Protein AF-A0A835ZBV4-F1 (afdb_monomer)

Secondary structure (DSSP, 8-state):
-HHHHT-S--PPEEEEE---HHHHHHHHH-HHHHHHHHHHS-THHHHHHHHHHH----S-HHHHHS-HHHHHHHHHTSPEETTEEEEEEE--TT-SSS-S--EESSS-GGGS-HHHHHHHHTTTEEEEEPTTHHHHHHHHHHHHTT---HHHHHHHHTHHHHHHHHHHHHT--HHHHHHHHHHHHTT--------SSS-------HHHHHHHHHHHHHHHHHHT-TT-TTHHHHHHHHTS-GGG--TTHHHHHHHHHHHHHHHHHHHHHHHHHT-TT-EEEEETTEEEEESS--SS---------------S----S-------TTT---SEEEEE--SSSHHHHHHHHHHHHHHHTT--EEEEES-HHHHHHHHHHHHHTT---PEEEE--SSS-----TT--EEEEEGGGGGG--S--EEEEEEETHHHHHHHHH-GGGTTHHHHHHHHHHHHHHHEEEEEEEESS----HHHHHHHHHHHHHSTTPPEEEEEE--SSGGGTT-HHHHHHHHHHHHSTTTTS---------S---EE----S-HHHHHHHHHHHHHHHHTTS--EEEESSHHHHHHHHHHHHTTTTSSS--EEEE-SS--HHHHHHHHHHHH-

Mean predicted aligned error: 18.9 Å

Foldseek 3Di:
DVLVVPPPDDDWDKAWAAWDVVLLVVCLVCVVVQQVVQVVQPVLVVVVVCCVQLVDPQAPVVQSVDRLSRLSVQQSPADDDLNTRIWTWAGDPPDLDRFFATDTPGRDLQPHGPVSSCNTQPQWWDWFFDDPQLLVLLVVLCVVVVHDQPLSVCCSVVVVVQLVVQCVQLVHDSVLSVVQLVCLLLVHHDWDPDPPDPDTDPPDDPSSVVNSVSLVSSLVVQQVDPPPPCVVLLVSQCPPDPSSPPSSNSSVRVSRRVQNSVQVVVLVVQCVPQHVNQFRDDHSRITIGTPHDPPDDDDDDDDDDDDDDDPDDDPPPLPLPLDPPVPDPFQEAEEQQAPDCSLLVNVLSVVVVVLVVVAEEEEEDCPPVSLVVSVVVCVVVVRDRYDYDNPPDPDQPPDDARHAEYEDELVCQLSDDDYAHQEYEYEPVVCLLCCLVDPVCPPCNCSSLVSVLCVSLRYSHYYYYDNDDDCDPSNVVSVVVSQVVNVDGQHQHYDYSCPPCVVPPPPVVVVRVVVSVVRNPPPDDDDDDDDDDDDDEDEDDDDDDDPVSLVVVLVVLLVVLVVADYEYEDADPVSLVSSVVSNVVSVVDPHDYHYHYDPPPDPVVVVVVVVVVVD

Solvent-accessible surface area (backbone atoms only — not comparable to full-atom values): 36190 Å² total; per-residue (Å²): 110,78,72,63,77,74,58,87,82,74,75,75,47,76,20,45,39,66,61,43,61,69,56,51,51,50,48,66,73,36,52,69,59,38,52,50,48,42,68,76,65,45,65,52,63,57,52,53,46,46,34,68,73,57,68,59,74,70,57,68,64,72,64,75,70,40,53,60,58,55,39,52,52,57,39,67,70,46,68,65,58,95,80,16,36,72,39,44,30,36,62,53,90,78,41,90,54,91,68,29,60,62,38,65,72,60,66,49,73,68,76,45,54,70,69,59,36,46,65,31,26,65,96,51,50,44,81,48,68,50,83,63,46,60,65,52,47,51,48,52,53,27,55,75,70,74,41,79,42,69,55,53,50,48,42,69,78,40,39,69,61,50,31,50,53,46,7,64,76,65,77,45,53,57,69,54,31,49,48,37,52,55,32,26,69,39,59,46,78,65,71,60,86,48,76,97,69,87,59,73,62,84,84,66,55,71,64,60,55,50,35,35,48,31,48,48,52,45,47,57,61,56,73,74,36,82,85,44,99,46,41,68,60,38,53,49,43,64,68,39,59,77,88,65,52,50,79,35,47,30,56,45,45,52,36,29,33,53,45,35,50,51,46,49,51,54,41,50,50,35,24,74,77,69,30,86,65,27,41,27,45,68,37,86,63,27,36,29,29,50,73,67,78,75,93,68,95,75,91,82,84,79,91,80,87,86,79,90,83,93,83,76,85,81,75,63,74,74,72,70,69,79,74,59,73,82,78,48,87,49,28,33,38,28,35,32,37,37,77,80,63,37,52,58,50,54,52,48,52,56,48,54,52,42,43,76,72,73,40,35,36,36,40,39,37,85,52,61,64,55,53,50,52,54,50,51,52,37,44,75,72,72,49,80,71,60,49,76,46,68,64,90,57,99,62,75,58,83,63,68,102,68,47,30,28,39,38,37,34,61,93,47,44,79,42,64,66,85,72,66,29,53,32,35,37,34,44,46,40,64,59,42,52,50,52,50,67,41,82,87,41,62,87,52,27,60,52,50,44,53,27,49,51,48,53,63,70,32,22,63,23,35,38,34,32,28,47,77,69,76,84,45,70,70,56,48,55,53,52,48,54,55,32,66,74,36,93,79,52,39,63,40,77,56,46,71,60,65,86,70,48,87,82,68,76,50,72,72,54,63,52,51,60,59,48,45,64,66,47,76,60,79,88,78,70,80,90,69,82,77,86,78,80,80,88,65,80,55,86,71,82,93,88,60,65,77,71,62,43,54,58,50,53,52,52,51,52,55,58,44,62,76,66,60,59,50,47,46,55,26,79,41,71,72,57,40,53,55,52,49,58,56,48,60,78,55,61,90,49,98,50,79,72,53,77,48,77,47,91,75,84,53,70,69,62,56,56,56,49,51,58,61,68,78,105

Nearest PDB structures (foldseek):
  6ro1-assembly1_A  TM=3.699E-01  e=6.177E-02  Homo sapiens
  7dy2-assembly1_A  TM=4.335E-01  e=1.924E-01  Synechococcus elongatus PCC 7942 = FACHB-805
  3dmd-assembly1_A  TM=1.886E-01  e=2.093E-02  Pyrococcus furiosus
  5w7k-assembly1_A  TM=4.867E-01  e=3.776E+00  Penicillium oxalicum

Organism: NCBI:txid303371

InterPro domains:
  IPR003450 Replication origin-binding protein [PF02399] (328-484)
  IPR027417 P-loop containing nucleoside triphosphate hydrolase [SSF52540] (331-432)

Radius of gyration: 31.76 Å; Cα contacts (8 Å, |Δi|>4): 731; chains: 1; bounding box: 61×93×68 Å

Sequence (615 aa):
MECLNSFQQLQPCLCPEVVKDDVLDWLLAHKDVVDHMDKKTRPGRDMERRSKEKGGEFIPKAIFKDSLYTQLAKYKARPLINGARIVKFGYPQNAPIKEGRLYAMGPSLQYFPKRVRAMLVCGVLKDFDTENSQPRIVEMLAKKWNIPCTVLSDYIENREDRLTKLARAQGVIRDEAKHMVNIVLCGGWPTLPVGNKGRRSKIVSVWLTKLRGDICAIVDALLIREDAPYNELYVAATNLKPKDKNEYSALSYLAGAVENSILRVMRQFAMQNIGETACSTIIIDGCMIYGTVPANFEVDPMFDAYDSDDEEGSGEPDLFVTFDIGASEADIICVCAGMGEGKTYCTMDATVMYVGLGKTVCCVTQRRQMVKTLGQELTARGITWAKYDVYNRSGVIEMGPVFQVMIIDYESLWRLQNGKYDLVISDEYRSIITAMNSRTNGSRKALNYDCYEQLITMSDKNVLLDAMSSIDSSVRDTLSDFAAKRASARVVACISMAKEAEGRGDYHTAEATKWTRAVLDVSGAILKEVEWGEPKLHLIRRDVKHADFDHALMRMCADAAKRRHVGVACCSKRTAEAVASVLDQYAGASGGVGVWISDSGNHDELEDLQAAWDQ

pLDDT: mean 71.18, std 19.46, range [23.86, 98.5]

Structure (mmCIF, N/CA/C/O backbone):
data_AF-A0A835ZBV4-F1
#
_entry.id   AF-A0A835ZBV4-F1
#
loop_
_atom_site.group_PDB
_atom_site.id
_atom_site.type_symbol
_atom_site.label_atom_id
_atom_site.label_alt_id
_atom_site.label_comp_id
_atom_site.label_asym_id
_atom_site.label_entity_id
_atom_site.label_seq_id
_atom_site.pdbx_PDB_ins_code
_atom_site.Cartn_x
_atom_site.Cartn_y
_atom_site.Cartn_z
_atom_site.occupancy
_atom_site.B_iso_or_equiv
_atom_site.auth_seq_id
_atom_site.auth_comp_id
_atom_site.auth_asym_id
_atom_site.auth_atom_id
_atom_site.pdbx_PDB_model_num
ATOM 1 N N . MET A 1 1 ? -1.971 12.655 -23.655 1.00 42.31 1 MET A N 1
ATOM 2 C CA . MET A 1 1 ? -0.716 13.263 -24.162 1.00 42.31 1 MET A CA 1
ATOM 3 C C . MET A 1 1 ? -0.953 14.675 -24.682 1.00 42.31 1 MET A C 1
ATOM 5 O O . MET A 1 1 ? -0.218 15.551 -24.263 1.00 42.31 1 MET A O 1
ATOM 9 N N . GLU A 1 2 ? -1.978 14.933 -25.503 1.00 41.75 2 GLU A N 1
ATOM 10 C CA . GLU A 1 2 ? -2.329 16.304 -25.938 1.00 41.75 2 GLU A CA 1
ATOM 11 C C . GLU A 1 2 ? -2.614 17.250 -24.763 1.00 41.75 2 GLU A C 1
ATOM 13 O O . GLU A 1 2 ? -2.072 18.349 -24.725 1.00 41.75 2 GLU A O 1
ATOM 18 N N . CYS A 1 3 ? -3.309 16.774 -23.721 1.00 42.62 3 CYS A N 1
ATOM 19 C CA . CYS A 1 3 ? -3.445 17.514 -22.463 1.00 42.62 3 CYS A CA 1
ATOM 20 C C . CYS A 1 3 ? -2.099 17.863 -21.796 1.00 42.62 3 CYS A C 1
ATOM 22 O O . CYS A 1 3 ? -2.009 18.880 -21.128 1.00 42.62 3 CYS A O 1
ATOM 24 N N . LEU A 1 4 ? -1.035 17.064 -21.955 1.00 44.31 4 LEU A N 1
ATOM 25 C CA . LEU A 1 4 ? 0.241 17.285 -21.251 1.00 44.31 4 LEU A CA 1
ATOM 26 C C . LEU A 1 4 ? 0.988 18.519 -21.755 1.00 44.31 4 LEU A C 1
ATOM 28 O O . LEU A 1 4 ? 1.598 19.229 -20.958 1.00 44.31 4 LEU A O 1
ATOM 32 N N . ASN A 1 5 ? 0.903 18.792 -23.058 1.00 45.56 5 ASN A N 1
ATOM 33 C CA . ASN A 1 5 ? 1.613 19.904 -23.688 1.00 45.56 5 ASN A CA 1
ATOM 34 C C . ASN A 1 5 ? 1.010 21.272 -23.317 1.00 45.56 5 ASN A C 1
ATOM 36 O O . ASN A 1 5 ? 1.695 22.284 -23.415 1.00 45.56 5 ASN A O 1
ATOM 40 N N . SER A 1 6 ? -0.235 21.318 -22.832 1.00 47.19 6 SER A N 1
ATOM 41 C CA . SER A 1 6 ? -0.911 22.554 -22.410 1.00 47.19 6 SER A CA 1
ATOM 42 C C . SER A 1 6 ? -0.680 22.959 -20.943 1.00 47.19 6 SER A C 1
ATOM 44 O O . SER A 1 6 ? -1.163 24.008 -20.528 1.00 47.19 6 SER A O 1
ATOM 46 N N . PHE A 1 7 ? 0.051 22.177 -20.133 1.00 49.34 7 PHE A N 1
ATOM 47 C CA . PHE A 1 7 ? 0.124 22.373 -18.668 1.00 49.34 7 PHE A CA 1
ATOM 48 C C . PHE A 1 7 ? 1.429 22.990 -18.121 1.00 49.34 7 PHE A C 1
ATOM 50 O O . PHE A 1 7 ? 1.709 22.876 -16.924 1.00 49.34 7 PHE A O 1
ATOM 57 N N . GLN A 1 8 ? 2.225 23.676 -18.948 1.00 46.22 8 GLN A N 1
ATOM 58 C CA . GLN A 1 8 ? 3.546 24.205 -18.554 1.00 46.22 8 GLN A CA 1
ATOM 59 C C . GLN A 1 8 ? 3.540 25.420 -17.598 1.00 46.22 8 GLN A C 1
ATOM 61 O O . GLN A 1 8 ? 4.601 25.820 -17.126 1.00 46.22 8 GLN A O 1
ATOM 66 N N . GLN A 1 9 ? 2.388 25.986 -17.229 1.00 45.81 9 GLN A N 1
ATOM 67 C CA . GLN A 1 9 ? 2.323 27.100 -16.272 1.00 45.81 9 GLN A CA 1
ATOM 68 C C . GLN A 1 9 ? 1.254 26.850 -15.213 1.00 45.81 9 GLN A C 1
ATOM 70 O O . GLN A 1 9 ? 0.122 27.299 -15.359 1.00 45.81 9 GLN A O 1
ATOM 75 N N . LEU A 1 10 ? 1.583 26.135 -14.134 1.00 47.81 10 LEU A N 1
ATOM 76 C CA . LEU A 1 10 ? 0.637 25.983 -13.027 1.00 47.81 10 LEU A CA 1
ATOM 77 C C . LEU A 1 10 ? 1.257 26.264 -11.660 1.00 47.81 10 LEU A C 1
ATOM 79 O O . LEU A 1 10 ? 2.296 25.726 -11.276 1.00 47.81 10 LEU A O 1
ATOM 83 N N . GLN A 1 11 ? 0.543 27.139 -10.952 1.00 57.19 11 GLN A N 1
ATOM 84 C CA . GLN A 1 11 ? 0.731 27.552 -9.570 1.00 57.19 11 GLN A CA 1
ATOM 85 C C . GLN A 1 11 ? 0.653 26.347 -8.613 1.00 57.19 11 GLN A C 1
ATOM 87 O O . GLN A 1 11 ? 0.095 25.303 -8.962 1.00 57.19 11 GLN A O 1
ATOM 92 N N . PRO A 1 12 ? 1.189 26.474 -7.388 1.00 65.69 12 PRO A N 1
ATOM 93 C CA . PRO A 1 12 ? 1.018 25.468 -6.349 1.00 65.69 12 PRO A CA 1
ATOM 94 C C . PRO A 1 12 ? -0.450 25.067 -6.185 1.00 65.69 12 PRO A C 1
ATOM 96 O O . PRO A 1 12 ? -1.331 25.922 -6.128 1.00 65.69 12 PRO A O 1
ATOM 99 N N . CYS A 1 13 ? -0.702 23.767 -6.077 1.00 79.62 13 CYS A N 1
ATOM 100 C CA . CYS A 1 13 ? -2.053 23.247 -5.934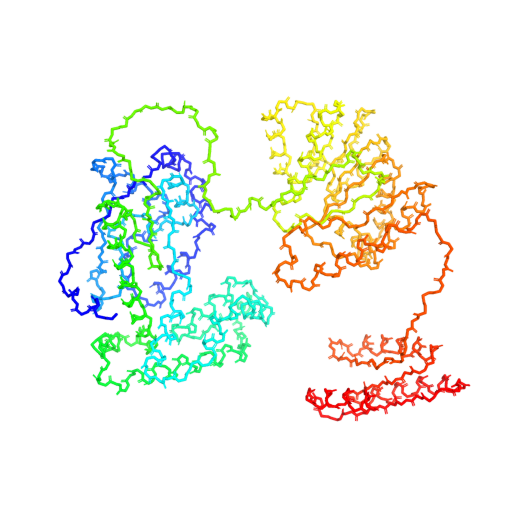 1.00 79.62 13 CYS A CA 1
ATOM 101 C C . CYS A 1 13 ? -2.502 23.397 -4.476 1.00 79.62 13 CYS A C 1
ATOM 103 O O . CYS A 1 13 ? -1.834 22.893 -3.574 1.00 79.62 13 CYS A O 1
ATOM 105 N N . LEU A 1 14 ? -3.607 24.100 -4.241 1.00 83.94 14 LEU A N 1
ATOM 106 C CA . LEU A 1 14 ? -4.252 24.169 -2.932 1.00 83.94 14 LEU A CA 1
ATOM 107 C C . LEU A 1 14 ? -5.376 23.134 -2.890 1.00 83.94 14 LEU A C 1
ATOM 109 O O . LEU A 1 14 ? -6.198 23.085 -3.808 1.00 83.94 14 LEU A O 1
ATOM 113 N N . CYS A 1 15 ? -5.396 22.315 -1.842 1.00 83.62 15 CYS A N 1
ATOM 114 C CA . CYS A 1 15 ? -6.474 21.365 -1.602 1.00 83.62 15 CYS A CA 1
ATOM 115 C C . CYS A 1 15 ? -7.042 21.554 -0.182 1.00 83.62 15 CYS A C 1
ATOM 117 O O . CYS A 1 15 ? -6.255 21.644 0.769 1.00 83.62 15 CYS A O 1
ATOM 119 N N . PRO A 1 16 ? -8.373 21.655 -0.023 1.00 87.12 16 PRO A N 1
ATOM 120 C CA . PRO A 1 16 ? -9.016 21.728 1.282 1.00 87.12 16 PRO A CA 1
ATOM 121 C C . PRO A 1 16 ? -9.158 20.326 1.891 1.00 87.12 16 PRO A C 1
ATOM 123 O O . PRO A 1 16 ? -9.890 19.484 1.371 1.00 87.12 16 PRO A O 1
ATOM 126 N N . GLU A 1 17 ? -8.487 20.076 3.014 1.00 89.62 17 GLU A N 1
ATOM 127 C CA . GLU A 1 17 ? -8.608 18.832 3.781 1.00 89.62 17 GLU A CA 1
ATOM 128 C C . GLU A 1 17 ? -9.616 18.996 4.925 1.00 89.62 17 GLU A C 1
ATOM 130 O O . GLU A 1 17 ? -9.366 19.729 5.887 1.00 89.62 17 GLU A O 1
ATOM 135 N N . VAL A 1 18 ? -10.753 18.304 4.823 1.00 87.88 18 VAL A N 1
ATOM 136 C CA . VAL A 1 18 ? -11.752 18.182 5.893 1.00 87.88 18 VAL A CA 1
ATOM 137 C C . VAL A 1 18 ? -11.609 16.804 6.528 1.00 87.88 18 VAL A C 1
ATOM 139 O O . VAL A 1 18 ? -11.498 15.789 5.841 1.00 87.88 18 VAL A O 1
ATOM 142 N N . VAL A 1 19 ? -11.579 16.776 7.857 1.00 92.00 19 VAL A N 1
ATOM 143 C CA . VAL A 1 19 ? -11.474 15.552 8.657 1.00 92.00 19 VAL A CA 1
ATOM 144 C C . VAL A 1 19 ? -12.451 15.615 9.822 1.00 92.00 19 VAL A C 1
ATOM 146 O O . VAL A 1 19 ? -12.914 16.691 10.196 1.00 92.00 19 VAL A O 1
ATOM 149 N N . LYS A 1 20 ? -12.705 14.461 10.432 1.00 93.00 20 LYS A N 1
ATOM 150 C CA . LYS A 1 20 ? -13.400 14.338 11.713 1.00 93.00 20 LYS A CA 1
ATOM 151 C C . LYS A 1 20 ? -12.509 14.851 12.844 1.00 93.00 20 LYS A C 1
ATOM 153 O O . LYS A 1 20 ? -11.583 14.168 13.288 1.00 93.00 20 LYS A O 1
ATOM 158 N N . ASP A 1 21 ? -12.732 16.099 13.244 1.00 94.19 21 ASP A N 1
ATOM 159 C CA . ASP A 1 21 ? -11.893 16.790 14.227 1.00 94.19 21 ASP A CA 1
ATOM 160 C C . ASP A 1 21 ? -11.997 16.179 15.633 1.00 94.19 21 ASP A C 1
ATOM 162 O O . ASP A 1 21 ? -11.003 16.165 16.352 1.00 94.19 21 ASP A O 1
ATOM 166 N N . ASP A 1 22 ? -13.143 15.594 15.977 1.00 95.38 22 ASP A N 1
ATOM 167 C CA . ASP A 1 22 ? -13.372 14.787 17.179 1.00 95.38 22 ASP A CA 1
ATOM 168 C C . ASP A 1 22 ? -12.505 13.516 17.193 1.00 95.38 22 ASP A C 1
ATOM 170 O O . ASP A 1 22 ? -11.873 13.196 18.201 1.00 95.38 22 ASP A O 1
ATOM 174 N N . VAL A 1 23 ? -12.390 12.827 16.053 1.00 95.56 23 VAL A N 1
ATOM 175 C CA . VAL A 1 23 ? -11.496 11.668 15.893 1.00 95.56 23 VAL A CA 1
ATOM 176 C C . VAL A 1 23 ? -10.033 12.097 15.993 1.00 95.56 23 VAL A C 1
ATOM 178 O O . VAL A 1 23 ? -9.222 11.407 16.616 1.00 95.56 23 VAL A O 1
ATOM 181 N N . LEU A 1 24 ? -9.674 13.240 15.401 1.00 96.38 24 LEU A N 1
ATOM 182 C CA . LEU A 1 24 ? -8.328 13.804 15.510 1.00 96.38 24 LEU A CA 1
ATOM 183 C C . LEU A 1 24 ? -7.980 14.151 16.965 1.00 96.38 24 LEU A C 1
ATOM 185 O O . LEU A 1 24 ? -6.888 13.815 17.425 1.00 96.38 24 LEU A O 1
ATOM 189 N N . ASP A 1 25 ? -8.909 14.763 17.697 1.00 97.44 25 ASP A N 1
ATOM 190 C CA . ASP A 1 25 ? -8.740 15.106 19.111 1.00 97.44 25 ASP A CA 1
ATOM 191 C C . ASP A 1 25 ? -8.647 13.849 19.981 1.00 97.44 25 ASP A C 1
ATOM 193 O O . ASP A 1 25 ? -7.773 13.757 20.847 1.00 97.44 25 ASP A O 1
ATOM 197 N N . TRP A 1 26 ? -9.454 12.825 19.690 1.00 97.50 26 TRP A N 1
ATOM 198 C CA . TRP A 1 26 ? -9.356 11.525 20.346 1.00 97.50 26 TRP A CA 1
ATOM 199 C C . TRP A 1 26 ? -7.986 10.873 20.125 1.00 97.50 26 TRP A C 1
ATOM 201 O O . TRP A 1 26 ? -7.364 10.415 21.085 1.00 97.50 26 TRP A O 1
ATOM 211 N N . LEU A 1 27 ? -7.467 10.872 18.891 1.00 96.69 27 LEU A N 1
ATOM 212 C CA . LEU A 1 27 ? -6.131 10.342 18.589 1.00 96.69 27 LEU A CA 1
ATOM 213 C C . LEU A 1 27 ? -5.041 11.100 19.360 1.00 96.69 27 LEU A C 1
ATOM 215 O O . LEU A 1 27 ? -4.109 10.485 19.878 1.00 96.69 27 LEU A O 1
ATOM 219 N N . LEU A 1 28 ? -5.160 12.425 19.477 1.00 97.31 28 LEU A N 1
ATOM 220 C CA . LEU A 1 28 ? -4.219 13.247 20.241 1.00 97.31 28 LEU A CA 1
ATOM 221 C C . LEU A 1 28 ? -4.335 13.037 21.758 1.00 97.31 28 LEU A C 1
ATOM 223 O O . LEU A 1 28 ? -3.330 13.129 22.459 1.00 97.31 28 LEU A O 1
ATOM 227 N N . ALA A 1 29 ? -5.511 12.685 22.274 1.00 97.50 29 ALA A N 1
ATOM 228 C CA . ALA A 1 29 ? -5.681 12.302 23.674 1.00 97.50 29 ALA A CA 1
ATOM 229 C C . ALA A 1 29 ? -5.097 10.907 23.989 1.00 97.50 29 ALA A C 1
ATOM 231 O O . ALA A 1 29 ? -4.672 10.658 25.116 1.00 97.50 29 ALA A O 1
ATOM 232 N N . HIS A 1 30 ? -5.013 10.014 22.996 1.00 97.31 30 HIS A N 1
ATOM 233 C CA . HIS A 1 30 ? -4.565 8.622 23.148 1.00 97.31 30 HIS A CA 1
ATOM 234 C C . HIS A 1 30 ? -3.201 8.389 22.488 1.00 97.31 30 HIS A C 1
ATOM 236 O O . HIS A 1 30 ? -3.038 7.597 21.552 1.00 97.31 30 HIS A O 1
ATOM 242 N N . LYS A 1 31 ? -2.181 9.102 22.981 1.00 96.06 31 LYS A N 1
ATOM 243 C CA . LYS A 1 31 ? -0.813 9.039 22.444 1.00 96.06 31 LYS A CA 1
ATOM 244 C C . LYS A 1 31 ? -0.258 7.611 22.365 1.00 96.06 31 LYS A C 1
ATOM 246 O O . LYS A 1 31 ? 0.463 7.291 21.426 1.00 96.06 31 LYS A O 1
ATOM 251 N N . ASP A 1 32 ? -0.567 6.759 23.334 1.00 95.06 32 ASP A N 1
ATOM 252 C CA . ASP A 1 32 ? -0.144 5.358 23.375 1.00 95.06 32 ASP A CA 1
ATOM 253 C C . ASP A 1 32 ? -0.712 4.541 22.202 1.00 95.06 32 ASP A C 1
ATOM 255 O O . ASP A 1 32 ? 0.017 3.760 21.582 1.00 95.06 32 ASP A O 1
ATOM 259 N N . VAL A 1 33 ? -1.978 4.778 21.841 1.00 93.31 33 VAL A N 1
ATOM 260 C CA . VAL A 1 33 ? -2.626 4.182 20.667 1.00 93.31 33 VAL A CA 1
ATOM 261 C C . VAL A 1 33 ? -1.934 4.653 19.393 1.00 93.31 33 VAL A C 1
ATOM 263 O O . VAL A 1 33 ? -1.577 3.828 18.548 1.00 93.31 33 VAL A O 1
ATOM 266 N N . VAL A 1 34 ? -1.676 5.957 19.269 1.00 93.69 34 VAL A N 1
ATOM 267 C CA . VAL A 1 34 ? -0.970 6.533 18.115 1.00 93.69 34 VAL A CA 1
ATOM 268 C C . VAL A 1 34 ? 0.454 5.987 18.003 1.00 93.69 34 VAL A C 1
ATOM 270 O O . VAL A 1 34 ? 0.873 5.597 16.916 1.00 93.69 34 VAL A O 1
ATOM 273 N N . ASP A 1 35 ? 1.191 5.888 19.108 1.00 91.00 35 ASP A N 1
ATOM 274 C CA . ASP A 1 35 ? 2.538 5.313 19.135 1.00 91.00 35 ASP A CA 1
ATOM 275 C C . ASP A 1 35 ? 2.523 3.827 18.744 1.00 91.00 35 ASP A C 1
ATOM 277 O O . ASP A 1 35 ? 3.441 3.341 18.078 1.00 91.00 35 ASP A O 1
ATOM 281 N N . HIS A 1 36 ? 1.494 3.078 19.150 1.00 90.06 36 HIS A N 1
ATOM 282 C CA . HIS A 1 36 ? 1.313 1.682 18.748 1.00 90.06 36 HIS A CA 1
ATOM 283 C C . HIS A 1 36 ? 0.995 1.550 17.259 1.00 90.06 36 HIS A C 1
ATOM 285 O O . HIS A 1 36 ? 1.565 0.685 16.586 1.00 90.06 36 HIS A O 1
ATOM 291 N N . MET A 1 37 ? 0.134 2.424 16.729 1.00 88.94 37 MET A N 1
ATOM 292 C CA . MET A 1 37 ? -0.124 2.519 15.293 1.00 88.94 37 MET A CA 1
ATOM 293 C C . MET A 1 37 ? 1.173 2.831 14.548 1.00 88.94 37 MET A C 1
ATOM 295 O O . MET A 1 37 ? 1.543 2.061 13.670 1.00 88.94 37 MET A O 1
ATOM 299 N N . ASP A 1 38 ? 1.919 3.851 14.975 1.00 86.69 38 ASP A N 1
ATOM 300 C CA . ASP A 1 38 ? 3.204 4.255 14.395 1.00 86.69 38 ASP A CA 1
ATOM 301 C C . ASP A 1 38 ? 4.216 3.093 14.397 1.00 86.69 38 ASP A C 1
ATOM 303 O O . ASP A 1 38 ? 4.858 2.804 13.389 1.00 86.69 38 ASP A O 1
ATOM 307 N N . LYS A 1 39 ? 4.311 2.326 15.492 1.00 83.00 39 LYS A N 1
ATOM 308 C CA . LYS A 1 39 ? 5.179 1.135 15.565 1.00 83.00 39 LYS A CA 1
ATOM 309 C C . LYS A 1 39 ? 4.795 0.050 14.556 1.00 83.00 39 LYS A C 1
ATOM 311 O O . LYS A 1 39 ? 5.695 -0.567 13.988 1.00 83.00 39 LYS A O 1
ATOM 316 N N . LYS A 1 40 ? 3.496 -0.190 14.340 1.00 73.38 40 LYS A N 1
ATOM 317 C CA . LYS A 1 40 ? 2.986 -1.198 13.392 1.00 73.38 40 LYS A CA 1
ATOM 318 C C . LYS A 1 40 ? 3.043 -0.732 11.940 1.00 73.38 40 LYS A C 1
ATOM 320 O O . LYS A 1 40 ? 3.258 -1.543 11.048 1.00 73.38 40 LYS A O 1
ATOM 325 N N . THR A 1 41 ? 2.859 0.561 11.703 1.00 64.94 41 THR A N 1
ATOM 326 C CA . THR A 1 41 ? 2.796 1.168 10.371 1.00 64.94 41 THR A CA 1
ATOM 327 C C . THR A 1 41 ? 4.089 1.864 9.983 1.00 64.94 41 THR A C 1
ATOM 329 O O . THR A 1 41 ? 4.053 2.750 9.135 1.00 64.94 41 THR A O 1
ATOM 332 N N . ARG A 1 42 ? 5.237 1.506 10.569 1.00 53.94 42 ARG A N 1
ATOM 333 C CA . ARG A 1 42 ? 6.542 2.019 10.135 1.00 53.94 42 ARG A CA 1
ATOM 334 C C . ARG A 1 42 ? 7.226 1.064 9.138 1.00 53.94 42 ARG A C 1
ATOM 336 O O . ARG A 1 42 ? 8.192 0.404 9.513 1.00 53.94 42 ARG A O 1
ATOM 343 N N . PRO A 1 43 ? 6.912 1.155 7.826 1.00 46.94 43 PRO A N 1
ATOM 344 C CA . PRO A 1 43 ? 7.950 1.135 6.796 1.00 46.94 43 PRO A CA 1
ATOM 345 C C . PRO A 1 43 ? 8.943 2.296 6.995 1.00 46.94 43 PRO A C 1
ATOM 347 O O . PRO A 1 43 ? 10.025 2.297 6.422 1.00 46.94 43 PRO A O 1
ATOM 350 N N . GLY A 1 44 ? 8.598 3.292 7.824 1.00 44.84 44 GLY A N 1
ATOM 351 C CA . GLY A 1 44 ? 9.412 4.458 8.161 1.00 44.84 44 GLY A CA 1
ATOM 352 C C . GLY A 1 44 ? 10.798 4.138 8.719 1.00 44.84 44 GLY A C 1
ATOM 353 O O . GLY A 1 44 ? 11.719 4.880 8.418 1.00 44.84 44 GLY A O 1
ATOM 354 N N . ARG A 1 45 ? 11.015 3.019 9.431 1.00 47.34 45 ARG A N 1
ATOM 355 C CA . ARG A 1 45 ? 12.389 2.620 9.797 1.00 47.34 45 ARG A CA 1
ATOM 356 C C . ARG A 1 45 ? 13.214 2.238 8.569 1.00 47.34 45 ARG A C 1
ATOM 358 O O . ARG A 1 45 ? 14.394 2.558 8.537 1.00 47.34 45 ARG A O 1
ATOM 365 N N . ASP A 1 46 ? 12.594 1.654 7.547 1.00 46.22 46 ASP A N 1
ATOM 366 C CA . ASP A 1 46 ? 13.228 1.370 6.260 1.00 46.22 46 ASP A CA 1
ATOM 367 C C . ASP A 1 46 ? 13.367 2.625 5.386 1.00 46.22 46 ASP A C 1
ATOM 369 O O . ASP A 1 46 ? 14.387 2.771 4.725 1.00 46.22 46 ASP A O 1
ATOM 373 N N . MET A 1 47 ? 12.421 3.573 5.399 1.00 45.25 47 MET A N 1
ATOM 374 C CA . MET A 1 47 ? 12.573 4.859 4.691 1.00 45.25 47 MET A CA 1
ATOM 375 C C . MET A 1 47 ? 13.588 5.799 5.359 1.00 45.25 47 MET A C 1
ATOM 377 O O . MET A 1 47 ? 14.387 6.425 4.668 1.00 45.25 47 MET A O 1
ATOM 381 N N . GLU A 1 48 ? 13.615 5.872 6.689 1.00 45.19 48 GLU A N 1
ATOM 382 C CA . GLU A 1 48 ? 14.605 6.625 7.465 1.00 45.19 48 GLU A CA 1
ATOM 383 C C . GLU A 1 48 ? 15.992 5.985 7.328 1.00 45.19 48 GLU A C 1
ATOM 385 O O . GLU A 1 48 ? 16.975 6.689 7.096 1.00 45.19 48 GLU A O 1
ATOM 390 N N . ARG A 1 49 ? 16.076 4.646 7.370 1.00 50.66 49 ARG A N 1
ATOM 391 C CA . ARG A 1 49 ? 17.294 3.897 7.042 1.00 50.66 49 ARG A CA 1
ATOM 392 C C . ARG A 1 49 ? 17.723 4.133 5.594 1.00 50.66 49 ARG A C 1
ATOM 394 O O . ARG A 1 49 ? 18.891 4.416 5.385 1.00 50.66 49 ARG A O 1
ATOM 401 N N . ARG A 1 50 ? 16.814 4.152 4.612 1.00 50.25 50 ARG A N 1
ATOM 402 C CA . ARG A 1 50 ? 17.120 4.516 3.210 1.00 50.25 50 ARG A CA 1
ATOM 403 C C . ARG A 1 50 ? 17.569 5.969 3.059 1.00 50.25 50 ARG A C 1
ATOM 405 O O . ARG A 1 50 ? 18.467 6.227 2.268 1.00 50.25 50 ARG A O 1
ATOM 412 N N . SER A 1 51 ? 17.000 6.914 3.809 1.00 49.47 51 SER A N 1
ATOM 413 C CA . SER A 1 51 ? 17.448 8.315 3.818 1.00 49.47 51 SER A CA 1
ATOM 414 C C . SER A 1 51 ? 18.846 8.454 4.433 1.00 49.47 51 SER A C 1
ATOM 416 O O . SER A 1 51 ? 19.670 9.198 3.900 1.00 49.47 51 SER A O 1
ATOM 418 N N . LYS A 1 52 ? 19.146 7.694 5.499 1.00 51.59 52 LYS A N 1
ATOM 419 C CA . LYS A 1 52 ? 20.481 7.625 6.119 1.00 51.59 52 LYS A CA 1
ATOM 420 C C . LYS A 1 52 ? 21.508 6.900 5.234 1.00 51.59 52 LYS A C 1
ATOM 422 O O . LYS A 1 52 ? 22.620 7.393 5.106 1.00 51.59 52 LYS A O 1
ATOM 427 N N . GLU A 1 53 ? 21.139 5.792 4.590 1.00 48.81 53 GLU A N 1
ATOM 428 C CA . GLU A 1 53 ? 22.018 4.971 3.736 1.00 48.81 53 GLU A CA 1
ATOM 429 C C . GLU A 1 53 ? 22.261 5.591 2.350 1.00 48.81 53 GLU A C 1
ATOM 431 O O . GLU A 1 53 ? 23.364 5.482 1.824 1.00 48.81 53 GLU A O 1
ATOM 436 N N . LYS A 1 54 ? 21.268 6.265 1.753 1.00 45.25 54 LYS A N 1
ATOM 437 C CA . LYS A 1 54 ? 21.402 6.887 0.420 1.00 45.25 54 LYS A CA 1
ATOM 438 C C . LYS A 1 54 ? 21.698 8.387 0.466 1.00 45.25 54 LYS A C 1
ATOM 440 O O . LYS A 1 54 ? 21.991 8.994 -0.553 1.00 45.25 54 LYS A O 1
ATOM 445 N N . GLY A 1 55 ? 21.641 9.030 1.633 1.00 42.09 55 GLY A N 1
ATOM 446 C CA . GLY A 1 55 ? 21.888 10.472 1.758 1.00 42.09 55 GLY A CA 1
ATOM 447 C C . GLY A 1 55 ? 20.921 11.355 0.952 1.00 42.09 55 GLY A C 1
ATOM 448 O O . GLY A 1 55 ? 21.230 12.526 0.732 1.00 42.09 55 GLY A O 1
ATOM 449 N N . GLY A 1 56 ? 19.773 10.817 0.526 1.00 43.78 56 GLY A N 1
ATOM 450 C CA . GLY A 1 56 ? 18.791 11.507 -0.307 1.00 43.78 56 GLY A CA 1
ATOM 451 C C . GLY A 1 56 ? 17.961 12.528 0.478 1.00 43.78 56 GLY A C 1
ATOM 452 O O . GLY A 1 56 ? 17.396 12.226 1.532 1.00 43.78 56 GLY A O 1
ATOM 453 N N . GLU A 1 57 ? 17.884 13.750 -0.050 1.00 44.47 57 GLU A N 1
ATOM 454 C CA . GLU A 1 57 ? 17.096 14.896 0.443 1.00 44.47 57 GLU A CA 1
ATOM 455 C C . GLU A 1 57 ? 15.642 14.919 -0.057 1.00 44.47 57 GLU A C 1
ATOM 457 O O . GLU A 1 57 ? 14.955 15.925 0.081 1.00 44.47 57 GLU A O 1
ATOM 462 N N . PHE A 1 58 ? 15.159 13.834 -0.660 1.00 53.06 58 PHE A N 1
ATOM 463 C CA . PHE A 1 58 ? 14.070 13.961 -1.627 1.00 53.06 58 PHE A CA 1
ATOM 464 C C . PHE A 1 58 ? 12.678 14.217 -1.040 1.00 53.06 58 PHE A C 1
ATOM 466 O O . PHE A 1 58 ? 11.832 14.807 -1.703 1.00 53.06 58 PHE A O 1
ATOM 473 N N . ILE A 1 59 ? 12.439 13.813 0.205 1.00 56.72 59 ILE A N 1
ATOM 474 C CA . ILE A 1 59 ? 11.190 14.110 0.912 1.00 56.72 59 ILE A CA 1
ATOM 475 C C . ILE A 1 59 ? 11.539 15.035 2.073 1.00 56.72 59 ILE A C 1
ATOM 477 O O . ILE A 1 59 ? 12.611 14.822 2.653 1.00 56.72 59 ILE A O 1
ATOM 481 N N . PRO A 1 60 ? 10.720 16.053 2.426 1.00 56.00 60 PRO A N 1
ATOM 482 C CA . PRO A 1 60 ? 11.073 16.991 3.482 1.00 56.00 60 PRO A CA 1
ATOM 483 C C . PRO A 1 60 ? 11.443 16.221 4.750 1.00 56.00 60 PRO A C 1
ATOM 485 O O . PRO A 1 60 ? 10.575 15.708 5.452 1.00 56.00 60 PRO A O 1
ATOM 488 N N . LYS A 1 61 ? 12.750 16.107 5.035 1.00 58.91 61 LYS A N 1
ATOM 489 C CA . LYS A 1 61 ? 13.277 15.294 6.145 1.00 58.91 61 LYS A CA 1
ATOM 490 C C . LYS A 1 61 ? 12.620 15.680 7.468 1.00 58.91 61 LYS A C 1
ATOM 492 O O . LYS A 1 61 ? 12.530 14.855 8.364 1.00 58.91 61 LYS A O 1
ATOM 497 N N . ALA A 1 62 ? 12.165 16.928 7.574 1.00 60.31 62 ALA A N 1
ATOM 498 C CA . ALA A 1 62 ? 11.405 17.439 8.701 1.00 60.31 62 ALA A CA 1
ATOM 499 C C . ALA A 1 62 ? 10.108 16.653 8.967 1.00 60.31 62 ALA A C 1
ATOM 501 O O . ALA A 1 62 ? 9.833 16.366 10.122 1.00 60.31 62 ALA A O 1
ATOM 502 N N . ILE A 1 63 ? 9.358 16.256 7.933 1.00 61.66 63 ILE A N 1
ATOM 503 C CA . ILE A 1 63 ? 8.044 15.613 8.093 1.00 61.66 63 ILE A CA 1
ATOM 504 C C . ILE A 1 63 ? 8.196 14.180 8.612 1.00 61.66 63 ILE A C 1
ATOM 506 O O . ILE A 1 63 ? 7.505 13.789 9.543 1.00 61.66 63 ILE A O 1
ATOM 510 N N . PHE A 1 64 ? 9.148 13.406 8.082 1.00 67.25 64 PHE A N 1
ATOM 511 C CA . PHE A 1 64 ? 9.354 12.018 8.525 1.00 67.25 64 PHE A CA 1
ATOM 512 C C . PHE A 1 64 ? 10.188 11.863 9.797 1.00 67.25 64 PHE A C 1
ATOM 514 O O . PHE A 1 64 ? 10.241 10.771 10.357 1.00 67.25 64 PHE A O 1
ATOM 521 N N . LYS A 1 65 ? 10.860 12.927 10.250 1.00 77.81 65 LYS A N 1
ATOM 522 C CA . LYS A 1 65 ? 11.520 12.936 11.564 1.00 77.81 65 LYS A CA 1
ATOM 523 C C . LYS A 1 65 ? 10.511 12.995 12.704 1.00 77.81 65 LYS A C 1
ATOM 525 O O . LYS A 1 65 ? 10.801 12.513 13.796 1.00 77.81 65 LYS A O 1
ATOM 530 N N . ASP A 1 66 ? 9.355 13.591 12.450 1.00 85.00 66 ASP A N 1
ATOM 531 C CA . ASP A 1 66 ? 8.283 13.679 13.423 1.00 85.00 66 ASP A CA 1
ATOM 532 C C . ASP A 1 66 ? 7.634 12.304 13.618 1.00 85.00 66 ASP A C 1
ATOM 534 O O . ASP A 1 66 ? 7.333 11.595 12.652 1.00 85.00 66 ASP A O 1
ATOM 538 N N . SER A 1 67 ? 7.371 11.936 14.874 1.00 91.06 67 SER A N 1
ATOM 539 C CA . SER A 1 67 ? 6.478 10.813 15.164 1.00 91.06 67 SER A CA 1
ATOM 540 C C . SER A 1 67 ? 5.096 11.079 14.572 1.00 91.06 67 SER A C 1
ATOM 542 O O . SER A 1 67 ? 4.710 12.234 14.373 1.00 91.06 67 SER A O 1
ATOM 544 N N . LEU A 1 68 ? 4.322 10.019 14.339 1.00 92.88 68 LEU A N 1
ATOM 545 C CA . LEU A 1 68 ? 2.942 10.160 13.872 1.00 92.88 68 LEU A CA 1
ATOM 546 C C . LEU A 1 68 ? 2.133 11.120 14.761 1.00 92.88 68 LEU A C 1
ATOM 548 O O . LEU A 1 68 ? 1.422 11.980 14.251 1.00 92.88 68 LEU A O 1
ATOM 552 N N . TYR A 1 69 ? 2.310 11.027 16.081 1.00 95.31 69 TYR A N 1
ATOM 553 C CA . TYR A 1 69 ? 1.697 11.940 17.045 1.00 95.31 69 TYR A CA 1
ATOM 554 C C . TYR A 1 69 ? 2.055 13.406 16.772 1.00 95.31 69 TYR A C 1
ATOM 556 O O . TYR A 1 69 ? 1.178 14.262 16.693 1.00 95.31 69 TYR A O 1
ATOM 564 N N . THR A 1 70 ? 3.341 13.702 16.571 1.00 94.75 70 THR A N 1
ATOM 565 C CA . THR A 1 70 ? 3.798 15.061 16.258 1.00 94.75 70 THR A CA 1
ATOM 566 C C . THR A 1 70 ? 3.240 15.545 14.919 1.00 94.75 70 THR A C 1
ATOM 568 O O . THR A 1 70 ? 2.875 16.714 14.801 1.00 94.75 70 THR A O 1
ATOM 571 N N . GLN A 1 71 ? 3.123 14.667 13.918 1.00 93.69 71 GLN A N 1
ATOM 572 C CA . GLN A 1 71 ? 2.510 15.019 12.634 1.00 93.69 71 GLN A CA 1
ATOM 573 C C . GLN A 1 71 ? 1.016 15.347 12.790 1.00 93.69 71 GLN A C 1
ATOM 575 O O . GLN A 1 71 ? 0.573 16.364 12.259 1.00 93.69 71 GLN A O 1
ATOM 580 N N . LEU A 1 72 ? 0.264 14.551 13.561 1.00 95.88 72 LEU A N 1
ATOM 581 C CA . LEU A 1 72 ? -1.148 14.807 13.877 1.00 95.88 72 LEU A CA 1
ATOM 582 C C . LEU A 1 72 ? -1.328 16.121 14.648 1.00 95.88 72 LEU A C 1
ATOM 584 O O . LEU A 1 72 ? -2.203 16.912 14.308 1.00 95.88 72 LEU A O 1
ATOM 588 N N . ALA A 1 73 ? -0.461 16.408 15.622 1.00 96.62 73 ALA A N 1
ATOM 589 C CA . ALA A 1 73 ? -0.519 17.649 16.394 1.00 96.62 73 ALA A CA 1
ATOM 590 C C . ALA A 1 73 ? -0.251 18.877 15.509 1.00 96.62 73 ALA A C 1
ATOM 592 O O . ALA A 1 73 ? -0.993 19.858 15.549 1.00 96.62 73 ALA A O 1
ATOM 593 N N . LYS A 1 74 ? 0.774 18.809 14.646 1.00 95.75 74 LYS A N 1
ATOM 594 C CA . LYS A 1 74 ? 1.066 19.875 13.675 1.00 95.75 74 LYS A CA 1
ATOM 595 C C . LYS A 1 74 ? -0.049 20.032 12.640 1.00 95.75 74 LYS A C 1
ATOM 597 O O . LYS A 1 74 ? -0.270 21.138 12.159 1.00 95.75 74 LYS A O 1
ATOM 602 N N . TYR A 1 75 ? -0.728 18.943 12.288 1.00 96.06 75 TYR A N 1
ATOM 603 C CA . TYR A 1 75 ? -1.884 18.972 11.402 1.00 96.06 75 TYR A CA 1
ATOM 604 C C . TYR A 1 75 ? -3.095 19.638 12.069 1.00 96.06 75 TYR A C 1
ATOM 606 O O . TYR A 1 75 ? -3.665 20.554 11.482 1.00 96.06 75 TYR A O 1
ATOM 614 N N . LYS A 1 76 ? -3.426 19.278 13.319 1.00 96.25 76 LYS A N 1
ATOM 615 C CA . LYS A 1 76 ? -4.497 19.919 14.107 1.00 96.25 76 LYS A CA 1
ATOM 616 C C . LYS A 1 76 ? -4.262 21.418 14.273 1.00 96.25 76 LYS A C 1
ATOM 618 O O . LYS A 1 76 ? -5.200 22.187 14.115 1.00 96.25 76 LYS A O 1
ATOM 623 N N . ALA A 1 77 ? -3.017 21.823 14.528 1.00 96.12 77 ALA A N 1
ATOM 624 C CA . ALA A 1 77 ? -2.635 23.221 14.723 1.00 96.12 77 ALA A CA 1
ATOM 625 C C . ALA A 1 77 ? -2.752 24.096 13.459 1.00 96.12 77 ALA A C 1
ATOM 627 O O . ALA A 1 77 ? -2.583 25.313 13.547 1.00 96.12 77 ALA A O 1
ATOM 628 N N . ARG A 1 78 ? -3.003 23.515 12.276 1.00 94.56 78 ARG A N 1
ATOM 629 C CA . ARG A 1 78 ? -3.248 24.311 11.069 1.00 94.56 78 ARG A CA 1
ATOM 630 C C . ARG A 1 78 ? -4.577 25.059 11.194 1.00 94.56 78 ARG A C 1
ATOM 632 O O . ARG A 1 78 ? -5.575 24.430 11.546 1.00 94.56 78 ARG A O 1
ATOM 639 N N . PRO A 1 79 ? -4.609 26.363 10.867 1.00 91.50 79 PRO A N 1
ATOM 640 C CA . PRO A 1 79 ? -5.844 27.126 10.902 1.00 91.50 79 PRO A CA 1
ATOM 641 C C . PRO A 1 79 ? -6.842 26.553 9.897 1.00 91.50 79 PRO A C 1
ATOM 643 O O . PRO A 1 79 ? -6.476 26.175 8.780 1.00 91.50 79 PRO A O 1
ATOM 646 N N . LEU A 1 80 ? -8.103 26.508 10.316 1.00 92.38 80 LEU A N 1
ATOM 647 C CA . LEU A 1 80 ? -9.216 26.201 9.435 1.00 92.38 80 LEU A CA 1
ATOM 648 C C . LEU A 1 80 ? -9.583 27.458 8.648 1.00 92.38 80 LEU A C 1
ATOM 650 O O . LEU A 1 80 ? -9.704 28.543 9.213 1.00 92.38 80 LEU A O 1
ATOM 654 N N . ILE A 1 81 ? -9.770 27.298 7.344 1.00 88.25 81 ILE A N 1
ATOM 655 C CA . ILE A 1 81 ? -10.333 28.312 6.456 1.00 88.25 81 ILE A CA 1
ATOM 656 C C . ILE A 1 81 ? -11.617 27.696 5.913 1.00 88.25 81 ILE A C 1
ATOM 658 O O . ILE A 1 81 ? -11.560 26.675 5.231 1.00 88.25 81 ILE A O 1
ATOM 662 N N . ASN A 1 82 ? -12.767 28.273 6.272 1.00 86.12 82 ASN A N 1
ATOM 663 C CA . ASN A 1 82 ? -14.097 27.745 5.939 1.00 86.12 82 ASN A CA 1
ATOM 664 C C . ASN A 1 82 ? -14.262 26.260 6.319 1.00 86.12 82 ASN A C 1
ATOM 666 O O . ASN A 1 82 ? -14.690 25.442 5.513 1.00 86.12 82 ASN A O 1
ATOM 670 N N . GLY A 1 83 ? -13.837 25.891 7.532 1.00 86.81 83 GLY A N 1
ATOM 671 C CA . GLY A 1 83 ? -13.947 24.516 8.034 1.00 86.81 83 GLY A CA 1
ATOM 672 C C . GLY A 1 83 ? -12.942 23.511 7.453 1.00 86.81 83 GLY A C 1
ATOM 673 O O . GLY A 1 83 ? -12.954 22.355 7.863 1.00 86.81 83 GLY A O 1
ATOM 674 N N . ALA A 1 84 ? -12.035 23.925 6.561 1.00 89.44 84 ALA A N 1
ATOM 675 C CA . ALA A 1 84 ? -11.040 23.042 5.952 1.00 89.44 84 ALA A CA 1
ATOM 676 C C . ALA A 1 84 ? -9.595 23.462 6.254 1.00 89.44 84 ALA A C 1
ATOM 678 O O . ALA A 1 84 ? -9.273 24.646 6.381 1.00 89.44 84 ALA A O 1
ATOM 679 N N . ARG A 1 85 ? -8.682 22.486 6.310 1.00 93.12 85 ARG A N 1
ATOM 680 C CA . ARG A 1 85 ? -7.233 22.729 6.386 1.00 93.12 85 ARG A CA 1
ATOM 681 C C . ARG A 1 85 ? -6.675 22.847 4.977 1.00 93.12 85 ARG A C 1
ATOM 683 O O . ARG A 1 85 ? -6.647 21.871 4.235 1.00 93.12 85 ARG A O 1
ATOM 690 N N . ILE A 1 86 ? -6.200 24.030 4.600 1.00 92.00 86 ILE A N 1
ATOM 691 C CA . ILE A 1 86 ? -5.651 24.239 3.256 1.00 92.00 86 ILE A CA 1
ATOM 692 C C . ILE A 1 86 ? -4.234 23.670 3.173 1.00 92.00 86 ILE A C 1
ATOM 694 O O . ILE A 1 86 ? -3.310 24.129 3.852 1.00 92.00 86 ILE A O 1
ATOM 698 N N . VAL A 1 87 ? -4.051 22.673 2.309 1.00 92.50 87 VAL A N 1
ATOM 699 C CA . VAL A 1 87 ? -2.758 22.042 2.051 1.00 92.50 87 VAL A CA 1
ATOM 700 C C . VAL A 1 87 ? -2.227 22.483 0.698 1.00 92.50 87 VAL A C 1
ATOM 702 O O . VAL A 1 87 ? -2.873 22.327 -0.335 1.00 92.50 87 VAL A O 1
ATOM 705 N N . LYS A 1 88 ? -1.005 23.017 0.709 1.00 92.31 88 LYS A N 1
ATOM 706 C CA . LYS A 1 88 ? -0.258 23.345 -0.503 1.00 92.31 88 LYS A CA 1
ATOM 707 C C . LYS A 1 88 ? 0.504 22.116 -0.980 1.00 92.31 88 LYS A C 1
ATOM 709 O O . LYS A 1 88 ? 1.331 21.594 -0.240 1.00 92.31 88 LYS A O 1
ATOM 714 N N . PHE A 1 89 ? 0.289 21.711 -2.221 1.00 91.25 89 PHE A N 1
ATOM 715 C CA . PHE A 1 89 ? 1.056 20.680 -2.905 1.00 91.25 89 PHE A CA 1
ATOM 716 C C . PHE A 1 89 ? 2.068 21.320 -3.853 1.00 91.25 89 PHE A C 1
ATOM 718 O O . PHE A 1 89 ? 1.767 22.282 -4.565 1.00 91.25 89 PHE A O 1
ATOM 725 N N . GLY A 1 90 ? 3.286 20.791 -3.855 1.00 90.12 90 GLY A N 1
ATOM 726 C CA . GLY A 1 90 ? 4.367 21.287 -4.694 1.00 90.12 90 GLY A CA 1
ATOM 727 C C . GLY A 1 90 ? 5.497 20.280 -4.848 1.00 90.12 90 GLY A C 1
ATOM 728 O O . GLY A 1 90 ? 5.490 19.201 -4.256 1.00 90.12 90 GLY A O 1
ATOM 729 N N . TYR A 1 91 ? 6.485 20.649 -5.656 1.00 87.12 91 TYR A N 1
ATOM 730 C CA . TYR A 1 91 ? 7.719 19.884 -5.766 1.00 87.12 91 TYR A CA 1
ATOM 731 C C . TYR A 1 91 ? 8.634 20.168 -4.569 1.00 87.12 91 TYR A C 1
ATOM 733 O O . TYR A 1 91 ? 8.681 21.312 -4.097 1.00 87.12 91 TYR A O 1
ATOM 741 N N . PRO A 1 92 ? 9.414 19.179 -4.098 1.00 80.69 92 PRO A N 1
ATOM 742 C CA . PRO A 1 92 ? 10.398 19.412 -3.051 1.00 80.69 92 PRO A CA 1
ATOM 743 C C . PRO A 1 92 ? 11.357 20.544 -3.454 1.00 80.69 92 PRO A C 1
ATOM 745 O O . PRO A 1 92 ? 11.795 20.634 -4.606 1.00 80.69 92 PRO A O 1
ATOM 748 N N . GLN A 1 93 ? 11.698 21.433 -2.515 1.00 77.38 93 GLN A N 1
ATOM 749 C CA . GLN A 1 93 ? 12.557 22.595 -2.797 1.00 77.38 93 GLN A CA 1
ATOM 750 C C . GLN A 1 93 ? 13.929 22.188 -3.350 1.00 77.38 93 GLN A C 1
ATOM 752 O O . GLN A 1 93 ? 14.411 22.831 -4.279 1.00 77.38 93 GLN A O 1
ATOM 757 N N . ASN A 1 94 ? 14.466 21.059 -2.886 1.00 75.00 94 ASN A N 1
ATOM 758 C CA . ASN A 1 94 ? 15.756 20.520 -3.321 1.00 75.00 94 ASN A CA 1
ATOM 759 C C . ASN A 1 94 ? 15.613 19.389 -4.346 1.00 75.00 94 ASN A C 1
ATOM 761 O O . ASN A 1 94 ? 16.572 18.657 -4.587 1.00 75.00 94 ASN A O 1
ATOM 765 N N . ALA A 1 95 ? 14.421 19.201 -4.926 1.00 72.19 95 ALA A N 1
ATOM 766 C CA . ALA A 1 95 ? 14.292 18.262 -6.022 1.00 72.19 95 ALA A CA 1
ATOM 767 C C . ALA A 1 95 ? 15.154 18.773 -7.200 1.00 72.19 95 ALA A C 1
ATOM 769 O O . ALA A 1 95 ? 14.956 19.910 -7.638 1.00 72.19 95 ALA A O 1
ATOM 770 N N . PRO A 1 96 ? 16.097 17.953 -7.694 1.00 67.75 96 PRO A N 1
ATOM 771 C CA . PRO A 1 96 ? 16.961 18.254 -8.836 1.00 67.75 96 PRO A CA 1
ATOM 772 C C . PRO A 1 96 ? 16.137 18.444 -10.110 1.00 67.75 96 PRO A C 1
ATOM 774 O O . PRO A 1 96 ? 16.554 19.126 -11.035 1.00 67.75 96 PRO A O 1
ATOM 777 N N . ILE A 1 97 ? 14.942 17.860 -10.112 1.00 70.31 97 ILE A N 1
ATOM 778 C CA . ILE A 1 97 ? 13.961 17.910 -11.172 1.00 70.31 97 ILE A CA 1
ATOM 779 C C . ILE A 1 97 ? 12.690 18.508 -10.571 1.00 70.31 97 ILE A C 1
ATOM 781 O O . ILE A 1 97 ? 12.167 17.997 -9.579 1.00 70.31 97 ILE A O 1
ATOM 785 N N . LYS A 1 98 ? 12.184 19.594 -11.159 1.00 77.88 98 LYS A N 1
ATOM 786 C CA . LYS A 1 98 ? 10.917 20.238 -10.761 1.00 77.88 98 LYS A CA 1
ATOM 787 C C . LYS A 1 98 ? 9.717 19.629 -11.478 1.00 77.88 98 LYS A C 1
ATOM 789 O O . LYS A 1 98 ? 8.777 20.318 -11.852 1.00 77.88 98 LYS A O 1
ATOM 794 N N . GLU A 1 99 ? 9.770 18.319 -11.633 1.00 74.69 99 GLU A N 1
ATOM 795 C CA . GLU A 1 99 ? 8.765 17.493 -12.279 1.00 74.69 99 GLU A CA 1
ATOM 796 C C . GLU A 1 99 ? 8.703 16.150 -11.541 1.00 74.69 99 GLU A C 1
ATOM 798 O O . GLU A 1 99 ? 9.581 15.818 -10.740 1.00 74.69 99 GLU A O 1
ATOM 803 N N . GLY A 1 100 ? 7.640 15.385 -11.773 1.00 80.06 100 GLY A N 1
ATOM 804 C CA . GLY A 1 100 ? 7.356 14.165 -11.018 1.00 80.06 100 GLY A CA 1
ATOM 805 C C . GLY A 1 100 ? 6.168 14.330 -10.077 1.00 80.06 100 GLY A C 1
ATOM 806 O O . GLY A 1 100 ? 5.257 15.110 -10.346 1.00 80.06 100 GLY A O 1
ATOM 807 N N . ARG A 1 101 ? 6.170 13.589 -8.966 1.00 84.06 101 ARG A N 1
ATOM 808 C CA . ARG A 1 101 ? 5.073 13.592 -7.985 1.00 84.06 101 ARG A CA 1
ATOM 809 C C . ARG A 1 101 ? 4.973 14.914 -7.229 1.00 84.06 101 ARG A C 1
ATOM 811 O O . ARG A 1 101 ? 5.986 15.503 -6.844 1.00 84.06 101 ARG A O 1
ATOM 818 N N . LEU A 1 102 ? 3.740 15.333 -6.958 1.00 88.06 102 LEU A N 1
ATOM 819 C CA . LEU A 1 102 ? 3.449 16.431 -6.044 1.00 88.06 102 LEU A CA 1
ATOM 820 C C . LEU A 1 102 ? 3.412 15.933 -4.600 1.00 88.06 102 LEU A C 1
ATOM 822 O O . LEU A 1 102 ? 2.799 14.914 -4.280 1.00 88.06 102 LEU A O 1
ATOM 826 N N . TYR A 1 103 ? 4.039 16.704 -3.721 1.00 90.44 103 TYR A N 1
ATOM 827 C CA . TYR A 1 103 ? 4.123 16.413 -2.300 1.00 90.44 103 TYR A CA 1
ATOM 828 C C . TYR A 1 103 ? 3.434 17.514 -1.506 1.00 90.44 103 TYR A C 1
ATOM 830 O O . TYR A 1 103 ? 3.551 18.700 -1.831 1.00 90.44 103 TYR A O 1
ATOM 838 N N . ALA A 1 104 ? 2.729 17.133 -0.448 1.00 92.19 104 ALA A N 1
ATOM 839 C CA . ALA A 1 104 ? 2.170 18.086 0.488 1.00 92.19 104 ALA A CA 1
ATOM 840 C C . ALA A 1 104 ? 3.300 18.850 1.198 1.00 92.19 104 ALA A C 1
ATOM 842 O O . ALA A 1 104 ? 4.244 18.274 1.748 1.00 92.19 104 ALA A O 1
ATOM 843 N N . MET A 1 105 ? 3.205 20.173 1.205 1.00 90.88 105 MET A N 1
ATOM 844 C CA . MET A 1 105 ? 4.159 21.065 1.850 1.00 90.88 105 MET A CA 1
ATOM 845 C C . MET A 1 105 ? 3.756 21.214 3.325 1.00 90.88 105 MET A C 1
ATOM 847 O O . MET A 1 105 ? 3.050 22.145 3.720 1.00 90.88 105 MET A O 1
ATOM 851 N N . GLY A 1 106 ? 4.173 20.240 4.138 1.00 90.56 106 GLY A N 1
ATOM 852 C CA . GLY A 1 106 ? 3.893 20.134 5.577 1.00 90.56 106 GLY A CA 1
ATOM 853 C C . GLY A 1 106 ? 2.882 19.029 5.928 1.00 90.56 106 GLY A C 1
ATOM 854 O O . GLY A 1 106 ? 2.594 18.196 5.073 1.00 90.56 106 GLY A O 1
ATOM 855 N N . PRO A 1 107 ? 2.369 18.982 7.175 1.00 92.00 107 PRO A N 1
ATOM 856 C CA . PRO A 1 107 ? 1.439 17.938 7.614 1.00 92.00 107 PRO A CA 1
ATOM 857 C C . PRO A 1 107 ? 0.193 17.871 6.725 1.00 92.00 107 PRO A C 1
ATOM 859 O O . PRO A 1 107 ? -0.411 18.905 6.442 1.00 92.00 107 PRO A O 1
ATOM 862 N N . SER A 1 108 ? -0.173 16.672 6.284 1.00 95.25 108 SER A N 1
ATOM 863 C CA . SER A 1 108 ? -1.296 16.414 5.376 1.00 95.25 108 SER A CA 1
ATOM 864 C C . SER A 1 108 ? -1.696 14.950 5.469 1.00 95.25 108 SER A C 1
ATOM 866 O O . SER A 1 108 ? -0.861 14.093 5.788 1.00 95.25 108 SER A O 1
ATOM 868 N N . LEU A 1 109 ? -2.942 14.669 5.095 1.00 95.06 109 LEU A N 1
ATOM 869 C CA . LEU A 1 109 ? -3.454 13.318 4.887 1.00 95.06 109 LEU A CA 1
ATOM 870 C C . LEU A 1 109 ? -2.580 12.470 3.940 1.00 95.06 109 LEU A C 1
ATOM 872 O O . LEU A 1 109 ? -2.577 11.246 4.066 1.00 95.06 109 LEU A O 1
ATOM 876 N N . GLN A 1 110 ? -1.784 13.088 3.051 1.00 94.25 110 GLN A N 1
ATOM 877 C CA . GLN A 1 110 ? -0.837 12.384 2.173 1.00 94.25 110 GLN A CA 1
ATOM 878 C C . GLN A 1 110 ? 0.201 11.548 2.940 1.00 94.25 110 GLN A C 1
ATOM 880 O O . GLN A 1 110 ? 0.631 10.505 2.449 1.00 94.25 110 GLN A O 1
ATOM 885 N N . TYR A 1 111 ? 0.609 11.981 4.136 1.00 92.00 111 TYR A N 1
ATOM 886 C CA . TYR A 1 111 ? 1.685 11.332 4.893 1.00 92.00 111 TYR A CA 1
ATOM 887 C C . TYR A 1 111 ? 1.195 10.406 6.004 1.00 92.00 111 TYR A C 1
ATOM 889 O O . TYR A 1 111 ? 1.993 9.666 6.583 1.00 92.00 111 TYR A O 1
ATOM 897 N N . PHE A 1 112 ? -0.101 10.429 6.313 1.00 93.06 112 PHE A N 1
ATOM 898 C CA . PHE A 1 112 ? -0.639 9.604 7.382 1.00 93.06 112 PHE A CA 1
ATOM 899 C C . PHE A 1 112 ? -0.743 8.133 6.970 1.00 93.06 112 PHE A C 1
ATOM 901 O O . PHE A 1 112 ? -1.079 7.822 5.825 1.00 93.06 112 PHE A O 1
ATOM 908 N N . PRO A 1 113 ? -0.496 7.195 7.903 1.00 91.19 113 PRO A N 1
ATOM 909 C CA . PRO A 1 113 ? -0.735 5.783 7.654 1.00 91.19 113 PRO A CA 1
ATOM 910 C C . PRO A 1 113 ? -2.176 5.531 7.217 1.00 91.19 113 PRO A C 1
ATOM 912 O O . PRO A 1 113 ? -3.101 6.120 7.777 1.00 91.19 113 PRO A O 1
ATOM 915 N N . LYS A 1 114 ? -2.372 4.579 6.294 1.00 89.88 114 LYS A N 1
ATOM 916 C CA . LYS A 1 114 ? -3.685 4.238 5.713 1.00 89.88 114 LYS A CA 1
ATOM 917 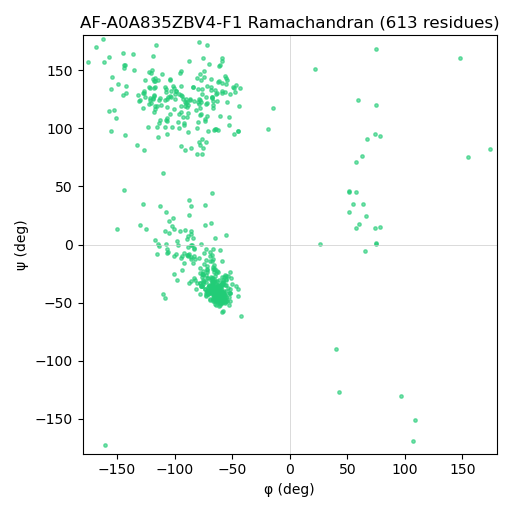C C . LYS A 1 114 ? -4.807 4.135 6.753 1.00 89.88 114 LYS A C 1
ATOM 919 O O . LYS A 1 114 ? -5.880 4.676 6.537 1.00 89.88 114 LYS A O 1
ATOM 924 N N . ARG A 1 115 ? -4.555 3.480 7.894 1.00 90.50 115 ARG A N 1
ATOM 925 C CA . ARG A 1 115 ? -5.553 3.314 8.969 1.00 90.50 115 ARG A CA 1
ATOM 926 C C . ARG A 1 115 ? -5.942 4.633 9.636 1.00 90.50 115 ARG A C 1
ATOM 928 O O . ARG A 1 115 ? -7.121 4.882 9.832 1.00 90.50 115 ARG A O 1
ATOM 935 N N . VAL A 1 116 ? -4.961 5.476 9.948 1.00 93.62 116 VAL A N 1
ATOM 936 C CA . VAL A 1 116 ? -5.189 6.795 10.559 1.00 93.62 116 VAL A CA 1
ATOM 937 C C . VAL A 1 116 ? -5.942 7.687 9.582 1.00 93.62 116 VAL A C 1
ATOM 939 O O . VAL A 1 116 ? -6.936 8.302 9.948 1.00 93.62 116 VAL A O 1
ATOM 942 N N . ARG A 1 117 ? -5.504 7.694 8.317 1.00 94.00 117 ARG A N 1
ATOM 943 C CA . ARG A 1 117 ? -6.176 8.414 7.238 1.00 94.00 117 ARG A CA 1
ATOM 944 C C . ARG A 1 117 ? -7.634 7.973 7.110 1.00 94.00 117 ARG A C 1
ATOM 946 O O . ARG A 1 117 ? -8.505 8.827 7.153 1.00 94.00 117 ARG A O 1
ATOM 953 N N . ALA A 1 118 ? -7.896 6.665 7.049 1.00 91.94 118 ALA A N 1
ATOM 954 C CA . ALA A 1 118 ? -9.248 6.117 6.964 1.00 91.94 118 ALA A CA 1
ATOM 955 C C . ALA A 1 118 ? -10.134 6.551 8.142 1.00 91.94 118 ALA A C 1
ATOM 957 O O . ALA A 1 118 ? -11.263 6.964 7.921 1.00 91.94 118 ALA A O 1
ATOM 958 N N . MET A 1 119 ? -9.620 6.534 9.378 1.00 93.44 119 MET A N 1
ATOM 959 C CA . MET A 1 119 ? -10.373 7.006 10.549 1.00 93.44 119 MET A CA 1
ATOM 960 C C . MET A 1 119 ? -10.736 8.493 10.450 1.00 93.44 119 MET A C 1
ATOM 962 O O . MET A 1 119 ? -11.866 8.870 10.746 1.00 93.44 119 MET A O 1
ATOM 966 N N . LEU A 1 120 ? -9.790 9.329 10.014 1.00 94.31 120 LEU A N 1
ATOM 967 C CA . LEU A 1 120 ? -9.978 10.778 9.916 1.00 94.31 120 LEU A CA 1
ATOM 968 C C . LEU A 1 120 ? -10.990 11.187 8.838 1.00 94.31 120 LEU A C 1
ATOM 970 O O . LEU A 1 120 ? -11.612 12.237 8.974 1.00 94.31 120 LEU A O 1
ATOM 974 N N . VAL A 1 121 ? -11.140 10.389 7.778 1.00 93.25 121 VAL A N 1
ATOM 975 C CA . VAL A 1 121 ? -11.925 10.756 6.582 1.00 93.25 121 VAL A CA 1
ATOM 976 C C . VAL A 1 121 ? -13.133 9.850 6.335 1.00 93.25 121 VAL A C 1
ATOM 978 O O . VAL A 1 121 ? -13.818 10.002 5.326 1.00 93.25 121 VAL A O 1
ATOM 981 N N . CYS A 1 122 ? -13.396 8.899 7.237 1.00 88.00 122 CYS A N 1
ATOM 982 C CA . CYS A 1 122 ? -14.473 7.917 7.106 1.00 88.00 122 CYS A CA 1
ATOM 983 C C . CYS A 1 122 ? -15.829 8.605 6.889 1.00 88.00 122 CYS A C 1
ATOM 985 O O . CYS A 1 122 ? -16.238 9.419 7.717 1.00 88.00 122 CYS A O 1
ATOM 987 N N . GLY A 1 123 ? -16.516 8.275 5.792 1.00 86.69 123 GLY A N 1
ATOM 988 C CA . GLY A 1 123 ? -17.803 8.872 5.413 1.00 86.69 123 GLY A CA 1
ATOM 989 C C . GLY A 1 123 ? -17.716 10.295 4.845 1.00 86.69 123 GLY A C 1
ATOM 990 O O . GLY A 1 123 ? -18.743 10.877 4.529 1.00 86.69 123 GLY A O 1
ATOM 991 N N . VAL A 1 124 ? -16.513 10.862 4.709 1.00 88.06 124 VAL A N 1
ATOM 992 C CA . VAL A 1 124 ? -16.292 12.215 4.165 1.00 88.06 124 VAL A CA 1
ATOM 993 C C . VAL A 1 124 ? -15.662 12.144 2.774 1.00 88.06 124 VAL A C 1
ATOM 995 O O . VAL A 1 124 ? -16.100 12.829 1.848 1.00 88.06 124 VAL A O 1
ATOM 998 N N . LEU A 1 125 ? -14.634 11.304 2.616 1.00 91.69 125 LEU A N 1
ATOM 999 C CA . LEU A 1 125 ? -13.865 11.174 1.378 1.00 91.69 125 LEU A CA 1
ATOM 1000 C C . LEU A 1 125 ? -13.956 9.758 0.801 1.00 91.69 125 LEU A C 1
ATOM 1002 O O . LEU A 1 125 ? -13.900 8.773 1.536 1.00 91.69 125 LEU A O 1
ATOM 1006 N N . LYS A 1 126 ? -14.016 9.677 -0.528 1.00 91.25 126 LYS A N 1
ATOM 1007 C CA . LYS A 1 126 ? -13.803 8.469 -1.332 1.00 91.25 126 LYS A CA 1
ATOM 1008 C C . LYS A 1 126 ? -12.358 8.489 -1.868 1.00 91.25 126 LYS A C 1
ATOM 1010 O O . LYS A 1 126 ? -11.895 9.520 -2.358 1.00 91.25 126 LYS A O 1
ATOM 1015 N N . ASP A 1 127 ? -11.635 7.377 -1.725 1.00 91.44 127 ASP A N 1
ATOM 1016 C CA . ASP A 1 127 ? -10.237 7.215 -2.173 1.00 91.44 127 ASP A CA 1
ATOM 1017 C C . ASP A 1 127 ? -10.234 6.663 -3.610 1.00 91.44 127 ASP A C 1
ATOM 1019 O O . ASP A 1 127 ? -10.830 5.616 -3.865 1.00 91.44 127 ASP A O 1
ATOM 1023 N N . PHE A 1 128 ? -9.602 7.369 -4.548 1.00 91.25 128 PHE A N 1
ATOM 1024 C CA . PHE A 1 128 ? -9.492 6.979 -5.956 1.00 91.25 128 PHE A CA 1
ATOM 1025 C C . PHE A 1 128 ? -8.029 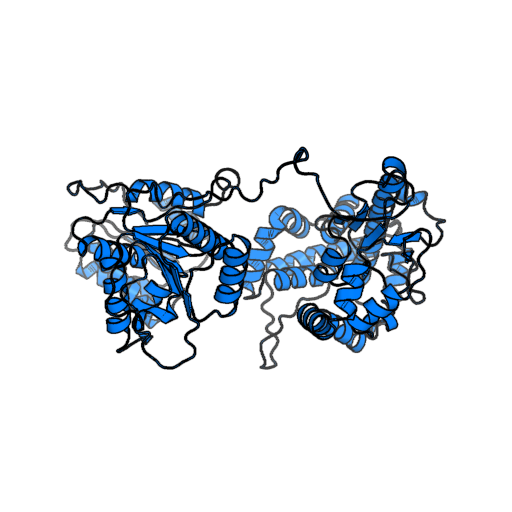6.712 -6.297 1.00 91.25 128 PHE A C 1
ATOM 1027 O O . PHE A 1 128 ? -7.272 7.647 -6.556 1.00 91.25 128 PHE A O 1
ATOM 1034 N N . ASP A 1 129 ? -7.649 5.438 -6.341 1.00 90.75 129 ASP A N 1
ATOM 1035 C CA . ASP A 1 129 ? -6.289 4.999 -6.659 1.00 90.75 129 ASP A CA 1
ATOM 1036 C C . ASP A 1 129 ? -6.198 4.455 -8.090 1.00 90.75 129 ASP A C 1
ATOM 1038 O O . ASP A 1 129 ? -7.086 3.747 -8.571 1.00 90.75 129 ASP A O 1
ATOM 1042 N N . THR A 1 130 ? -5.091 4.741 -8.775 1.00 90.44 130 THR A N 1
ATOM 1043 C CA . THR A 1 130 ? -4.797 4.114 -10.067 1.00 90.44 130 THR A CA 1
ATOM 1044 C C . THR A 1 130 ? -4.246 2.704 -9.861 1.00 90.44 130 THR A C 1
ATOM 1046 O O . THR A 1 130 ? -3.217 2.487 -9.217 1.00 90.44 130 THR A O 1
ATOM 1049 N N . GLU A 1 131 ? -4.928 1.707 -10.424 1.00 90.94 131 GLU A N 1
ATOM 1050 C CA . GLU A 1 131 ? -4.523 0.315 -10.261 1.00 90.94 131 GLU A CA 1
ATOM 1051 C C . GLU A 1 131 ? -3.173 0.044 -10.949 1.00 90.94 131 GLU A C 1
ATOM 1053 O O . GLU A 1 131 ? -3.029 0.180 -12.165 1.00 90.94 131 GLU A O 1
ATOM 1058 N N . ASN A 1 132 ? -2.171 -0.381 -10.167 1.00 90.44 132 ASN A N 1
ATOM 1059 C CA . ASN A 1 132 ? -0.823 -0.705 -10.655 1.00 90.44 132 ASN A CA 1
ATOM 1060 C C . ASN A 1 132 ? -0.198 0.407 -11.512 1.00 90.44 132 ASN A C 1
ATOM 1062 O O . ASN A 1 132 ? 0.404 0.125 -12.554 1.00 90.44 132 ASN A O 1
ATOM 1066 N N . SER A 1 133 ? -0.317 1.653 -11.043 1.00 92.62 133 SER A N 1
ATOM 1067 C CA . SER A 1 133 ? 0.091 2.874 -11.746 1.00 92.62 133 SER A CA 1
ATOM 1068 C C . SER A 1 133 ? 1.442 2.751 -12.461 1.00 92.62 133 SER A C 1
ATOM 1070 O O . SER A 1 133 ? 1.523 2.821 -13.686 1.00 92.62 133 SER A O 1
ATOM 1072 N N . GLN A 1 134 ? 2.514 2.498 -11.709 1.00 92.56 134 GLN A N 1
ATOM 1073 C CA . GLN A 1 134 ? 3.876 2.505 -12.225 1.00 92.56 134 GLN A CA 1
ATOM 1074 C C . GLN A 1 134 ? 4.110 1.409 -13.286 1.00 92.56 134 GLN A C 1
ATOM 1076 O O . GLN A 1 134 ? 4.568 1.767 -14.370 1.00 92.56 134 GLN A O 1
ATOM 1081 N N . PRO A 1 135 ? 3.790 0.114 -13.055 1.00 95.69 135 PRO A N 1
ATOM 1082 C CA . PRO A 1 135 ? 3.867 -0.914 -14.097 1.00 95.69 135 PRO A CA 1
ATOM 1083 C C . PRO A 1 135 ? 3.122 -0.542 -15.385 1.00 95.69 135 PRO A C 1
ATOM 1085 O O . PRO A 1 135 ? 3.706 -0.623 -16.463 1.00 95.69 135 PRO A O 1
ATOM 1088 N N . ARG A 1 136 ? 1.864 -0.091 -15.273 1.00 96.56 136 ARG A N 1
ATOM 1089 C CA . ARG A 1 136 ? 1.016 0.278 -16.420 1.00 96.56 136 ARG A CA 1
ATOM 1090 C C . ARG A 1 136 ? 1.594 1.450 -17.203 1.00 96.56 136 ARG A C 1
ATOM 1092 O O . ARG A 1 136 ? 1.612 1.427 -18.430 1.00 96.56 136 ARG A O 1
ATOM 1099 N N . ILE A 1 137 ? 2.110 2.459 -16.504 1.00 94.06 137 ILE A N 1
ATOM 1100 C CA . ILE A 1 137 ? 2.766 3.610 -17.129 1.00 94.06 137 ILE A CA 1
ATOM 1101 C C . ILE A 1 137 ? 4.021 3.165 -17.885 1.00 94.06 137 ILE A C 1
ATOM 1103 O O . ILE A 1 137 ? 4.212 3.567 -19.030 1.00 94.06 137 ILE A O 1
ATOM 1107 N N . VAL A 1 138 ? 4.864 2.325 -17.280 1.00 94.00 138 VAL A N 1
ATOM 1108 C CA . VAL A 1 138 ? 6.087 1.824 -17.927 1.00 94.00 138 VAL A CA 1
ATOM 1109 C C . VAL A 1 138 ? 5.756 0.974 -19.158 1.00 94.00 138 VAL A C 1
ATOM 1111 O O . VAL A 1 138 ? 6.384 1.149 -20.199 1.00 94.00 138 VAL A O 1
ATOM 1114 N N . GLU A 1 139 ? 4.744 0.110 -19.078 1.00 96.19 139 GLU A N 1
ATOM 1115 C CA . GLU A 1 139 ? 4.253 -0.687 -20.209 1.00 96.19 139 GLU A CA 1
ATOM 1116 C C . GLU A 1 139 ? 3.715 0.202 -21.342 1.00 96.19 139 GLU A C 1
ATOM 1118 O O . GLU A 1 139 ? 4.077 0.018 -22.502 1.00 96.19 139 GLU A O 1
ATOM 1123 N N . MET A 1 140 ? 2.890 1.203 -21.017 1.00 94.81 140 MET A N 1
ATOM 1124 C CA . MET A 1 140 ? 2.353 2.164 -21.986 1.00 94.81 140 MET A CA 1
ATOM 1125 C C . MET A 1 140 ? 3.477 2.907 -22.717 1.00 94.81 140 MET A C 1
ATOM 1127 O O . MET A 1 140 ? 3.427 3.071 -23.937 1.00 94.81 140 MET A O 1
ATOM 1131 N N . LEU A 1 141 ? 4.492 3.350 -21.972 1.00 91.12 141 LEU A N 1
ATOM 1132 C CA . LEU A 1 141 ? 5.685 3.987 -22.518 1.00 91.12 141 LEU A CA 1
ATOM 1133 C C . LEU A 1 141 ? 6.420 3.019 -23.459 1.00 91.12 141 LEU A C 1
ATOM 1135 O O . LEU A 1 141 ? 6.621 3.347 -24.624 1.00 91.12 141 LEU A O 1
ATOM 1139 N N . ALA A 1 142 ? 6.725 1.800 -23.015 1.00 93.75 142 ALA A N 1
ATOM 1140 C CA . ALA A 1 142 ? 7.382 0.791 -23.846 1.00 93.75 142 ALA A CA 1
ATOM 1141 C C . ALA A 1 142 ? 6.614 0.515 -25.154 1.00 93.75 142 ALA A C 1
ATOM 1143 O O . ALA A 1 142 ? 7.194 0.593 -26.238 1.00 93.75 142 ALA A O 1
ATOM 1144 N N . LYS A 1 143 ? 5.294 0.298 -25.069 1.00 94.81 143 LYS A N 1
ATOM 1145 C CA . LYS A 1 143 ? 4.411 0.067 -26.225 1.00 94.81 143 LYS A CA 1
ATOM 1146 C C . LYS A 1 143 ? 4.410 1.244 -27.199 1.00 94.81 143 LYS A C 1
ATOM 1148 O O . LYS A 1 143 ? 4.523 1.032 -28.402 1.00 94.81 143 LYS A O 1
ATOM 1153 N N . LYS A 1 144 ? 4.353 2.483 -26.699 1.00 90.44 144 LYS A N 1
ATOM 1154 C CA . LYS A 1 144 ? 4.388 3.698 -27.532 1.00 90.44 144 LYS A CA 1
ATOM 1155 C C . LYS A 1 144 ? 5.628 3.763 -28.430 1.00 90.44 144 LYS A C 1
ATOM 1157 O O . LYS A 1 144 ? 5.543 4.270 -29.545 1.00 90.44 144 LYS A O 1
ATOM 1162 N N . TRP A 1 145 ? 6.765 3.268 -27.949 1.00 88.31 145 TRP A N 1
ATOM 1163 C CA . TRP A 1 145 ? 8.029 3.269 -28.691 1.00 88.31 145 TRP A CA 1
ATOM 1164 C C . TRP A 1 145 ? 8.390 1.909 -29.293 1.00 88.31 145 TRP A C 1
ATOM 1166 O O . TRP A 1 145 ? 9.529 1.721 -29.712 1.00 88.31 145 TRP A O 1
ATOM 1176 N N . ASN A 1 146 ? 7.432 0.979 -29.378 1.00 94.50 146 ASN A N 1
ATOM 1177 C CA . ASN A 1 146 ? 7.635 -0.371 -29.908 1.00 94.50 146 ASN A CA 1
ATOM 1178 C C . ASN A 1 146 ? 8.779 -1.135 -29.212 1.00 94.50 146 ASN A C 1
ATOM 1180 O O . ASN A 1 146 ? 9.496 -1.906 -29.848 1.00 94.50 146 ASN A O 1
ATOM 1184 N N . ILE A 1 147 ? 8.961 -0.921 -27.906 1.00 94.81 147 ILE A N 1
ATOM 1185 C CA . ILE A 1 147 ? 9.943 -1.642 -27.095 1.00 94.81 147 ILE A CA 1
ATOM 1186 C C . ILE A 1 147 ? 9.279 -2.912 -26.538 1.00 94.81 147 ILE A C 1
ATOM 1188 O O . ILE A 1 147 ? 8.261 -2.809 -25.842 1.00 94.81 147 ILE A O 1
ATOM 1192 N N . PRO A 1 148 ? 9.829 -4.113 -26.802 1.00 96.56 148 PRO A N 1
ATOM 1193 C CA . PRO A 1 148 ? 9.302 -5.352 -26.241 1.00 96.56 148 PRO A CA 1
ATOM 1194 C C . PRO A 1 148 ? 9.311 -5.337 -24.706 1.00 96.56 148 PRO A C 1
ATOM 1196 O O . PRO A 1 148 ? 10.323 -5.029 -24.083 1.00 96.56 148 PRO A O 1
ATOM 1199 N N . CYS A 1 149 ? 8.178 -5.687 -24.097 1.00 97.44 149 CYS A N 1
ATOM 1200 C CA . CYS A 1 149 ? 7.988 -5.707 -22.641 1.00 97.44 149 CYS A CA 1
ATOM 1201 C C . CYS A 1 149 ? 7.083 -6.877 -22.208 1.00 97.44 149 CYS A C 1
ATOM 1203 O O . CYS A 1 149 ? 6.112 -6.714 -21.465 1.00 97.44 149 CYS A O 1
ATOM 1205 N N . THR A 1 150 ? 7.365 -8.065 -22.748 1.00 98.06 150 THR A N 1
ATOM 1206 C CA . THR A 1 150 ? 6.513 -9.263 -22.622 1.00 98.06 150 THR A CA 1
ATOM 1207 C C . THR A 1 150 ? 6.295 -9.725 -21.180 1.00 98.06 150 THR A C 1
ATOM 1209 O O . THR A 1 150 ? 5.176 -10.058 -20.804 1.00 98.06 150 THR A O 1
ATOM 1212 N N . VAL A 1 151 ? 7.336 -9.704 -20.351 1.00 98.50 151 VAL A N 1
ATOM 1213 C CA . VAL A 1 151 ? 7.299 -10.146 -18.952 1.00 98.50 151 VAL A CA 1
ATOM 1214 C C . VAL A 1 151 ? 6.627 -9.094 -18.079 1.00 98.50 151 VAL A C 1
ATOM 1216 O O . VAL A 1 151 ? 5.916 -9.438 -17.137 1.00 98.50 151 VAL A O 1
ATOM 1219 N N . LEU A 1 152 ? 6.830 -7.810 -18.386 1.00 98.06 152 LEU A N 1
ATOM 1220 C CA . LEU A 1 152 ? 6.103 -6.726 -17.724 1.00 98.06 152 LEU A CA 1
ATOM 1221 C C . LEU A 1 152 ? 4.602 -6.782 -18.042 1.00 98.06 152 LEU A C 1
ATOM 1223 O O . LEU A 1 152 ? 3.795 -6.645 -17.126 1.00 98.06 152 LEU A O 1
ATOM 1227 N N . SER A 1 153 ? 4.236 -7.021 -19.303 1.00 98.25 153 SER A N 1
ATOM 1228 C CA . SER A 1 153 ? 2.833 -7.167 -19.728 1.00 98.25 153 SER A CA 1
ATOM 1229 C C . SER A 1 153 ? 2.179 -8.356 -19.014 1.00 98.25 153 SER A C 1
ATOM 1231 O O . SER A 1 153 ? 1.137 -8.210 -18.381 1.00 98.25 153 SER A O 1
ATOM 1233 N N . ASP A 1 154 ? 2.866 -9.500 -18.980 1.00 98.19 154 ASP A N 1
ATOM 1234 C CA . ASP A 1 154 ? 2.434 -10.681 -18.230 1.00 98.19 154 ASP A CA 1
ATOM 1235 C C . ASP A 1 154 ? 2.297 -10.420 -16.717 1.00 98.19 154 ASP A C 1
ATOM 1237 O O . ASP A 1 154 ? 1.338 -10.876 -16.096 1.00 98.19 154 ASP A O 1
ATOM 1241 N N . TYR A 1 155 ? 3.217 -9.667 -16.099 1.00 98.12 155 TYR A N 1
ATOM 1242 C CA . TYR A 1 155 ? 3.078 -9.266 -14.693 1.00 98.12 155 TYR A CA 1
ATOM 1243 C C . TYR A 1 155 ? 1.807 -8.451 -14.457 1.00 98.12 155 TYR A C 1
ATOM 1245 O O . TYR A 1 155 ? 1.161 -8.603 -13.426 1.00 98.12 155 TYR A O 1
ATOM 1253 N N . ILE A 1 156 ? 1.482 -7.555 -15.380 1.00 97.44 156 ILE A N 1
ATOM 1254 C CA . ILE A 1 156 ? 0.347 -6.653 -15.258 1.00 97.44 156 ILE A CA 1
ATOM 1255 C C . ILE A 1 156 ? -0.976 -7.412 -15.414 1.00 97.44 156 ILE A C 1
ATOM 1257 O O . ILE A 1 156 ? -1.898 -7.176 -14.636 1.00 97.44 156 ILE A O 1
ATOM 1261 N N . GLU A 1 157 ? -1.058 -8.326 -16.379 1.00 97.88 157 GLU A N 1
ATOM 1262 C CA . GLU A 1 157 ? -2.254 -9.133 -16.656 1.00 97.88 157 GLU A CA 1
ATOM 1263 C C . GLU A 1 157 ? -2.474 -10.228 -15.603 1.00 97.88 157 GLU A C 1
ATOM 1265 O O . GLU A 1 157 ? -3.600 -10.459 -15.175 1.00 97.88 157 GLU A O 1
ATOM 1270 N N . ASN A 1 158 ? -1.395 -10.852 -15.117 1.00 97.50 158 ASN A N 1
ATOM 1271 C CA . ASN A 1 158 ? -1.445 -12.000 -14.204 1.00 97.50 158 ASN A CA 1
ATOM 1272 C C . ASN A 1 158 ? -0.910 -11.664 -12.805 1.00 97.50 158 ASN A C 1
ATOM 1274 O O . ASN A 1 158 ? -0.287 -12.494 -12.136 1.00 97.50 158 ASN A O 1
ATOM 1278 N N . ARG A 1 159 ? -1.111 -10.425 -12.346 1.00 96.56 159 ARG A N 1
ATOM 1279 C CA . ARG A 1 159 ? -0.416 -9.874 -11.175 1.00 96.56 159 ARG A CA 1
ATOM 1280 C C . ARG A 1 159 ? -0.512 -10.730 -9.919 1.00 96.56 159 ARG A C 1
ATOM 1282 O O . ARG A 1 159 ? 0.513 -11.002 -9.291 1.00 96.56 159 ARG A O 1
ATOM 1289 N N . GLU A 1 160 ? -1.718 -11.118 -9.519 1.00 96.75 160 GLU A N 1
ATOM 1290 C CA . GLU A 1 160 ? -1.920 -11.854 -8.265 1.00 96.75 160 GLU A CA 1
ATOM 1291 C C . GLU A 1 160 ? -1.306 -13.257 -8.316 1.00 96.75 160 GLU A C 1
ATOM 1293 O O . GLU A 1 160 ? -0.654 -13.678 -7.356 1.00 96.75 160 GLU A O 1
ATOM 1298 N N . ASP A 1 161 ? -1.400 -13.936 -9.461 1.00 97.00 161 ASP A N 1
ATOM 1299 C CA . ASP A 1 161 ? -0.731 -15.216 -9.694 1.00 97.00 161 ASP A CA 1
ATOM 1300 C C . ASP A 1 161 ? 0.797 -15.065 -9.626 1.00 97.00 161 ASP A C 1
ATOM 1302 O O . ASP A 1 161 ? 1.473 -15.805 -8.903 1.00 97.00 161 ASP A O 1
ATOM 1306 N N . ARG A 1 162 ? 1.360 -14.051 -10.298 1.00 97.31 162 ARG A N 1
ATOM 1307 C CA . ARG A 1 162 ? 2.808 -13.787 -10.283 1.00 97.31 162 ARG A CA 1
ATOM 1308 C C . ARG A 1 162 ? 3.322 -13.455 -8.889 1.00 97.31 162 ARG A C 1
ATOM 1310 O O . ARG A 1 162 ? 4.360 -13.985 -8.487 1.00 97.31 162 ARG A O 1
ATOM 1317 N N . LEU A 1 163 ? 2.599 -12.633 -8.128 1.00 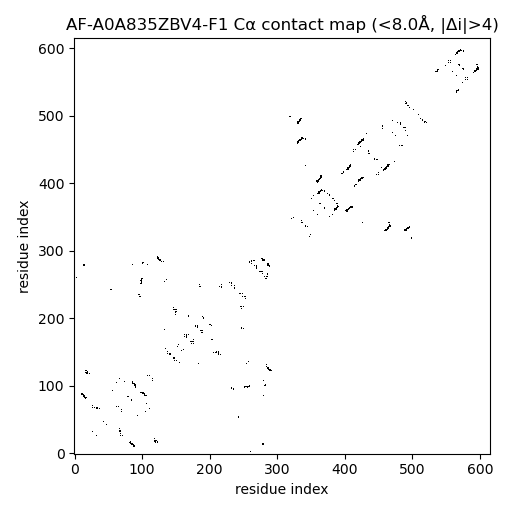96.38 163 LEU A N 1
ATOM 1318 C CA . LEU A 1 163 ? 2.953 -12.317 -6.744 1.00 96.38 163 LEU A CA 1
ATOM 1319 C C . LEU A 1 163 ? 2.866 -13.546 -5.839 1.00 96.38 163 LEU A C 1
ATOM 1321 O O . LEU A 1 163 ? 3.764 -13.750 -5.026 1.00 96.38 163 LEU A O 1
ATOM 1325 N N . THR A 1 164 ? 1.844 -14.386 -6.003 1.00 95.56 164 THR A N 1
ATOM 1326 C CA . THR A 1 164 ? 1.671 -15.620 -5.221 1.00 95.56 164 THR A CA 1
ATOM 1327 C C . THR A 1 164 ? 2.779 -16.630 -5.517 1.00 95.56 164 THR A C 1
ATOM 1329 O O . THR A 1 164 ? 3.416 -17.149 -4.596 1.00 95.56 164 THR A O 1
ATOM 1332 N N . LYS A 1 165 ? 3.085 -16.864 -6.800 1.00 95.12 165 LYS A N 1
ATOM 1333 C CA . LYS A 1 165 ? 4.194 -17.730 -7.231 1.00 95.12 165 LYS A CA 1
ATOM 1334 C C . LYS A 1 165 ? 5.534 -17.212 -6.724 1.00 95.12 165 LYS A C 1
ATOM 1336 O O . LYS A 1 165 ? 6.340 -17.997 -6.225 1.00 95.12 165 LYS A O 1
ATOM 1341 N N . LEU A 1 166 ? 5.767 -15.901 -6.805 1.00 94.44 166 LEU A N 1
ATOM 1342 C CA . LEU A 1 166 ? 6.989 -15.285 -6.297 1.00 94.44 166 LEU A CA 1
ATOM 1343 C C . LEU A 1 166 ? 7.103 -15.419 -4.773 1.00 94.44 166 LEU A C 1
ATOM 1345 O O . LEU A 1 166 ? 8.154 -15.827 -4.283 1.00 94.44 166 LEU A O 1
ATOM 1349 N N . ALA A 1 167 ? 6.029 -15.124 -4.037 1.00 92.12 167 ALA A N 1
ATOM 1350 C CA . ALA A 1 167 ? 5.964 -15.254 -2.584 1.00 92.12 167 ALA A CA 1
ATOM 1351 C C . ALA A 1 167 ? 6.307 -16.683 -2.139 1.00 92.12 167 ALA A C 1
ATOM 1353 O O . ALA A 1 167 ? 7.213 -16.885 -1.327 1.00 92.12 167 ALA A O 1
ATOM 1354 N N . ARG A 1 168 ? 5.676 -17.685 -2.765 1.00 90.94 168 ARG A N 1
ATOM 1355 C CA . ARG A 1 168 ? 5.944 -19.108 -2.516 1.00 90.94 168 ARG A CA 1
ATOM 1356 C C . ARG A 1 168 ? 7.384 -19.497 -2.847 1.00 90.94 168 ARG A C 1
ATOM 1358 O O . ARG A 1 168 ? 8.032 -20.156 -2.040 1.00 90.94 168 ARG A O 1
ATOM 1365 N N . ALA A 1 169 ? 7.899 -19.079 -4.004 1.00 89.50 169 ALA A N 1
ATOM 1366 C CA . ALA A 1 169 ? 9.253 -19.413 -4.447 1.00 89.50 169 ALA A CA 1
ATOM 1367 C C . ALA A 1 169 ? 10.353 -18.793 -3.569 1.00 89.50 169 ALA A C 1
ATOM 1369 O O . ALA A 1 169 ? 11.482 -19.277 -3.564 1.00 89.50 169 ALA A O 1
ATOM 1370 N N . GLN A 1 170 ? 10.050 -17.701 -2.868 1.00 86.81 170 GLN A N 1
ATOM 1371 C CA . GLN A 1 170 ? 11.008 -16.972 -2.035 1.00 86.81 170 GLN A CA 1
ATOM 1372 C C . GLN A 1 170 ? 10.778 -17.189 -0.532 1.00 86.81 170 GLN A C 1
ATOM 1374 O O . GLN A 1 170 ? 11.606 -16.758 0.267 1.00 86.81 170 GLN A O 1
ATOM 1379 N N . GLY A 1 171 ? 9.689 -17.862 -0.140 1.00 87.38 171 GLY A N 1
ATOM 1380 C CA . GLY A 1 171 ? 9.319 -18.049 1.264 1.00 87.38 171 GLY A CA 1
ATOM 1381 C C . GLY A 1 171 ? 8.997 -16.732 1.975 1.00 87.38 171 GLY A C 1
ATOM 1382 O O . GLY A 1 171 ? 9.331 -16.578 3.146 1.00 87.38 171 GLY A O 1
ATOM 1383 N N . VAL A 1 172 ? 8.401 -15.778 1.256 1.00 87.12 172 VAL A N 1
ATOM 1384 C CA . VAL A 1 172 ? 8.065 -14.431 1.747 1.00 87.12 172 VAL A CA 1
ATOM 1385 C C . VAL A 1 172 ? 6.562 -14.194 1.687 1.00 87.12 172 VAL A C 1
ATOM 1387 O O . VAL A 1 172 ? 5.845 -14.895 0.972 1.00 87.12 172 VAL A O 1
ATOM 1390 N N . ILE A 1 173 ? 6.068 -13.189 2.409 1.00 89.50 173 ILE A N 1
ATOM 1391 C CA . ILE A 1 173 ? 4.659 -12.793 2.289 1.00 89.50 173 ILE A CA 1
ATOM 1392 C C . ILE A 1 173 ? 4.416 -12.010 0.992 1.00 89.50 173 ILE A C 1
ATOM 1394 O O . ILE A 1 173 ? 5.331 -11.434 0.398 1.00 89.50 173 ILE A O 1
ATOM 1398 N N . ARG A 1 174 ? 3.154 -11.934 0.559 1.00 93.06 174 ARG A N 1
ATOM 1399 C CA . ARG A 1 174 ? 2.750 -11.234 -0.674 1.00 93.06 174 ARG A CA 1
ATOM 1400 C C . ARG A 1 174 ? 3.271 -9.793 -0.754 1.00 93.06 174 ARG A C 1
ATOM 1402 O O . ARG A 1 174 ? 3.732 -9.369 -1.810 1.00 93.06 174 ARG A O 1
ATOM 1409 N N . ASP A 1 175 ? 3.224 -9.045 0.346 1.00 87.56 175 ASP A N 1
ATOM 1410 C CA . ASP A 1 175 ? 3.675 -7.647 0.372 1.00 87.56 175 ASP A CA 1
ATOM 1411 C C . ASP A 1 175 ? 5.191 -7.509 0.183 1.00 87.56 175 ASP A C 1
ATOM 1413 O O . ASP A 1 175 ? 5.654 -6.572 -0.468 1.00 87.56 175 ASP A O 1
ATOM 1417 N N . GLU A 1 176 ? 5.969 -8.472 0.677 1.00 88.19 176 GLU A N 1
ATOM 1418 C CA . GLU A 1 176 ? 7.410 -8.542 0.436 1.00 88.19 176 GLU A CA 1
ATOM 1419 C C . GLU A 1 176 ? 7.695 -8.897 -1.028 1.00 88.19 176 GLU A C 1
ATOM 1421 O O . GLU A 1 176 ? 8.526 -8.247 -1.660 1.00 88.19 176 GLU A O 1
ATOM 1426 N N . ALA A 1 177 ? 6.951 -9.840 -1.615 1.00 93.19 177 ALA A N 1
ATOM 1427 C CA . ALA A 1 177 ? 7.041 -10.152 -3.044 1.00 93.19 177 ALA A CA 1
ATOM 1428 C C . ALA A 1 177 ? 6.698 -8.930 -3.921 1.00 93.19 177 ALA A C 1
ATOM 1430 O O . ALA A 1 177 ? 7.446 -8.592 -4.841 1.00 93.19 177 ALA A O 1
ATOM 1431 N N . LYS A 1 178 ? 5.625 -8.196 -3.589 1.00 94.12 178 LYS A N 1
ATOM 1432 C CA . LYS A 1 178 ? 5.275 -6.914 -4.229 1.00 94.12 178 LYS A CA 1
ATOM 1433 C C . LYS A 1 178 ? 6.421 -5.913 -4.103 1.00 94.12 178 LYS A C 1
ATOM 1435 O O . LYS A 1 178 ? 6.764 -5.230 -5.066 1.00 94.12 178 LYS A O 1
ATOM 1440 N N . HIS A 1 179 ? 7.042 -5.836 -2.929 1.00 90.38 179 HIS A N 1
ATOM 1441 C CA . HIS A 1 179 ? 8.183 -4.962 -2.707 1.00 90.38 179 HIS A CA 1
ATOM 1442 C C . HIS A 1 179 ? 9.381 -5.324 -3.595 1.00 90.38 179 HIS A C 1
ATOM 1444 O O . HIS A 1 179 ? 10.030 -4.430 -4.139 1.00 90.38 179 HIS A O 1
ATOM 1450 N N . MET A 1 180 ? 9.653 -6.617 -3.795 1.00 92.88 180 MET A N 1
ATOM 1451 C CA . MET A 1 180 ? 10.708 -7.080 -4.700 1.00 92.88 180 MET A CA 1
ATOM 1452 C C . MET A 1 180 ? 10.457 -6.639 -6.144 1.00 92.88 180 MET A C 1
ATOM 1454 O O . MET A 1 180 ? 11.382 -6.158 -6.798 1.00 92.88 180 MET A O 1
ATOM 1458 N N . VAL A 1 181 ? 9.212 -6.737 -6.620 1.00 94.81 181 VAL A N 1
ATOM 1459 C CA . VAL A 1 181 ? 8.831 -6.242 -7.951 1.00 94.81 181 VAL A CA 1
ATOM 1460 C C . VAL A 1 181 ? 9.035 -4.731 -8.047 1.00 94.81 181 VAL A C 1
ATOM 1462 O O . VAL A 1 181 ? 9.677 -4.267 -8.984 1.00 94.81 181 VAL A O 1
ATOM 1465 N N . ASN A 1 182 ? 8.606 -3.956 -7.046 1.00 91.81 182 ASN A N 1
ATOM 1466 C CA . ASN A 1 182 ? 8.820 -2.504 -7.031 1.00 91.81 182 ASN A CA 1
ATOM 1467 C C . ASN A 1 182 ? 10.309 -2.121 -7.070 1.00 91.81 182 ASN A C 1
ATOM 1469 O O . ASN A 1 182 ? 10.670 -1.113 -7.677 1.00 91.81 182 ASN A O 1
ATOM 1473 N N . ILE A 1 183 ? 11.188 -2.920 -6.450 1.00 89.56 183 ILE A N 1
ATOM 1474 C CA . ILE A 1 183 ? 12.640 -2.720 -6.546 1.00 89.56 183 ILE A CA 1
ATOM 1475 C C . ILE A 1 183 ? 13.102 -2.905 -7.995 1.00 89.56 183 ILE A C 1
ATOM 1477 O O . ILE A 1 183 ? 13.852 -2.065 -8.487 1.00 89.56 183 ILE A O 1
ATOM 1481 N N . VAL A 1 184 ? 12.637 -3.957 -8.676 1.00 93.00 184 VAL A N 1
ATOM 1482 C CA . VAL A 1 184 ? 12.965 -4.231 -10.085 1.00 93.00 184 VAL A CA 1
ATOM 1483 C C . VAL A 1 184 ? 12.427 -3.148 -11.019 1.00 93.00 184 VAL A C 1
ATOM 1485 O O . VAL A 1 184 ? 13.153 -2.718 -11.905 1.00 93.00 184 VAL A O 1
ATOM 1488 N N . LEU A 1 185 ? 11.214 -2.639 -10.791 1.00 92.00 185 LEU A N 1
ATOM 1489 C CA . LEU A 1 185 ? 10.644 -1.528 -11.569 1.00 92.00 185 LEU A CA 1
ATOM 1490 C C . LEU A 1 185 ? 11.435 -0.220 -11.408 1.00 92.00 185 LEU A C 1
ATOM 1492 O O . LEU A 1 185 ? 11.423 0.623 -12.297 1.00 92.00 185 LEU A O 1
ATOM 1496 N N . CYS A 1 186 ? 12.157 -0.062 -10.295 1.00 86.31 186 CYS A N 1
ATOM 1497 C CA . CYS A 1 186 ? 13.120 1.026 -10.082 1.00 86.31 186 CYS A CA 1
ATOM 1498 C C . CYS A 1 186 ? 14.553 0.656 -10.534 1.00 86.31 186 CYS A C 1
ATOM 1500 O O . CYS A 1 186 ? 15.522 1.305 -10.125 1.00 86.31 186 CYS A O 1
ATOM 1502 N N . GLY A 1 187 ? 14.687 -0.456 -11.268 1.00 85.00 187 GLY A N 1
ATOM 1503 C CA . GLY A 1 187 ? 15.916 -1.125 -11.712 1.00 85.00 187 GLY A CA 1
ATOM 1504 C C . GLY A 1 187 ? 16.942 -1.418 -10.625 1.00 85.00 187 GLY A C 1
ATOM 1505 O O . GLY A 1 187 ? 18.146 -1.483 -10.872 1.00 85.00 187 GLY A O 1
ATOM 1506 N N . GLY A 1 188 ? 16.478 -1.591 -9.392 1.00 86.38 188 GLY A N 1
ATOM 1507 C CA . GLY A 1 188 ? 17.267 -2.206 -8.342 1.00 86.38 188 GLY A CA 1
ATOM 1508 C C . GLY A 1 188 ? 17.279 -3.728 -8.473 1.00 86.38 188 GLY A C 1
ATOM 1509 O O . GLY A 1 188 ? 16.562 -4.323 -9.280 1.00 86.38 188 GLY A O 1
ATOM 1510 N N . TRP A 1 189 ? 18.070 -4.370 -7.616 1.00 87.50 189 TRP A N 1
ATOM 1511 C CA . TRP A 1 189 ? 18.054 -5.821 -7.470 1.00 87.50 189 TRP A CA 1
ATOM 1512 C C . TRP A 1 189 ? 17.481 -6.198 -6.100 1.00 87.50 189 TRP A C 1
ATOM 1514 O O . TRP A 1 189 ? 18.024 -5.735 -5.089 1.00 87.50 189 TRP A O 1
ATOM 1524 N N . PRO A 1 190 ? 16.366 -6.957 -6.019 1.00 86.69 190 PRO A N 1
ATOM 1525 C CA . PRO A 1 190 ? 15.780 -7.299 -4.744 1.00 86.69 190 PRO A CA 1
ATOM 1526 C C . PRO A 1 190 ? 16.745 -8.233 -4.026 1.00 86.69 190 PRO A C 1
ATOM 1528 O O . PRO A 1 190 ? 17.198 -9.244 -4.560 1.00 86.69 190 PRO A O 1
ATOM 1531 N N . THR A 1 191 ? 17.086 -7.858 -2.801 1.00 81.31 191 THR A N 1
ATOM 1532 C CA . THR A 1 191 ? 17.876 -8.703 -1.911 1.00 81.31 191 THR A CA 1
ATOM 1533 C C . THR A 1 191 ? 16.942 -9.196 -0.829 1.00 81.31 191 THR A C 1
ATOM 1535 O O . THR A 1 191 ? 16.291 -8.384 -0.172 1.00 81.31 191 THR A O 1
ATOM 1538 N N . LEU A 1 192 ? 16.847 -10.514 -0.664 1.00 68.50 192 LEU A N 1
ATOM 1539 C CA . LEU A 1 192 ? 16.075 -11.064 0.438 1.00 68.50 192 LEU A CA 1
ATOM 1540 C C . LEU A 1 192 ? 16.779 -10.735 1.764 1.00 68.50 192 LEU A C 1
ATOM 1542 O O . LEU A 1 192 ? 18.005 -10.906 1.865 1.00 68.50 192 LEU A O 1
ATOM 1546 N N . PRO A 1 193 ? 16.038 -10.289 2.792 1.00 61.06 193 PRO A N 1
ATOM 1547 C CA . PRO A 1 193 ? 16.558 -10.261 4.145 1.00 61.06 193 PRO A CA 1
ATOM 1548 C C . PRO A 1 193 ? 16.777 -11.709 4.585 1.00 61.06 193 PRO A C 1
ATOM 1550 O O . PRO A 1 193 ? 15.852 -12.415 4.970 1.00 61.06 193 PRO A O 1
ATOM 1553 N N . VAL A 1 194 ? 18.014 -12.193 4.495 1.00 55.97 194 VAL A N 1
ATOM 1554 C CA . VAL A 1 194 ? 18.336 -13.514 5.036 1.00 55.97 194 VAL A CA 1
ATOM 1555 C C . VAL A 1 194 ? 18.324 -13.416 6.548 1.00 55.97 194 VAL A C 1
ATOM 1557 O O . VAL A 1 194 ? 19.055 -12.603 7.118 1.00 55.97 194 VAL A O 1
ATOM 1560 N N . GLY A 1 195 ? 17.483 -14.230 7.188 1.00 55.38 195 GLY A N 1
ATOM 1561 C CA . GLY A 1 195 ? 17.332 -14.241 8.639 1.00 55.38 195 GLY A CA 1
ATOM 1562 C C . GLY A 1 195 ? 18.684 -14.283 9.355 1.00 55.38 195 GLY A C 1
ATOM 1563 O O . GLY A 1 195 ? 19.533 -15.078 8.974 1.00 55.38 195 GLY A O 1
ATOM 1564 N N . ASN A 1 196 ? 18.866 -13.395 10.343 1.00 49.56 196 ASN A N 1
ATOM 1565 C CA . ASN A 1 196 ? 19.897 -13.236 11.395 1.00 49.56 196 ASN A CA 1
ATOM 1566 C C . ASN A 1 196 ? 21.354 -13.753 11.240 1.00 49.56 196 ASN A C 1
ATOM 1568 O O . ASN A 1 196 ? 22.147 -13.543 12.151 1.00 49.56 196 ASN A O 1
ATOM 1572 N N . LYS A 1 197 ? 21.782 -14.374 10.136 1.00 48.81 197 LYS A N 1
ATOM 1573 C CA . LYS A 1 197 ? 23.101 -15.020 9.978 1.00 48.81 197 LYS A CA 1
ATOM 1574 C C . LYS A 1 197 ? 23.875 -14.544 8.743 1.00 48.81 197 LYS A C 1
ATOM 1576 O O . LYS A 1 197 ? 24.605 -15.312 8.124 1.00 48.81 197 LYS A O 1
ATOM 1581 N N . GLY A 1 198 ? 23.736 -13.267 8.386 1.00 55.16 198 GLY A N 1
ATOM 1582 C CA . GLY A 1 198 ? 24.750 -12.498 7.645 1.00 55.16 198 GLY A CA 1
ATOM 1583 C C . GLY A 1 198 ? 25.089 -12.898 6.199 1.00 55.16 198 GLY A C 1
ATOM 1584 O O . GLY A 1 198 ? 25.837 -12.171 5.552 1.00 55.16 198 GLY A O 1
ATOM 1585 N N . ARG A 1 199 ? 24.558 -13.991 5.640 1.00 52.72 199 ARG A N 1
ATOM 1586 C CA . ARG A 1 199 ? 24.809 -14.382 4.241 1.00 52.72 199 ARG A CA 1
ATOM 1587 C C . ARG A 1 199 ? 23.577 -14.131 3.388 1.00 52.72 199 ARG A C 1
ATOM 1589 O O . ARG A 1 199 ? 22.602 -14.854 3.509 1.00 52.72 199 ARG A O 1
ATOM 1596 N N . ARG A 1 200 ? 23.625 -13.126 2.508 1.00 57.62 200 ARG A N 1
ATOM 1597 C CA . ARG A 1 200 ? 22.566 -12.867 1.519 1.00 57.62 200 ARG A CA 1
ATOM 1598 C C . ARG A 1 200 ? 22.513 -14.017 0.506 1.00 57.62 200 ARG A C 1
ATOM 1600 O O . ARG A 1 200 ? 23.483 -14.250 -0.208 1.00 57.62 200 ARG A O 1
ATOM 1607 N N . SER A 1 201 ? 21.389 -14.722 0.448 1.00 58.75 201 SER A N 1
ATOM 1608 C CA . SER A 1 201 ? 21.101 -15.740 -0.557 1.00 58.75 201 SER A CA 1
ATOM 1609 C C . SER A 1 201 ? 20.703 -15.023 -1.843 1.00 58.75 201 SER A C 1
ATOM 1611 O O . SER A 1 201 ? 19.801 -14.188 -1.835 1.00 58.75 201 SER A O 1
ATOM 1613 N N . LYS A 1 202 ? 21.406 -15.328 -2.937 1.00 61.38 202 LYS A N 1
ATOM 1614 C CA . LYS A 1 202 ? 21.130 -14.831 -4.295 1.00 61.38 202 LYS A CA 1
ATOM 1615 C C . LYS A 1 202 ? 20.118 -15.714 -5.039 1.00 61.38 202 LYS A C 1
ATOM 1617 O O . LYS A 1 202 ? 20.161 -15.767 -6.264 1.00 61.38 202 LYS A O 1
ATOM 1622 N N . ILE A 1 203 ? 19.245 -16.449 -4.348 1.00 62.88 203 ILE A N 1
ATOM 1623 C CA . ILE A 1 203 ? 18.209 -17.219 -5.050 1.00 62.88 203 ILE A CA 1
ATOM 1624 C C . ILE A 1 203 ? 17.143 -16.235 -5.524 1.00 62.88 203 ILE A C 1
ATOM 1626 O O . ILE A 1 203 ? 16.140 -16.013 -4.856 1.00 62.88 203 ILE A O 1
ATOM 1630 N N . VAL A 1 204 ? 17.395 -15.608 -6.669 1.00 73.06 204 VAL A N 1
ATOM 1631 C CA . VAL A 1 204 ? 16.434 -14.736 -7.331 1.00 73.06 204 VAL A CA 1
ATOM 1632 C C . VAL A 1 204 ? 15.658 -15.573 -8.336 1.00 73.06 204 VAL A C 1
ATOM 1634 O O . VAL A 1 204 ? 16.250 -16.273 -9.154 1.00 73.06 204 VAL A O 1
ATOM 1637 N N . SER A 1 205 ? 14.328 -15.512 -8.255 1.00 87.38 205 SER A N 1
ATOM 1638 C CA . SER A 1 205 ? 13.432 -16.172 -9.207 1.00 87.38 205 SER A CA 1
ATOM 1639 C C . SER A 1 205 ? 13.846 -15.875 -10.655 1.00 87.38 205 SER A C 1
ATOM 1641 O O . SER A 1 205 ? 14.099 -14.719 -11.009 1.00 87.38 205 SER A O 1
ATOM 1643 N N . VAL A 1 206 ? 13.871 -16.908 -11.507 1.00 93.19 206 VAL A N 1
ATOM 1644 C CA . VAL A 1 206 ? 14.121 -16.772 -12.955 1.00 93.19 206 VAL A CA 1
ATOM 1645 C C . VAL A 1 206 ? 13.188 -15.722 -13.563 1.00 93.19 206 VAL A C 1
ATOM 1647 O O . VAL A 1 206 ? 13.617 -14.910 -14.378 1.00 93.19 206 VAL A O 1
ATOM 1650 N N . TRP A 1 207 ? 11.934 -15.678 -13.107 1.00 95.44 207 TRP A N 1
ATOM 1651 C CA . TRP A 1 207 ? 10.949 -14.701 -13.560 1.00 95.44 207 TRP A CA 1
ATOM 1652 C C . TRP A 1 207 ? 11.333 -13.257 -13.198 1.00 95.44 207 TRP A C 1
ATOM 1654 O O . TRP A 1 207 ? 11.273 -12.392 -14.064 1.00 95.44 207 TRP A O 1
ATOM 1664 N N . LEU A 1 208 ? 11.822 -12.986 -11.979 1.00 94.88 208 LEU A N 1
ATOM 1665 C CA . LEU A 1 208 ? 12.296 -11.640 -11.606 1.00 94.88 208 LEU A CA 1
ATOM 1666 C C . LEU A 1 208 ? 13.506 -11.202 -12.439 1.00 94.88 208 LEU A C 1
ATOM 1668 O O . LEU A 1 208 ? 13.638 -10.021 -12.754 1.00 94.88 208 LEU A O 1
ATOM 1672 N N . THR A 1 209 ? 14.384 -12.141 -12.797 1.00 94.31 209 THR A N 1
ATOM 1673 C CA . THR A 1 209 ? 15.524 -11.868 -13.686 1.00 94.31 209 THR A CA 1
ATOM 1674 C C . THR A 1 209 ? 15.050 -11.479 -15.081 1.00 94.31 209 THR A C 1
ATOM 1676 O O . THR A 1 209 ? 15.548 -10.503 -15.636 1.00 94.31 209 THR A O 1
ATOM 1679 N N . LYS A 1 210 ? 14.048 -12.185 -15.617 1.00 96.50 210 LYS A N 1
ATOM 1680 C CA . LYS A 1 210 ? 13.422 -11.848 -16.902 1.00 96.50 210 LYS A CA 1
ATOM 1681 C C . LYS A 1 210 ? 12.704 -10.493 -16.852 1.00 96.50 210 LYS A C 1
ATOM 1683 O O . LYS A 1 210 ? 12.939 -9.666 -17.722 1.00 96.50 210 LYS A O 1
ATOM 1688 N N . LEU A 1 211 ? 11.930 -10.221 -15.795 1.00 96.81 211 LEU A N 1
ATOM 1689 C CA . LEU A 1 211 ? 11.263 -8.929 -15.598 1.00 96.81 211 LEU A CA 1
ATOM 1690 C C . LEU A 1 211 ? 12.274 -7.781 -15.533 1.00 96.81 211 LEU A C 1
ATOM 1692 O O . LEU A 1 211 ? 12.066 -6.732 -16.129 1.00 96.81 211 LEU A O 1
ATOM 1696 N N . ARG A 1 212 ? 13.399 -7.975 -14.836 1.00 94.25 212 ARG A N 1
ATOM 1697 C CA . ARG A 1 212 ? 14.482 -6.988 -14.830 1.00 94.25 212 ARG A CA 1
ATOM 1698 C C . ARG A 1 212 ? 15.077 -6.793 -16.222 1.00 94.25 212 ARG A C 1
ATOM 1700 O O . ARG A 1 212 ? 15.392 -5.660 -16.555 1.00 94.25 212 ARG A O 1
ATOM 1707 N N . GLY A 1 213 ? 15.210 -7.859 -17.011 1.00 95.00 213 GLY A N 1
ATOM 1708 C CA . GLY A 1 213 ? 15.624 -7.785 -18.414 1.00 95.00 213 GLY A CA 1
ATOM 1709 C C . GLY A 1 213 ? 14.739 -6.845 -19.233 1.00 95.00 213 GLY A C 1
ATOM 1710 O O . GLY A 1 213 ? 15.271 -5.945 -19.875 1.00 95.00 213 GLY A O 1
ATOM 1711 N N . ASP A 1 214 ? 13.413 -6.980 -19.123 1.00 96.38 214 ASP A N 1
ATOM 1712 C CA . ASP A 1 214 ? 12.457 -6.058 -19.756 1.00 96.38 214 ASP A CA 1
ATOM 1713 C C . ASP A 1 214 ? 12.678 -4.612 -19.291 1.00 96.38 214 ASP A C 1
ATOM 1715 O O . ASP A 1 214 ? 12.791 -3.706 -20.111 1.00 96.38 214 ASP A O 1
ATOM 1719 N N . ILE A 1 215 ? 12.788 -4.380 -17.977 1.00 95.12 215 ILE A N 1
ATOM 1720 C CA . ILE A 1 215 ? 13.002 -3.028 -17.436 1.00 95.12 215 ILE A CA 1
ATOM 1721 C C . ILE A 1 215 ? 14.330 -2.432 -17.917 1.00 95.12 215 ILE A C 1
ATOM 1723 O O . ILE A 1 215 ? 14.366 -1.254 -18.259 1.00 95.12 215 ILE A O 1
ATOM 1727 N N . CYS A 1 216 ? 15.404 -3.222 -17.988 1.00 91.88 216 CYS A N 1
ATOM 1728 C CA . CYS A 1 216 ? 16.680 -2.783 -18.549 1.00 91.88 216 CYS A CA 1
ATOM 1729 C C . CYS A 1 216 ? 16.553 -2.409 -20.024 1.00 91.88 216 CYS A C 1
ATOM 1731 O O . CYS A 1 216 ? 16.939 -1.306 -20.386 1.00 91.88 216 CYS A O 1
ATOM 1733 N N . ALA A 1 217 ? 15.938 -3.265 -20.842 1.00 93.25 217 ALA A N 1
ATOM 1734 C CA . ALA A 1 217 ? 15.738 -2.987 -22.261 1.00 93.25 217 ALA A CA 1
ATOM 1735 C C . ALA A 1 217 ? 14.904 -1.715 -22.491 1.00 93.25 217 ALA A C 1
ATOM 1737 O O . ALA A 1 217 ? 15.225 -0.918 -23.370 1.00 93.25 217 ALA A O 1
ATOM 1738 N N . ILE A 1 218 ? 13.867 -1.493 -21.674 1.00 92.69 218 ILE A N 1
ATOM 1739 C CA . ILE A 1 218 ? 13.057 -0.269 -21.712 1.00 92.69 218 ILE A CA 1
ATOM 1740 C C . ILE A 1 218 ? 13.896 0.950 -21.352 1.00 92.69 218 ILE A C 1
ATOM 1742 O O . ILE A 1 218 ? 13.832 1.950 -22.060 1.00 92.69 218 ILE A O 1
ATOM 1746 N N . VAL A 1 219 ? 14.676 0.880 -20.272 1.00 88.62 219 VAL A N 1
ATOM 1747 C CA . VAL A 1 219 ? 15.563 1.977 -19.878 1.00 88.62 219 VAL A CA 1
ATOM 1748 C C . VAL A 1 219 ? 16.545 2.269 -21.003 1.00 88.62 219 VAL A C 1
ATOM 1750 O O . VAL A 1 219 ? 16.490 3.371 -21.532 1.00 88.62 219 VAL A O 1
ATOM 1753 N N . ASP A 1 220 ? 17.339 1.292 -21.440 1.00 87.75 220 ASP A N 1
ATOM 1754 C CA . ASP A 1 220 ? 18.365 1.446 -22.481 1.00 87.75 220 ASP A CA 1
ATOM 1755 C C . ASP A 1 220 ? 17.798 2.062 -23.769 1.00 87.75 220 ASP A C 1
ATOM 1757 O O . ASP A 1 220 ? 18.364 3.009 -24.320 1.00 87.75 220 ASP A O 1
ATOM 1761 N N . ALA A 1 221 ? 16.632 1.583 -24.212 1.00 88.81 221 ALA A N 1
ATOM 1762 C CA . ALA A 1 221 ? 15.954 2.115 -25.387 1.00 88.81 221 ALA A CA 1
ATOM 1763 C C . ALA A 1 221 ? 15.456 3.555 -25.192 1.00 88.81 221 ALA A C 1
ATOM 1765 O O . ALA A 1 221 ? 15.428 4.315 -26.155 1.00 88.81 221 ALA A O 1
ATOM 1766 N N . LEU A 1 222 ? 15.083 3.955 -23.973 1.00 82.19 222 LEU A N 1
ATOM 1767 C CA . LEU A 1 222 ? 14.729 5.340 -23.662 1.00 82.19 222 LEU A CA 1
ATOM 1768 C C . LEU A 1 222 ? 15.963 6.255 -23.569 1.00 82.19 222 LEU A C 1
ATOM 1770 O O . LEU A 1 222 ? 15.839 7.427 -23.916 1.00 82.19 222 LEU A O 1
ATOM 1774 N N . LEU A 1 223 ? 17.139 5.753 -23.156 1.00 74.44 223 LEU A N 1
ATOM 1775 C CA . LEU A 1 223 ? 18.358 6.578 -23.000 1.00 74.44 223 LEU A CA 1
ATOM 1776 C C . LEU A 1 223 ? 18.922 7.070 -24.332 1.00 74.44 223 LEU A C 1
ATOM 1778 O O . LEU A 1 223 ? 19.556 8.118 -24.386 1.00 74.44 223 LEU A O 1
ATOM 1782 N N . ILE A 1 224 ? 18.738 6.287 -25.394 1.00 78.75 224 ILE A N 1
ATOM 1783 C CA . ILE A 1 224 ? 19.344 6.546 -26.709 1.00 78.75 224 ILE A CA 1
ATOM 1784 C C . ILE A 1 224 ? 18.510 7.554 -27.522 1.00 78.75 224 ILE A C 1
ATOM 1786 O O . ILE A 1 224 ? 18.950 8.045 -28.560 1.00 78.75 224 ILE A O 1
ATOM 1790 N N . ARG A 1 225 ? 17.298 7.893 -27.070 1.00 76.94 225 ARG A N 1
ATOM 1791 C CA . ARG A 1 225 ? 16.352 8.694 -27.851 1.00 76.94 225 ARG A CA 1
ATOM 1792 C C . ARG A 1 225 ? 16.465 10.186 -2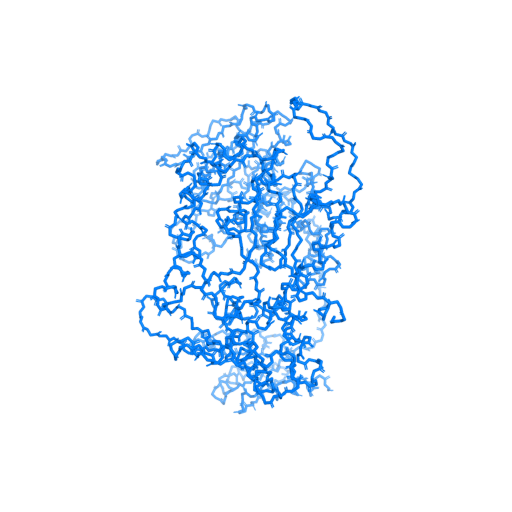7.571 1.00 76.94 225 ARG A C 1
ATOM 1794 O O . ARG A 1 225 ? 16.004 10.674 -26.544 1.00 76.94 225 ARG A O 1
ATOM 1801 N N . GLU A 1 226 ? 16.974 10.923 -28.554 1.00 72.88 226 GLU A N 1
ATOM 1802 C CA . GLU A 1 226 ? 16.989 12.392 -28.535 1.00 72.88 226 GLU A CA 1
ATOM 1803 C C . GLU A 1 226 ? 15.582 13.005 -28.635 1.00 72.88 226 GLU A C 1
ATOM 1805 O O . GLU A 1 226 ? 15.340 14.079 -28.089 1.00 72.88 226 GLU A O 1
ATOM 1810 N N . ASP A 1 227 ? 14.643 12.309 -29.287 1.00 73.50 227 ASP A N 1
ATOM 1811 C CA . ASP A 1 227 ? 13.265 12.757 -29.529 1.00 73.50 227 ASP A CA 1
ATOM 1812 C C . ASP A 1 227 ? 12.299 12.459 -28.372 1.00 73.50 227 ASP A C 1
ATOM 1814 O O . ASP A 1 227 ? 11.108 12.777 -28.444 1.00 73.50 227 ASP A O 1
ATOM 1818 N N . ALA A 1 228 ? 12.779 11.830 -27.297 1.00 66.25 228 ALA A N 1
ATOM 1819 C CA . ALA A 1 228 ? 11.944 11.574 -26.142 1.00 66.25 228 ALA A CA 1
ATOM 1820 C C . ALA A 1 228 ? 11.602 12.920 -25.467 1.00 66.25 228 ALA A C 1
ATOM 1822 O O . ALA A 1 228 ? 12.515 13.635 -25.050 1.00 66.25 228 ALA A O 1
ATOM 1823 N N . PRO A 1 229 ? 10.313 13.251 -25.239 1.00 62.41 229 PRO A N 1
ATOM 1824 C CA . PRO A 1 229 ? 9.883 14.497 -24.576 1.00 62.41 229 PRO A CA 1
ATOM 1825 C C . PRO A 1 229 ? 10.330 14.601 -23.106 1.00 62.41 229 PRO A C 1
ATOM 1827 O O . PRO A 1 229 ? 9.944 15.509 -22.382 1.00 62.41 229 PRO A O 1
ATOM 1830 N N . TYR A 1 230 ? 11.134 13.641 -22.665 1.00 69.00 230 TYR A N 1
ATOM 1831 C CA . TYR A 1 230 ? 11.647 13.474 -21.324 1.00 69.00 230 TYR A CA 1
ATOM 1832 C C . TYR A 1 230 ? 13.175 13.390 -21.316 1.00 69.00 230 TYR A C 1
ATOM 1834 O O . TYR A 1 230 ? 13.749 12.999 -20.304 1.00 69.00 230 TYR A O 1
ATOM 1842 N N . ASN A 1 231 ? 13.844 13.744 -22.420 1.00 70.44 231 ASN A N 1
ATOM 1843 C CA . ASN A 1 231 ? 15.302 13.766 -22.480 1.00 70.44 231 ASN A CA 1
ATOM 1844 C C . ASN A 1 231 ? 15.871 14.736 -21.428 1.00 70.44 231 ASN A C 1
ATOM 1846 O O . ASN A 1 231 ? 16.815 14.397 -20.732 1.00 70.44 231 ASN A O 1
ATOM 1850 N N . GLU A 1 232 ? 15.228 15.882 -21.182 1.00 73.00 232 GLU A N 1
ATOM 1851 C CA . GLU A 1 232 ? 15.626 16.804 -20.103 1.00 73.00 232 GLU A CA 1
ATOM 1852 C C . GLU A 1 232 ? 15.475 16.184 -18.706 1.00 73.00 232 GLU A C 1
ATOM 1854 O O . GLU A 1 232 ? 16.387 16.265 -17.883 1.00 73.00 232 GLU A O 1
ATOM 1859 N N . LEU A 1 233 ? 14.352 15.503 -18.454 1.00 70.62 233 LEU A N 1
ATOM 1860 C CA . LEU A 1 233 ? 14.103 14.740 -17.227 1.00 70.62 233 LEU A CA 1
ATOM 1861 C C . LEU A 1 233 ? 15.154 13.655 -17.007 1.00 70.62 233 LEU A C 1
ATOM 1863 O O . LEU A 1 233 ? 15.646 13.448 -15.896 1.00 70.62 233 LEU A O 1
ATOM 1867 N N . TYR A 1 234 ? 15.497 12.970 -18.087 1.00 69.56 234 TYR A N 1
ATOM 1868 C CA . TYR A 1 234 ? 16.471 11.904 -18.112 1.00 69.56 234 TYR A CA 1
ATOM 1869 C C . TYR A 1 234 ? 17.897 12.427 -17.885 1.00 69.56 234 TYR A C 1
ATOM 1871 O O . TYR A 1 234 ? 18.612 11.932 -17.012 1.00 69.56 234 TYR A O 1
ATOM 1879 N N . VAL A 1 235 ? 18.299 13.482 -18.594 1.00 71.75 235 VAL A N 1
ATOM 1880 C CA . VAL A 1 235 ? 19.575 14.188 -18.416 1.00 71.75 235 VAL A CA 1
ATOM 1881 C C . VAL A 1 235 ? 19.689 14.721 -16.987 1.00 71.75 235 VAL A C 1
ATOM 1883 O O . VAL A 1 235 ? 20.718 14.565 -16.332 1.00 71.75 235 VAL A O 1
ATOM 1886 N N . ALA A 1 236 ? 18.617 15.285 -16.435 1.00 73.25 236 ALA A N 1
ATOM 1887 C CA . ALA A 1 236 ? 18.609 15.746 -15.054 1.00 73.25 236 ALA A CA 1
ATOM 1888 C C . ALA A 1 236 ? 18.727 14.584 -14.047 1.00 73.25 236 ALA A C 1
ATOM 1890 O O . ALA A 1 236 ? 19.422 14.719 -13.037 1.00 73.25 236 ALA A O 1
ATOM 1891 N N . ALA A 1 237 ? 18.118 13.427 -14.330 1.00 68.00 237 ALA A N 1
ATOM 1892 C CA . ALA A 1 237 ? 18.239 12.228 -13.500 1.00 68.00 237 ALA A CA 1
ATOM 1893 C C . ALA A 1 237 ? 19.638 11.584 -13.582 1.00 68.00 237 ALA A C 1
ATOM 1895 O O . ALA A 1 237 ? 20.165 11.112 -12.575 1.00 68.00 237 ALA A O 1
ATOM 1896 N N . THR A 1 238 ? 20.286 11.598 -14.747 1.00 66.62 238 THR A N 1
ATOM 1897 C CA . THR A 1 238 ? 21.650 11.060 -14.934 1.00 66.62 238 THR A CA 1
ATOM 1898 C C . THR A 1 238 ? 22.741 11.975 -14.381 1.00 66.62 238 THR A C 1
ATOM 1900 O O . THR A 1 238 ? 23.803 11.500 -13.960 1.00 66.62 238 THR A O 1
ATOM 1903 N N . ASN A 1 239 ? 22.461 13.277 -14.294 1.00 70.94 239 ASN A N 1
ATOM 1904 C CA . ASN A 1 239 ? 23.321 14.273 -13.656 1.00 70.94 239 ASN A CA 1
ATOM 1905 C C . ASN A 1 239 ? 23.254 14.257 -12.117 1.00 70.94 239 ASN A C 1
ATOM 1907 O O . ASN A 1 239 ? 23.963 15.024 -11.458 1.00 70.94 239 ASN A O 1
ATOM 1911 N N . LEU A 1 240 ? 22.460 13.364 -11.515 1.00 68.81 240 LEU A N 1
ATOM 1912 C CA . LEU A 1 240 ? 22.477 13.144 -10.069 1.00 68.81 240 LEU A CA 1
ATOM 1913 C C . LEU A 1 240 ? 23.848 12.647 -9.593 1.00 68.81 240 LEU A C 1
ATOM 1915 O O . LEU A 1 240 ? 24.631 12.052 -10.336 1.00 68.81 240 LEU A O 1
ATOM 1919 N N . LYS A 1 241 ? 24.173 12.916 -8.323 1.00 63.22 241 LYS A N 1
ATOM 1920 C CA . LYS A 1 241 ? 25.473 12.555 -7.736 1.00 63.22 241 LYS A CA 1
ATOM 1921 C C . LYS A 1 241 ? 25.726 11.041 -7.881 1.00 63.22 241 LYS A C 1
ATOM 1923 O O . LYS A 1 241 ? 24.787 10.274 -7.721 1.00 63.22 241 LYS A O 1
ATOM 1928 N N . PRO A 1 242 ? 26.976 10.573 -8.088 1.00 56.59 242 PRO A N 1
ATOM 1929 C CA . PRO A 1 242 ? 27.305 9.159 -8.343 1.00 56.59 242 PRO A CA 1
ATOM 1930 C C . PRO A 1 242 ? 26.715 8.137 -7.361 1.00 56.59 242 PRO A C 1
ATOM 1932 O O . PRO A 1 242 ? 26.337 7.045 -7.760 1.00 56.59 242 PRO A O 1
ATOM 1935 N N . LYS A 1 243 ? 26.580 8.499 -6.081 1.00 56.31 243 LYS A N 1
ATOM 1936 C CA . LYS A 1 243 ? 25.945 7.660 -5.048 1.00 56.31 243 LYS A CA 1
ATOM 1937 C C . LYS A 1 243 ? 24.432 7.443 -5.248 1.00 56.31 243 LYS A C 1
ATOM 1939 O O . LYS A 1 243 ? 23.870 6.508 -4.687 1.00 56.31 243 LYS A O 1
ATOM 1944 N N . ASP A 1 244 ? 23.805 8.308 -6.039 1.00 55.41 244 ASP A N 1
ATOM 1945 C CA . ASP A 1 244 ? 22.391 8.307 -6.411 1.00 55.41 244 ASP A CA 1
ATOM 1946 C C . ASP A 1 244 ? 22.188 7.857 -7.876 1.00 55.41 244 ASP A C 1
ATOM 1948 O O . ASP A 1 244 ? 21.049 7.687 -8.312 1.00 55.41 244 ASP A O 1
ATOM 1952 N N . LYS A 1 245 ? 23.278 7.608 -8.627 1.00 57.53 245 LYS A N 1
ATOM 1953 C CA . LYS A 1 245 ? 23.257 7.101 -10.007 1.00 57.53 245 LYS A CA 1
ATOM 1954 C C . LYS A 1 245 ? 22.931 5.611 -10.026 1.00 57.53 245 LYS A C 1
ATOM 1956 O O . LYS A 1 245 ? 23.800 4.765 -10.196 1.00 57.53 245 LYS A O 1
ATOM 1961 N N . ASN A 1 246 ? 21.657 5.285 -9.855 1.00 63.75 246 ASN A N 1
ATOM 1962 C CA . ASN A 1 246 ? 21.118 4.115 -10.534 1.00 63.75 246 ASN A CA 1
ATOM 1963 C C . ASN A 1 246 ? 20.494 4.655 -11.821 1.00 63.75 246 ASN A C 1
ATOM 1965 O O . ASN A 1 246 ? 19.542 5.426 -11.722 1.00 63.75 246 ASN A O 1
ATOM 1969 N N . GLU A 1 247 ? 21.018 4.313 -12.997 1.00 62.78 247 GLU A N 1
ATOM 1970 C CA . GLU A 1 247 ? 20.502 4.779 -14.306 1.00 62.78 247 GLU A CA 1
ATOM 1971 C C . GLU A 1 247 ? 18.983 4.543 -14.432 1.00 62.78 247 GLU A C 1
ATOM 1973 O O . GLU A 1 247 ? 18.232 5.348 -14.972 1.00 62.78 247 GLU A O 1
ATOM 1978 N N . TYR A 1 248 ? 18.500 3.511 -13.748 1.00 70.56 248 TYR A N 1
ATOM 1979 C CA . TYR A 1 248 ? 17.100 3.125 -13.635 1.00 70.56 248 TYR A CA 1
ATOM 1980 C C . TYR A 1 248 ? 16.218 4.029 -12.761 1.00 70.56 248 TYR A C 1
ATOM 1982 O O . TYR A 1 248 ? 14.993 3.934 -12.810 1.00 70.56 248 TYR A O 1
ATOM 1990 N N . SER A 1 249 ? 16.804 4.919 -11.955 1.00 74.94 249 SER A N 1
ATOM 1991 C CA . SER A 1 249 ? 16.037 5.919 -11.201 1.00 74.94 249 SER A CA 1
ATOM 1992 C C . SER A 1 249 ? 15.332 6.907 -12.130 1.00 74.94 249 SER A C 1
ATOM 1994 O O . SER A 1 249 ? 14.260 7.404 -11.784 1.00 74.94 249 SER A O 1
ATOM 1996 N N . ALA A 1 250 ? 15.878 7.125 -13.331 1.00 78.69 250 ALA A N 1
ATOM 1997 C CA . ALA A 1 250 ? 15.272 7.979 -14.337 1.00 78.69 250 ALA A CA 1
ATOM 1998 C C . ALA A 1 250 ? 13.907 7.453 -14.805 1.00 78.69 250 ALA A C 1
ATOM 2000 O O . ALA A 1 250 ? 12.974 8.241 -14.950 1.00 78.69 250 ALA A O 1
ATOM 2001 N N . LEU A 1 251 ? 13.742 6.128 -14.933 1.00 84.56 251 LEU A N 1
ATOM 2002 C CA . LEU A 1 251 ? 12.448 5.522 -15.260 1.00 84.56 251 LEU A CA 1
ATOM 2003 C C . LEU A 1 251 ? 11.403 5.798 -14.175 1.00 84.56 251 LEU A C 1
ATOM 2005 O O . LEU A 1 251 ? 10.253 6.092 -14.489 1.00 84.56 251 LEU A O 1
ATOM 2009 N N . SER A 1 252 ? 11.794 5.757 -12.899 1.00 84.62 252 SER A N 1
ATOM 2010 C CA . SER A 1 252 ? 10.891 6.090 -11.792 1.00 84.62 252 SER A CA 1
ATOM 2011 C C . SER A 1 252 ? 10.494 7.569 -11.784 1.00 84.62 252 SER A C 1
ATOM 2013 O O . SER A 1 252 ? 9.342 7.879 -11.485 1.00 84.62 252 SER A O 1
ATOM 2015 N N . TYR A 1 253 ? 11.408 8.486 -12.127 1.00 82.44 253 TYR A N 1
ATOM 2016 C CA . TYR A 1 253 ? 11.074 9.908 -12.287 1.00 82.44 253 TYR A CA 1
ATOM 2017 C C . TYR A 1 253 ? 10.114 10.135 -13.446 1.00 82.44 253 TYR A C 1
ATOM 2019 O O . TYR A 1 253 ? 9.112 10.831 -13.282 1.00 82.44 253 TYR A O 1
ATOM 2027 N N . LEU A 1 254 ? 10.389 9.496 -14.581 1.00 84.56 254 LEU A N 1
ATOM 2028 C CA . LEU A 1 254 ? 9.538 9.543 -15.757 1.00 84.56 254 LEU A CA 1
ATOM 2029 C C . LEU A 1 254 ? 8.135 9.010 -15.447 1.00 84.56 254 LEU A C 1
ATOM 2031 O O . LEU A 1 254 ? 7.142 9.696 -15.689 1.00 84.56 254 LEU A O 1
ATOM 2035 N N . ALA A 1 255 ? 8.047 7.826 -14.838 1.00 88.38 255 ALA A N 1
ATOM 2036 C CA . ALA A 1 255 ? 6.776 7.246 -14.431 1.00 88.38 255 ALA A CA 1
ATOM 2037 C C . ALA A 1 255 ? 6.031 8.163 -13.450 1.00 88.38 255 ALA A C 1
ATOM 2039 O O . ALA A 1 255 ? 4.840 8.397 -13.623 1.00 88.38 255 ALA A O 1
ATOM 2040 N N . GLY A 1 256 ? 6.732 8.757 -12.478 1.00 87.31 256 GLY A N 1
ATOM 2041 C CA . GLY A 1 256 ? 6.150 9.718 -11.540 1.00 87.31 256 GLY A CA 1
ATOM 2042 C C . GLY A 1 256 ? 5.664 11.018 -12.195 1.00 87.31 256 GLY A C 1
ATOM 2043 O O . GLY A 1 256 ? 4.700 11.612 -11.719 1.00 87.31 256 GLY A O 1
ATOM 2044 N N . ALA A 1 257 ? 6.299 11.474 -13.278 1.00 86.38 257 ALA A N 1
ATOM 2045 C CA . ALA A 1 257 ? 5.868 12.656 -14.028 1.00 86.38 257 ALA A CA 1
ATOM 2046 C C . ALA A 1 257 ? 4.591 12.376 -14.833 1.00 86.38 257 ALA A C 1
ATOM 2048 O O . ALA A 1 257 ? 3.656 13.184 -14.829 1.00 86.38 257 ALA A O 1
ATOM 2049 N N . VAL A 1 258 ? 4.519 11.203 -15.466 1.00 88.06 258 VAL A N 1
ATOM 2050 C CA . VAL A 1 258 ? 3.303 10.733 -16.139 1.00 88.06 258 VAL A CA 1
ATOM 2051 C C . VAL A 1 258 ? 2.177 10.517 -15.124 1.00 88.06 258 VAL A C 1
ATOM 2053 O O . VAL A 1 258 ? 1.072 11.007 -15.338 1.00 88.06 258 VAL A O 1
ATOM 2056 N N . GLU A 1 259 ? 2.460 9.873 -13.990 1.00 90.38 259 GLU A N 1
ATOM 2057 C CA . GLU A 1 259 ? 1.496 9.644 -12.905 1.00 90.38 259 GLU A CA 1
ATOM 2058 C C . GLU A 1 259 ? 0.928 10.964 -12.375 1.00 90.38 259 GLU A C 1
ATOM 2060 O O . GLU A 1 259 ? -0.284 11.145 -12.335 1.00 90.38 259 GLU A O 1
ATOM 2065 N N . ASN A 1 260 ? 1.783 11.945 -12.077 1.00 89.06 260 ASN A N 1
ATOM 2066 C CA . ASN A 1 260 ? 1.341 13.278 -11.665 1.00 89.06 260 ASN A CA 1
ATOM 2067 C C . ASN A 1 260 ? 0.437 13.943 -12.707 1.00 89.06 260 ASN A C 1
ATOM 2069 O O . ASN A 1 260 ? -0.487 14.679 -12.370 1.00 89.06 260 ASN A O 1
ATOM 2073 N N . SER A 1 261 ? 0.687 13.683 -13.984 1.00 87.81 261 SER A N 1
ATOM 2074 C CA . SER A 1 261 ? -0.157 14.217 -15.038 1.00 87.81 261 SER A CA 1
ATOM 2075 C C . SER A 1 261 ? -1.533 13.556 -15.080 1.00 87.81 261 SER A C 1
ATOM 2077 O O . SER A 1 261 ? -2.529 14.252 -15.261 1.00 87.81 261 SER A O 1
ATOM 2079 N N . ILE A 1 262 ? -1.604 12.241 -14.854 1.00 90.00 262 ILE A N 1
ATOM 2080 C CA . ILE A 1 262 ? -2.871 11.516 -14.685 1.00 90.00 262 ILE A CA 1
ATOM 2081 C C . ILE A 1 262 ? -3.636 12.080 -13.483 1.00 90.00 262 ILE A C 1
ATOM 2083 O O . ILE A 1 262 ? -4.801 12.443 -13.619 1.00 90.00 262 ILE A O 1
ATOM 2087 N N . LEU A 1 263 ? -2.968 12.269 -12.342 1.00 89.81 263 LEU A N 1
ATOM 2088 C CA . LEU A 1 263 ? -3.578 12.855 -11.145 1.00 89.81 263 LEU A CA 1
ATOM 2089 C C . LEU A 1 263 ? -4.121 14.262 -11.372 1.00 89.81 263 LEU A C 1
ATOM 2091 O O . LEU A 1 263 ? -5.174 14.614 -10.846 1.00 89.81 263 LEU A O 1
ATOM 2095 N N . ARG A 1 264 ? -3.415 15.085 -12.153 1.00 86.56 264 ARG A N 1
ATOM 2096 C CA . ARG A 1 264 ? -3.891 16.425 -12.519 1.00 86.56 264 ARG A CA 1
ATOM 2097 C C . ARG A 1 264 ? -5.176 16.354 -13.329 1.00 86.56 264 ARG A C 1
ATOM 2099 O O . ARG A 1 264 ? -6.083 17.130 -13.049 1.00 86.56 264 ARG A O 1
ATOM 2106 N N . VAL A 1 265 ? -5.266 15.420 -14.275 1.00 89.81 265 VAL A N 1
ATOM 2107 C CA . VAL A 1 265 ? -6.488 15.187 -15.055 1.00 89.81 265 VAL A CA 1
ATOM 2108 C C . VAL A 1 265 ? -7.614 14.688 -14.152 1.00 89.81 265 VAL A C 1
ATOM 2110 O O . VAL A 1 265 ? -8.700 15.255 -14.201 1.00 89.81 265 VAL A O 1
ATOM 2113 N N . MET A 1 266 ? -7.357 13.715 -13.271 1.00 90.12 266 MET A N 1
ATOM 2114 C CA . MET A 1 266 ? -8.346 13.229 -12.294 1.00 90.12 266 MET A CA 1
ATOM 2115 C C . MET A 1 266 ? -8.863 14.366 -11.407 1.00 90.12 266 MET A C 1
ATOM 2117 O O . MET A 1 266 ? -10.068 14.541 -11.241 1.00 90.12 266 MET A O 1
ATOM 2121 N N . ARG A 1 267 ? -7.953 15.192 -10.878 1.00 88.81 267 ARG A N 1
ATOM 2122 C CA . ARG A 1 267 ? -8.298 16.359 -10.064 1.00 88.81 267 ARG A CA 1
ATOM 2123 C C . ARG A 1 267 ? -9.106 17.384 -10.851 1.00 88.81 267 ARG A C 1
ATOM 2125 O O . ARG A 1 267 ? -10.103 17.875 -10.338 1.00 88.81 267 ARG A O 1
ATOM 2132 N N . GLN A 1 268 ? -8.673 17.737 -12.059 1.00 88.06 268 GLN A N 1
ATOM 2133 C CA . GLN A 1 268 ? -9.378 18.703 -12.898 1.00 88.06 268 GLN A CA 1
ATOM 2134 C C . GLN A 1 268 ? -10.783 18.205 -13.237 1.00 88.06 268 GLN A C 1
ATOM 2136 O O . GLN A 1 268 ? -11.737 18.968 -13.122 1.00 88.06 268 GLN A O 1
ATOM 2141 N N . PHE A 1 269 ? -10.909 16.927 -13.590 1.00 89.62 269 PHE A N 1
ATOM 2142 C CA . PHE A 1 269 ? -12.190 16.289 -13.846 1.00 89.62 269 PHE A CA 1
ATOM 2143 C C . PHE A 1 269 ? -13.105 16.372 -12.619 1.00 89.62 269 PHE A C 1
ATOM 2145 O O . PHE A 1 269 ? -14.242 16.821 -12.742 1.00 89.62 269 PHE A O 1
ATOM 2152 N N . ALA A 1 270 ? -12.600 16.033 -11.429 1.00 87.75 270 ALA A N 1
ATOM 2153 C CA . ALA A 1 270 ? -13.355 16.174 -10.185 1.00 87.75 270 ALA A CA 1
ATOM 2154 C C . ALA A 1 270 ? -13.780 17.632 -9.946 1.00 87.75 270 ALA A C 1
ATOM 2156 O O . ALA A 1 270 ? -14.938 17.901 -9.646 1.00 87.75 270 ALA A O 1
ATOM 2157 N N . MET A 1 271 ? -12.875 18.592 -10.145 1.00 85.81 271 MET A N 1
ATOM 2158 C CA . MET A 1 271 ? -13.188 20.008 -9.943 1.00 85.81 271 MET A CA 1
ATOM 2159 C C . MET A 1 271 ? -14.264 20.537 -10.893 1.00 85.81 271 MET A C 1
ATOM 2161 O O . MET A 1 271 ? -15.092 21.344 -10.486 1.00 85.81 271 MET A O 1
ATOM 2165 N N . GLN A 1 272 ? -14.246 20.093 -12.150 1.00 87.19 272 GLN A N 1
ATOM 2166 C CA . GLN A 1 272 ? -15.186 20.539 -13.178 1.00 87.19 272 GLN A CA 1
ATOM 2167 C C . GLN A 1 272 ? -16.572 19.906 -13.033 1.00 87.19 272 GLN A C 1
ATOM 2169 O O . GLN A 1 272 ? -17.562 20.564 -13.331 1.00 87.19 272 GLN A O 1
ATOM 2174 N N . ASN A 1 273 ? -16.642 18.643 -12.603 1.00 86.88 273 ASN A N 1
ATOM 2175 C CA . ASN A 1 273 ? -17.897 17.885 -12.588 1.00 86.88 273 ASN A CA 1
ATOM 2176 C C . ASN A 1 273 ? -18.554 17.815 -11.206 1.00 86.88 273 ASN A C 1
ATOM 2178 O O . ASN A 1 273 ? -19.761 17.623 -11.123 1.00 86.88 273 ASN A O 1
ATOM 2182 N N . ILE A 1 274 ? -17.775 17.946 -10.130 1.00 86.56 274 ILE A N 1
ATOM 2183 C CA . ILE A 1 274 ? -18.261 17.818 -8.750 1.00 86.56 274 ILE A CA 1
ATOM 2184 C C . ILE A 1 274 ? -18.233 19.190 -8.058 1.00 86.56 274 ILE A C 1
ATOM 2186 O O . ILE A 1 274 ? -19.193 19.565 -7.395 1.00 86.56 274 ILE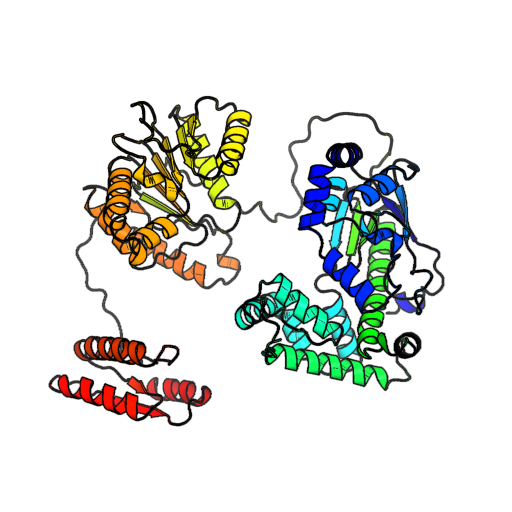 A O 1
ATOM 2190 N N . GLY A 1 275 ? -17.169 19.976 -8.251 1.00 86.12 275 GLY A N 1
ATOM 2191 C CA . GLY A 1 275 ? -17.045 21.345 -7.735 1.00 86.12 275 GLY A CA 1
ATOM 2192 C C . GLY A 1 275 ? -15.601 21.721 -7.399 1.00 86.12 275 GLY A C 1
ATOM 2193 O O . GLY A 1 275 ? -14.760 20.850 -7.192 1.00 86.12 275 GLY A O 1
ATOM 2194 N N . GLU A 1 276 ? -15.285 23.016 -7.299 1.00 80.88 276 GLU A N 1
ATOM 2195 C CA . GLU A 1 276 ? -13.896 23.505 -7.162 1.00 80.88 276 GLU A CA 1
ATOM 2196 C C . GLU A 1 276 ? -13.127 22.919 -5.963 1.00 80.88 276 GLU A C 1
ATOM 2198 O O . GLU A 1 276 ? -11.901 22.800 -5.996 1.00 80.88 276 GLU A O 1
ATOM 2203 N N . THR A 1 277 ? -13.838 22.513 -4.912 1.00 81.19 277 THR A N 1
ATOM 2204 C CA . THR A 1 277 ? -13.273 21.929 -3.690 1.00 81.19 277 THR A CA 1
ATOM 2205 C C . THR A 1 277 ? -13.322 20.401 -3.661 1.00 81.19 277 THR A C 1
ATOM 2207 O O . THR A 1 277 ? -12.878 19.813 -2.681 1.00 81.19 277 THR A O 1
ATOM 2210 N N . ALA A 1 278 ? -13.798 19.741 -4.723 1.00 85.19 278 ALA A N 1
ATOM 2211 C CA . ALA A 1 278 ? -14.064 18.302 -4.747 1.00 85.19 278 ALA A CA 1
ATOM 2212 C C . ALA A 1 278 ? -12.835 17.429 -4.445 1.00 85.19 278 ALA A C 1
ATOM 2214 O O . ALA A 1 278 ? -12.968 16.375 -3.832 1.00 85.19 278 ALA A O 1
ATOM 2215 N N . CYS A 1 279 ? -11.635 17.855 -4.848 1.00 89.69 279 CYS A N 1
ATOM 2216 C CA . CYS A 1 279 ? -10.397 17.119 -4.588 1.00 89.69 279 CYS A CA 1
ATOM 2217 C C . CYS A 1 279 ? -9.750 17.586 -3.277 1.00 89.69 279 CYS A C 1
ATOM 2219 O O . CYS A 1 279 ? -9.092 18.629 -3.235 1.00 89.69 279 CYS A O 1
ATOM 2221 N N . SER A 1 280 ? -9.875 16.772 -2.230 1.00 91.00 280 SER A N 1
ATOM 2222 C CA . SER A 1 280 ? -9.378 17.091 -0.890 1.00 91.00 280 SER A CA 1
ATOM 2223 C C . SER A 1 280 ? -7.870 16.895 -0.738 1.00 91.00 280 SER A C 1
ATOM 2225 O O . SER A 1 280 ? -7.177 17.745 -0.184 1.00 91.00 280 SER A O 1
ATOM 2227 N N . THR A 1 281 ? -7.334 15.801 -1.281 1.00 93.62 281 THR A N 1
ATOM 2228 C CA . THR A 1 281 ? -5.917 15.446 -1.120 1.00 93.62 281 THR A CA 1
ATOM 2229 C C . THR A 1 281 ? -5.419 14.694 -2.345 1.00 93.62 281 THR A C 1
ATOM 2231 O O . THR A 1 281 ? -6.089 13.792 -2.839 1.00 93.62 281 THR A O 1
ATOM 2234 N N . ILE A 1 282 ? -4.207 15.012 -2.802 1.00 91.69 282 ILE A N 1
ATOM 2235 C CA . ILE A 1 282 ? -3.489 14.198 -3.792 1.00 91.69 282 ILE A CA 1
ATOM 2236 C C . ILE A 1 282 ? -2.642 13.164 -3.040 1.00 91.69 282 ILE A C 1
ATOM 2238 O O . ILE A 1 282 ? -1.779 13.521 -2.233 1.00 91.69 282 ILE A O 1
ATOM 2242 N N . ILE A 1 283 ? -2.858 11.881 -3.310 1.00 89.69 283 ILE A N 1
ATOM 2243 C CA . ILE A 1 283 ? -2.188 10.756 -2.657 1.00 89.69 283 ILE A CA 1
ATOM 2244 C C . ILE A 1 283 ? -1.333 10.049 -3.697 1.00 89.69 283 ILE A C 1
ATOM 2246 O O . ILE A 1 283 ? -1.853 9.175 -4.338 1.00 89.69 283 ILE A O 1
ATOM 2250 N N . ILE A 1 284 ? -0.047 10.368 -3.865 1.00 86.19 284 ILE A N 1
ATOM 2251 C CA . ILE A 1 284 ? 0.902 9.587 -4.699 1.00 86.19 284 ILE A CA 1
ATOM 2252 C C . ILE A 1 284 ? 0.322 9.051 -6.035 1.00 86.19 284 ILE A C 1
ATOM 2254 O O . ILE A 1 284 ? 0.457 9.739 -7.033 1.00 86.19 284 ILE A O 1
ATOM 2258 N N . ASP A 1 285 ? -0.263 7.848 -6.055 1.00 87.00 285 ASP A N 1
ATOM 2259 C CA . ASP A 1 285 ? -0.884 7.133 -7.178 1.00 87.00 285 ASP A CA 1
ATOM 2260 C C . ASP A 1 285 ? -2.419 7.307 -7.293 1.00 87.00 285 ASP A C 1
ATOM 2262 O O . ASP A 1 285 ? -3.063 6.640 -8.100 1.00 87.00 285 ASP A O 1
ATOM 2266 N N . GLY A 1 286 ? -3.007 8.237 -6.549 1.00 92.31 286 GLY A N 1
ATOM 2267 C CA . GLY A 1 286 ? -4.437 8.512 -6.466 1.00 92.31 286 GLY A CA 1
ATOM 2268 C C . GLY A 1 286 ? -4.799 9.896 -5.908 1.00 92.31 286 GLY A C 1
ATOM 2269 O O . GLY A 1 286 ? -3.958 10.780 -5.685 1.00 92.31 286 GLY A O 1
ATOM 2270 N N . CYS A 1 287 ? -6.090 10.111 -5.680 1.00 93.88 287 CYS A N 1
ATOM 2271 C CA . CYS A 1 287 ? -6.621 11.289 -5.004 1.00 93.88 287 CYS A CA 1
ATOM 2272 C C . CYS A 1 287 ? -7.837 10.943 -4.140 1.00 93.88 287 CYS A C 1
ATOM 2274 O O . CYS A 1 287 ? -8.584 10.015 -4.424 1.00 93.88 287 CYS A O 1
ATOM 2276 N N . MET A 1 288 ? -8.050 11.725 -3.083 1.00 94.12 288 MET A N 1
ATOM 2277 C CA . MET A 1 288 ? -9.249 11.630 -2.255 1.00 94.12 288 MET A CA 1
ATOM 2278 C C . MET A 1 288 ? -10.234 12.725 -2.654 1.00 94.12 288 MET A C 1
ATOM 2280 O O . MET A 1 288 ? -9.883 13.912 -2.656 1.00 94.12 288 MET A O 1
ATOM 2284 N N . ILE A 1 289 ? -11.456 12.318 -2.984 1.00 91.94 289 ILE A N 1
ATOM 2285 C CA . ILE A 1 289 ? -12.531 13.181 -3.481 1.00 91.94 289 ILE A CA 1
ATOM 2286 C C . ILE A 1 289 ? -13.695 13.150 -2.486 1.00 91.94 289 ILE A C 1
ATOM 2288 O O . ILE A 1 289 ? -13.979 12.110 -1.894 1.00 91.94 289 ILE A O 1
ATOM 2292 N N . TYR A 1 290 ? -14.374 14.275 -2.283 1.00 87.62 290 TYR A N 1
ATOM 2293 C CA . TYR A 1 290 ? -15.582 14.327 -1.455 1.00 87.62 290 TYR A CA 1
ATOM 2294 C C . TYR A 1 290 ? -16.706 13.469 -2.053 1.00 87.62 290 TYR A C 1
ATOM 2296 O O . TYR A 1 290 ? -17.005 13.583 -3.239 1.00 87.62 290 TYR A O 1
ATOM 2304 N N . GLY A 1 291 ? -17.321 12.604 -1.235 1.00 69.38 291 GLY A N 1
ATOM 2305 C CA . GLY A 1 291 ? -18.375 11.680 -1.685 1.00 69.38 291 GLY A CA 1
ATOM 2306 C C . GLY A 1 291 ? -19.680 12.374 -2.101 1.00 69.38 291 GLY A C 1
ATOM 2307 O O . GLY A 1 291 ? -20.346 11.912 -3.019 1.00 69.38 291 GLY A O 1
ATOM 2308 N N . THR A 1 292 ? -19.987 13.507 -1.468 1.00 59.41 292 THR A N 1
ATOM 2309 C CA . THR A 1 292 ? -21.093 14.430 -1.763 1.00 59.41 292 THR A CA 1
ATOM 2310 C C . THR A 1 292 ? -20.597 15.845 -1.469 1.00 59.41 292 THR A C 1
ATOM 2312 O O . THR A 1 292 ? -20.059 16.078 -0.384 1.00 59.41 292 THR A O 1
ATOM 2315 N N . VAL A 1 293 ? -20.735 16.797 -2.398 1.00 46.56 293 VAL A N 1
ATOM 2316 C CA . VAL A 1 293 ? -20.421 18.209 -2.104 1.00 46.56 293 VAL A CA 1
ATOM 2317 C C . VAL A 1 293 ? -21.519 18.761 -1.198 1.00 46.56 293 VAL A C 1
ATOM 2319 O O . VAL A 1 293 ? -22.680 18.740 -1.608 1.00 46.56 293 VAL A O 1
ATOM 2322 N N . PRO A 1 294 ? -21.219 19.247 0.018 1.00 44.56 294 PRO A N 1
ATOM 2323 C CA . PRO A 1 294 ? -22.253 19.807 0.877 1.00 44.56 294 PRO A CA 1
ATOM 2324 C C . PRO A 1 294 ? -22.795 21.090 0.244 1.00 44.56 294 PRO A C 1
ATOM 2326 O O . PRO A 1 294 ? -22.029 22.011 -0.038 1.00 44.56 294 PRO A O 1
ATOM 2329 N N . ALA A 1 295 ? -24.109 21.151 0.023 1.00 39.41 295 ALA A N 1
ATOM 2330 C CA . ALA A 1 295 ? -24.754 22.270 -0.663 1.00 39.41 295 ALA A CA 1
ATOM 2331 C C . ALA A 1 295 ? -24.671 23.601 0.111 1.00 39.41 295 ALA A C 1
ATOM 2333 O O . ALA A 1 295 ? -24.767 24.645 -0.516 1.00 39.41 295 ALA A O 1
ATOM 2334 N N . ASN A 1 296 ? -24.455 23.582 1.434 1.00 41.25 296 ASN A N 1
ATOM 2335 C CA . ASN A 1 296 ? -24.239 24.760 2.279 1.00 41.25 296 ASN A CA 1
ATOM 2336 C C . ASN A 1 296 ? -23.396 24.357 3.500 1.00 41.25 296 ASN A C 1
ATOM 2338 O O . ASN A 1 296 ? -23.830 23.540 4.307 1.00 41.25 296 ASN A O 1
ATOM 2342 N N . PHE A 1 297 ? -22.185 24.898 3.635 1.00 42.06 297 PHE A N 1
ATOM 2343 C CA . PHE A 1 297 ? -21.285 24.607 4.756 1.00 42.06 297 PHE A CA 1
ATOM 2344 C C . PHE A 1 297 ? -21.522 25.621 5.894 1.00 42.06 297 PHE A C 1
ATOM 2346 O O . PHE A 1 297 ? -20.787 26.594 6.028 1.00 42.06 297 PHE A O 1
ATOM 2353 N N . GLU A 1 298 ? -22.552 25.385 6.711 1.00 32.03 298 GLU A N 1
ATOM 2354 C CA . GLU A 1 298 ? -22.621 25.831 8.111 1.00 32.03 298 GLU A CA 1
ATOM 2355 C C . GLU A 1 298 ? -22.790 24.588 8.994 1.00 32.03 298 GLU A C 1
ATOM 2357 O O . GLU A 1 298 ? -23.542 23.673 8.662 1.00 32.03 298 GLU A O 1
ATOM 2362 N N . VAL A 1 299 ? -22.024 24.528 10.084 1.00 41.62 299 VAL A N 1
ATOM 2363 C CA . VAL A 1 299 ? -21.947 23.379 10.995 1.00 41.62 299 VAL A CA 1
ATOM 2364 C C . VAL A 1 299 ? -22.800 23.669 12.222 1.00 41.62 299 VAL A C 1
ATOM 2366 O O . VAL A 1 299 ? -22.434 24.576 12.962 1.00 41.62 299 VAL A O 1
ATOM 2369 N N . ASP A 1 300 ? -23.855 22.881 12.462 1.00 32.12 300 ASP A N 1
ATOM 2370 C CA . ASP A 1 300 ? -24.295 22.459 13.808 1.00 32.12 300 ASP A CA 1
ATOM 2371 C C . ASP A 1 300 ? -25.355 21.321 13.726 1.00 32.12 300 ASP A C 1
ATOM 2373 O O . ASP A 1 300 ? -25.805 21.008 12.624 1.00 32.12 300 ASP A O 1
ATOM 2377 N N . PRO A 1 301 ? -25.755 20.650 14.827 1.00 42.62 301 PRO A N 1
ATOM 2378 C CA . PRO A 1 301 ? -25.155 19.419 15.337 1.00 42.62 301 PRO A CA 1
ATOM 2379 C C . PRO A 1 301 ? -26.106 18.203 15.314 1.00 42.62 301 PRO A C 1
ATOM 2381 O O . PRO A 1 301 ? -27.319 18.325 15.199 1.00 42.62 301 PRO A O 1
ATOM 2384 N N . MET A 1 302 ? -25.511 17.042 15.609 1.00 33.03 302 MET A N 1
ATOM 2385 C CA . MET A 1 302 ? -26.132 15.811 16.127 1.00 33.03 302 MET A CA 1
ATOM 2386 C C . MET A 1 302 ? -26.958 14.926 15.177 1.00 33.03 302 MET A C 1
ATOM 2388 O O . MET A 1 302 ? -28.004 15.292 14.658 1.00 33.03 302 MET A O 1
ATOM 2392 N N . PHE A 1 303 ? -26.456 13.688 15.079 1.00 44.66 303 PHE A N 1
ATOM 2393 C CA . PHE A 1 303 ? -27.181 12.421 14.962 1.00 44.66 303 PHE A CA 1
ATOM 2394 C C . PHE A 1 303 ? -28.680 12.510 15.297 1.00 44.66 303 PHE A C 1
ATOM 2396 O O . PHE A 1 303 ? -29.035 12.774 16.442 1.00 44.66 303 PHE A O 1
ATOM 2403 N N . ASP A 1 304 ? -29.545 12.228 14.326 1.00 33.47 304 ASP A N 1
ATOM 2404 C CA . ASP A 1 304 ? -30.208 10.923 14.202 1.00 33.47 304 ASP A CA 1
ATOM 2405 C C . ASP A 1 304 ? -31.059 10.863 12.923 1.00 33.47 304 ASP A C 1
ATOM 2407 O O . ASP A 1 304 ? -31.502 11.885 12.404 1.00 33.47 304 ASP A O 1
ATOM 2411 N N . ALA A 1 305 ? -31.300 9.628 12.473 1.00 32.84 305 ALA A N 1
ATOM 2412 C CA . ALA A 1 305 ? -32.157 9.208 11.363 1.00 32.84 305 ALA A CA 1
ATOM 2413 C C . ALA A 1 305 ? -31.621 9.483 9.949 1.00 32.84 305 ALA A C 1
ATOM 2415 O O . ALA A 1 305 ? -31.862 10.538 9.385 1.00 32.84 305 ALA A O 1
ATOM 2416 N N . TYR A 1 306 ? -30.971 8.480 9.353 1.00 29.50 306 TYR A N 1
ATOM 2417 C CA . TYR A 1 306 ? -31.368 7.973 8.034 1.00 29.50 306 TYR A CA 1
ATOM 2418 C C . TYR A 1 306 ? -30.895 6.521 7.901 1.00 29.50 306 TYR A C 1
ATOM 2420 O O . TYR A 1 306 ? -29.726 6.232 7.660 1.00 29.50 306 TYR A O 1
ATOM 2428 N N . ASP A 1 307 ? -31.851 5.636 8.167 1.00 39.41 307 ASP A N 1
ATOM 2429 C CA . ASP A 1 307 ? -31.971 4.299 7.599 1.00 39.41 307 ASP A CA 1
ATOM 2430 C C . ASP A 1 307 ? -32.763 4.451 6.280 1.00 39.41 307 ASP A C 1
ATOM 2432 O O . ASP A 1 307 ? -33.508 5.425 6.131 1.00 39.41 307 ASP A O 1
ATOM 2436 N N . SER A 1 308 ? -32.630 3.491 5.363 1.00 38.97 308 SER A N 1
ATOM 2437 C CA . SER A 1 308 ? -33.252 3.409 4.021 1.00 38.97 308 SER A CA 1
ATOM 2438 C C . SER A 1 308 ? -32.810 4.447 2.975 1.00 38.97 308 SER A C 1
ATOM 2440 O O . SER A 1 308 ? -33.367 5.536 2.877 1.00 38.97 308 SER A O 1
ATOM 2442 N N . ASP A 1 309 ? -31.774 4.107 2.202 1.00 29.64 309 ASP A N 1
ATOM 2443 C CA . ASP A 1 309 ? -31.886 3.863 0.750 1.00 29.64 309 ASP A CA 1
ATOM 2444 C C . ASP A 1 309 ? -30.479 3.638 0.163 1.00 29.64 309 ASP A C 1
ATOM 2446 O O . ASP A 1 309 ? -29.825 4.537 -0.369 1.00 29.64 309 ASP A O 1
ATOM 2450 N N . ASP A 1 310 ? -30.009 2.394 0.301 1.00 33.59 310 ASP A N 1
ATOM 2451 C CA . ASP A 1 310 ? -28.860 1.855 -0.423 1.00 33.59 310 ASP A CA 1
ATOM 2452 C C . ASP A 1 310 ? -29.276 1.537 -1.870 1.00 33.59 310 ASP A C 1
ATOM 2454 O O . ASP A 1 310 ? -29.696 0.426 -2.190 1.00 33.59 310 ASP A O 1
ATOM 2458 N N . GLU A 1 311 ? -29.112 2.507 -2.767 1.00 43.78 311 GLU A N 1
ATOM 2459 C CA . GLU A 1 311 ? -28.947 2.246 -4.200 1.00 43.78 311 GLU A CA 1
ATOM 2460 C C . GLU A 1 311 ? -27.676 2.935 -4.720 1.00 43.78 311 GLU A C 1
ATOM 2462 O O . GLU A 1 311 ? -27.719 3.990 -5.343 1.00 43.78 311 GLU A O 1
ATOM 2467 N N . GLU A 1 312 ? -26.520 2.301 -4.503 1.00 34.75 312 GLU A N 1
ATOM 2468 C CA . GLU A 1 312 ? -25.378 2.364 -5.426 1.00 34.75 312 GLU A CA 1
ATOM 2469 C C . GLU A 1 312 ? -24.555 1.062 -5.332 1.00 34.75 312 GLU A C 1
ATOM 2471 O O . GLU A 1 312 ? -23.846 0.819 -4.361 1.00 34.75 312 GLU A O 1
ATOM 2476 N N . GLY A 1 313 ? -24.625 0.233 -6.382 1.00 30.72 313 GLY A N 1
ATOM 2477 C CA . GLY A 1 313 ? -23.532 -0.657 -6.803 1.00 30.72 313 GLY A CA 1
ATOM 2478 C C . GLY A 1 313 ? -23.004 -1.659 -5.772 1.00 30.72 313 GLY A C 1
ATOM 2479 O O . GLY A 1 313 ? -21.856 -1.568 -5.342 1.00 30.72 313 GLY A O 1
ATOM 2480 N N . SER A 1 314 ? -23.824 -2.663 -5.474 1.00 35.47 314 SER A N 1
ATOM 2481 C CA . SER A 1 314 ? -23.525 -3.887 -4.727 1.00 35.47 314 SER A CA 1
ATOM 2482 C C . SER A 1 314 ? -22.207 -4.575 -5.136 1.00 35.47 314 SER A C 1
ATOM 2484 O O . SER A 1 314 ? -22.165 -5.396 -6.053 1.00 35.47 314 SER A O 1
ATOM 2486 N N . GLY A 1 315 ? -21.133 -4.329 -4.392 1.00 32.16 315 GLY A N 1
ATOM 2487 C CA . GLY A 1 315 ? -20.467 -5.474 -3.782 1.00 32.16 315 GLY A CA 1
ATOM 2488 C C . GLY A 1 315 ? -21.295 -5.788 -2.548 1.00 32.16 315 GLY A C 1
ATOM 2489 O O . GLY A 1 315 ? -21.214 -5.027 -1.585 1.00 32.16 315 GLY A O 1
ATOM 2490 N N . GLU A 1 316 ? -22.163 -6.802 -2.620 1.00 26.98 316 GLU A N 1
ATOM 2491 C CA . GLU A 1 316 ? -22.907 -7.265 -1.445 1.00 26.98 316 GLU A CA 1
ATOM 2492 C C . GLU A 1 316 ? -21.913 -7.395 -0.275 1.00 26.98 316 GLU A C 1
ATOM 2494 O O . GLU A 1 316 ? -20.789 -7.862 -0.500 1.00 26.98 316 GLU A O 1
ATOM 2499 N N . PRO A 1 317 ? -22.246 -6.963 0.959 1.00 34.41 317 PRO A N 1
ATOM 2500 C CA . PRO A 1 317 ? -21.485 -7.422 2.115 1.00 34.41 317 PRO A CA 1
ATOM 2501 C C . PRO A 1 317 ? -21.496 -8.941 2.019 1.00 34.41 317 PRO A C 1
ATOM 2503 O O . PRO A 1 317 ? -22.596 -9.477 2.125 1.00 34.41 317 PRO A O 1
ATOM 2506 N N . ASP A 1 318 ? -20.333 -9.556 1.706 1.00 36.28 318 ASP A N 1
ATOM 2507 C CA . ASP A 1 318 ? -20.140 -10.989 1.409 1.00 36.28 318 ASP A CA 1
ATOM 2508 C C . ASP A 1 318 ? -21.333 -11.747 1.955 1.00 36.28 318 ASP A C 1
ATOM 2510 O O . ASP A 1 318 ? -21.384 -11.859 3.177 1.00 36.28 318 ASP A O 1
ATOM 2514 N N . LEU A 1 319 ? -22.324 -12.097 1.112 1.00 33.31 319 LEU A N 1
ATOM 2515 C CA . LEU A 1 319 ? -23.651 -12.530 1.558 1.00 33.31 319 LEU A CA 1
ATOM 2516 C C . LEU A 1 319 ? -23.462 -13.584 2.647 1.00 33.31 319 LEU A C 1
ATOM 2518 O O . LEU A 1 319 ? -23.193 -14.752 2.350 1.00 33.31 319 LEU A O 1
ATOM 2522 N N . PHE A 1 320 ? -23.494 -13.148 3.910 1.00 40.53 320 PHE A N 1
ATOM 2523 C CA . PHE A 1 320 ? -23.085 -14.003 5.004 1.00 40.53 320 PHE A CA 1
ATOM 2524 C C . PHE A 1 320 ? -24.231 -14.976 5.104 1.00 40.53 320 PHE A C 1
ATOM 2526 O O . PHE A 1 320 ? -25.345 -14.605 5.473 1.00 40.53 320 PHE A O 1
ATOM 2533 N N . VAL A 1 321 ? -23.985 -16.204 4.660 1.00 38.69 321 VAL A N 1
ATOM 2534 C CA . VAL A 1 321 ? -24.972 -17.262 4.756 1.00 38.69 321 VAL A CA 1
ATOM 2535 C C . VAL A 1 321 ? -25.212 -17.448 6.247 1.00 38.69 321 VAL A C 1
ATOM 2537 O O . VAL A 1 321 ? -24.418 -18.079 6.943 1.00 38.69 321 VAL A O 1
ATOM 2540 N N . THR A 1 322 ? -26.290 -16.853 6.751 1.00 42.84 322 THR A N 1
ATOM 2541 C CA . THR A 1 322 ? -26.789 -17.104 8.092 1.00 42.84 322 THR A CA 1
ATOM 2542 C C . THR A 1 322 ? -27.210 -18.561 8.106 1.00 42.84 322 THR A C 1
ATOM 2544 O O . THR A 1 322 ? -28.232 -18.969 7.558 1.00 42.84 322 THR A O 1
ATOM 2547 N N . PHE A 1 323 ? -26.329 -19.394 8.643 1.00 59.88 323 PHE A N 1
ATOM 2548 C CA . PHE A 1 323 ? -26.608 -20.804 8.773 1.00 59.88 323 PHE A CA 1
ATOM 2549 C C . PHE A 1 323 ? -27.533 -21.001 9.973 1.00 59.88 323 PHE A C 1
ATOM 2551 O O . PHE A 1 323 ? -27.133 -20.798 11.121 1.00 59.88 323 PHE A O 1
ATOM 2558 N N . ASP A 1 324 ? -28.776 -21.398 9.703 1.00 61.41 324 ASP A N 1
ATOM 2559 C CA . ASP A 1 324 ? -29.736 -21.757 10.740 1.00 61.41 324 ASP A CA 1
ATOM 2560 C C . ASP A 1 324 ? -29.357 -23.120 11.348 1.00 61.41 324 ASP A C 1
ATOM 2562 O O . ASP A 1 324 ? -29.791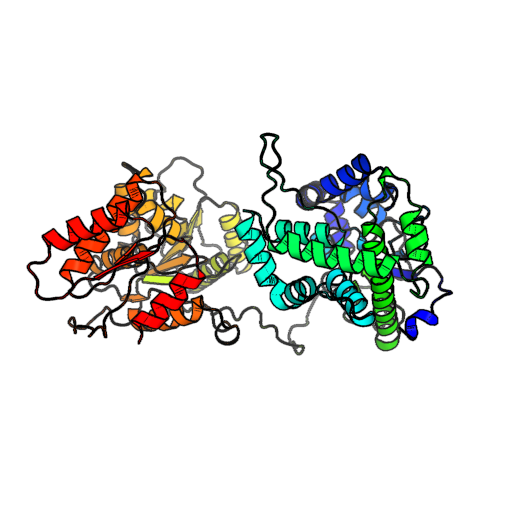 -24.194 10.920 1.00 61.41 324 ASP A O 1
ATOM 2566 N N . ILE A 1 325 ? -28.504 -23.066 12.375 1.00 65.31 325 ILE A N 1
ATOM 2567 C CA . ILE A 1 325 ? -28.097 -24.228 13.179 1.00 65.31 325 ILE A CA 1
ATOM 2568 C C . ILE A 1 325 ? -29.328 -24.913 13.804 1.00 65.31 325 ILE A C 1
ATOM 2570 O O . ILE A 1 325 ? -29.300 -26.122 14.061 1.00 65.31 325 ILE A O 1
ATOM 2574 N N . GLY A 1 326 ? -30.406 -24.164 14.058 1.00 63.59 326 GLY A N 1
ATOM 2575 C CA . GLY A 1 326 ? -31.660 -24.678 14.598 1.00 63.59 326 GLY A CA 1
ATOM 2576 C C . GLY A 1 326 ? -32.365 -25.606 13.613 1.00 63.59 326 GLY A C 1
ATOM 2577 O O . GLY A 1 326 ? -32.732 -26.717 13.996 1.00 63.59 326 GLY A O 1
ATOM 2578 N N . ALA A 1 327 ? -32.466 -25.193 12.347 1.00 65.50 327 ALA A N 1
ATOM 2579 C CA . ALA A 1 327 ? -33.152 -25.933 11.285 1.00 65.50 327 ALA A CA 1
ATOM 2580 C C . ALA A 1 327 ? -32.412 -27.195 10.803 1.00 65.50 327 ALA A C 1
ATOM 2582 O O . ALA A 1 327 ? -33.039 -28.111 10.273 1.00 65.50 327 ALA A O 1
ATOM 2583 N N . SER A 1 328 ? -31.087 -27.271 10.976 1.00 69.81 328 SER A N 1
ATOM 2584 C CA . SER A 1 328 ? -30.319 -28.450 10.560 1.00 69.81 328 SER A CA 1
ATOM 2585 C C . SER A 1 328 ? -30.662 -29.680 11.398 1.00 69.81 328 SER A C 1
ATOM 2587 O O . SER A 1 328 ? -30.538 -29.677 12.621 1.00 69.81 328 SER A O 1
ATOM 2589 N N . GLU A 1 329 ? -31.008 -30.777 10.738 1.00 75.56 329 GLU A N 1
ATOM 2590 C CA . GLU A 1 329 ? -31.247 -32.072 11.375 1.00 75.56 329 GLU A CA 1
ATOM 2591 C C . GLU A 1 329 ? -29.957 -32.795 11.823 1.00 75.56 329 GLU A C 1
ATOM 2593 O O . GLU A 1 329 ? -30.026 -33.827 12.494 1.00 75.56 329 GLU A O 1
ATOM 2598 N N . ALA A 1 330 ? -28.783 -32.262 11.472 1.00 78.06 330 ALA A N 1
ATOM 2599 C CA . ALA A 1 330 ? -27.490 -32.858 11.787 1.00 78.06 330 ALA A CA 1
ATOM 2600 C C . ALA A 1 330 ? -27.059 -32.639 13.247 1.00 78.06 330 ALA A C 1
ATOM 2602 O O . ALA A 1 330 ? -27.215 -31.551 13.806 1.00 78.06 330 ALA A O 1
ATOM 2603 N N . ASP A 1 331 ? -26.435 -33.666 13.824 1.00 82.44 331 ASP A N 1
ATOM 2604 C CA . ASP A 1 331 ? -25.812 -33.648 15.149 1.00 82.44 331 ASP A CA 1
ATOM 2605 C C . ASP A 1 331 ? -24.393 -33.063 15.115 1.00 82.44 331 ASP A C 1
ATOM 2607 O O . ASP A 1 331 ? -23.926 -32.508 16.109 1.00 82.44 331 ASP A O 1
ATOM 2611 N N . ILE A 1 332 ? -23.686 -33.194 13.986 1.00 83.94 332 ILE A N 1
ATOM 2612 C CA . ILE A 1 332 ? -22.326 -32.668 13.789 1.00 83.94 332 ILE A CA 1
ATOM 2613 C C . ILE A 1 332 ? -22.277 -31.889 12.477 1.00 83.94 332 ILE A C 1
ATOM 2615 O O . ILE A 1 332 ? -22.596 -32.432 11.421 1.00 83.94 332 ILE A O 1
ATOM 2619 N N . ILE A 1 333 ? -21.866 -30.625 12.547 1.00 83.56 333 ILE A N 1
ATOM 2620 C CA . ILE A 1 333 ? -21.889 -29.672 11.437 1.00 83.56 333 ILE A CA 1
ATOM 2621 C C . ILE A 1 333 ? -20.501 -29.062 11.288 1.00 83.56 333 ILE A C 1
ATOM 2623 O O . ILE A 1 333 ? -20.045 -28.367 12.190 1.00 83.56 333 ILE A O 1
ATOM 2627 N N . CYS A 1 334 ? -19.835 -29.261 10.154 1.00 81.62 334 CYS A N 1
ATOM 2628 C CA . CYS A 1 334 ? -18.569 -28.578 9.874 1.00 81.62 334 CYS A CA 1
ATOM 2629 C C . CYS A 1 334 ? -18.790 -27.367 8.962 1.00 81.62 334 CYS A C 1
ATOM 2631 O O . CYS A 1 334 ? -19.385 -27.486 7.887 1.00 81.62 334 CYS A O 1
ATOM 2633 N N . VAL A 1 335 ? -18.259 -26.214 9.362 1.00 81.56 335 VAL A N 1
ATOM 2634 C CA . VAL A 1 335 ? -18.405 -24.943 8.648 1.00 81.56 335 VAL A CA 1
ATOM 2635 C C . VAL A 1 335 ? -17.034 -24.435 8.216 1.00 81.56 335 VAL A C 1
ATOM 2637 O O . VAL A 1 335 ? -16.129 -24.250 9.036 1.00 81.56 335 VAL A O 1
ATOM 2640 N N . CYS A 1 336 ? -16.893 -24.170 6.917 1.00 82.12 336 CYS A N 1
ATOM 2641 C CA . CYS A 1 336 ? -15.746 -23.451 6.378 1.00 82.12 336 CYS A CA 1
ATOM 2642 C C . CYS A 1 336 ? -16.048 -21.950 6.416 1.00 82.12 336 CYS A C 1
ATOM 2644 O O . CYS A 1 336 ? -16.717 -21.423 5.530 1.00 82.12 336 CYS A O 1
ATOM 2646 N N . ALA A 1 337 ? -15.571 -21.269 7.454 1.00 77.06 337 ALA A N 1
ATOM 2647 C CA . ALA A 1 337 ? -15.940 -19.886 7.755 1.00 77.06 337 ALA A CA 1
ATOM 2648 C C . ALA A 1 337 ? -15.042 -18.830 7.075 1.00 77.06 337 ALA A C 1
ATOM 2650 O O . ALA A 1 337 ? -15.191 -17.640 7.338 1.00 77.06 337 ALA A O 1
ATOM 2651 N N . GLY A 1 338 ? -14.100 -19.245 6.220 1.00 74.19 338 GLY A N 1
ATOM 2652 C CA . GLY A 1 338 ? -13.185 -18.345 5.513 1.00 74.19 338 GLY A CA 1
ATOM 2653 C C . GLY A 1 338 ? -12.066 -17.768 6.392 1.00 74.19 338 GLY A C 1
ATOM 2654 O O . GLY A 1 338 ? -12.052 -17.902 7.618 1.00 74.19 338 GLY A O 1
ATOM 2655 N N . MET A 1 339 ? -11.070 -17.138 5.758 1.00 70.81 339 MET A N 1
ATOM 2656 C CA . MET A 1 339 ? -9.992 -16.446 6.477 1.00 70.81 339 MET A CA 1
ATOM 2657 C C . MET A 1 339 ? -10.483 -15.123 7.084 1.00 70.81 339 MET A C 1
ATOM 2659 O O . MET A 1 339 ? -11.327 -14.445 6.511 1.00 70.81 339 MET A O 1
ATOM 2663 N N . GLY A 1 340 ? -9.897 -14.710 8.213 1.00 75.44 340 GLY A N 1
ATOM 2664 C CA . GLY A 1 340 ? -10.208 -13.430 8.858 1.00 75.44 340 GLY A CA 1
ATOM 2665 C C . GLY A 1 340 ? -11.237 -13.557 9.982 1.00 75.44 340 GLY A C 1
ATOM 2666 O O . GLY A 1 340 ? -11.065 -14.377 10.882 1.00 75.44 340 GLY A O 1
ATOM 2667 N N . GLU A 1 341 ? -12.266 -12.709 9.960 1.00 70.69 341 GLU A N 1
ATOM 2668 C CA . GLU A 1 341 ? -13.253 -12.577 11.045 1.00 70.69 341 GLU A CA 1
ATOM 2669 C C . GLU A 1 341 ? -14.446 -13.541 10.928 1.00 70.69 341 GLU A C 1
ATOM 2671 O O . GLU A 1 341 ? -15.222 -13.652 11.875 1.00 70.69 341 GLU A O 1
ATOM 2676 N N . GLY A 1 342 ? -14.584 -14.279 9.820 1.00 76.25 342 GLY A N 1
ATOM 2677 C CA . GLY A 1 342 ? -15.762 -15.115 9.551 1.00 76.25 342 GLY A CA 1
ATOM 2678 C C . GLY A 1 342 ? -16.072 -16.139 10.650 1.00 76.25 342 GLY A C 1
ATOM 2679 O O . GLY A 1 342 ? -17.217 -16.264 11.068 1.00 76.25 342 GLY A O 1
ATOM 2680 N N . LYS A 1 343 ? -15.052 -16.789 11.231 1.00 79.81 343 LYS A N 1
ATOM 2681 C CA . LYS A 1 343 ? -15.228 -17.699 12.386 1.00 79.81 343 LYS A CA 1
ATOM 2682 C C . LYS A 1 343 ? -15.832 -16.999 13.604 1.00 79.81 343 LYS A C 1
ATOM 2684 O O . LYS A 1 343 ? -16.686 -17.567 14.287 1.00 79.81 343 LYS A O 1
ATOM 2689 N N . THR A 1 344 ? -15.387 -15.772 13.874 1.00 78.62 344 THR A N 1
ATOM 2690 C CA . THR A 1 344 ? -15.875 -14.955 14.989 1.00 78.62 344 THR A CA 1
ATOM 2691 C C . THR A 1 344 ? -17.343 -14.607 14.775 1.00 78.62 344 THR A C 1
ATOM 2693 O O . THR A 1 344 ? -18.133 -14.807 15.693 1.00 78.62 344 THR A O 1
ATOM 2696 N N . TYR A 1 345 ? -17.725 -14.181 13.567 1.00 79.44 345 TYR A N 1
ATOM 2697 C CA . TYR A 1 345 ? -19.121 -13.881 13.236 1.00 79.44 345 TYR A CA 1
ATOM 2698 C C . TYR A 1 345 ? -20.015 -15.122 13.308 1.00 79.44 345 TYR A C 1
ATOM 2700 O O . TYR A 1 345 ? -21.033 -15.082 13.989 1.00 79.44 345 TYR A O 1
ATOM 2708 N N . CYS A 1 346 ? -19.600 -16.263 12.742 1.00 79.06 346 CYS A N 1
ATOM 2709 C CA . CYS A 1 346 ? -20.364 -17.512 12.862 1.00 79.06 346 CYS A CA 1
ATOM 2710 C C . CYS A 1 346 ? -20.562 -17.927 14.328 1.00 79.06 346 CYS A C 1
ATOM 2712 O O . CYS A 1 346 ? -21.645 -18.361 14.719 1.00 79.06 346 CYS A O 1
ATOM 2714 N N . THR A 1 347 ? -19.524 -17.772 15.155 1.00 81.88 347 THR A N 1
ATOM 2715 C CA . THR A 1 347 ? -19.618 -18.030 16.598 1.00 81.88 347 THR A CA 1
ATOM 2716 C C . THR A 1 347 ? -20.598 -17.061 17.260 1.00 81.88 347 THR A C 1
ATOM 2718 O O . THR A 1 347 ? -21.425 -17.487 18.065 1.00 81.88 347 THR A O 1
ATOM 2721 N N . MET A 1 348 ? -20.539 -15.771 16.919 1.00 79.38 348 MET A N 1
ATOM 2722 C CA . MET A 1 348 ? -21.438 -14.739 17.441 1.00 79.38 348 MET A CA 1
ATOM 2723 C C . MET A 1 348 ? -22.897 -15.012 17.081 1.00 79.38 348 MET A C 1
ATOM 2725 O O . MET A 1 348 ? -23.736 -15.018 17.978 1.00 79.38 348 MET A O 1
ATOM 2729 N N . ASP A 1 349 ? -23.200 -15.287 15.816 1.00 79.69 349 ASP A N 1
ATOM 2730 C CA . ASP A 1 349 ? -24.571 -15.508 15.349 1.00 79.69 349 ASP A CA 1
ATOM 2731 C C . ASP A 1 349 ? -25.186 -16.755 15.981 1.00 79.69 349 ASP A C 1
ATOM 2733 O O . ASP A 1 349 ? -26.301 -16.705 16.504 1.00 79.69 349 ASP A O 1
ATOM 2737 N N . ALA A 1 350 ? -24.419 -17.848 16.047 1.00 79.31 350 ALA A N 1
ATOM 2738 C CA . ALA A 1 350 ? -24.824 -19.053 16.760 1.00 79.31 350 ALA A CA 1
ATOM 2739 C C . ALA A 1 350 ? -25.122 -18.757 18.238 1.00 79.31 350 ALA A C 1
ATOM 2741 O O . ALA A 1 350 ? -26.128 -19.208 18.787 1.00 79.31 350 ALA A O 1
ATOM 2742 N N . THR A 1 351 ? -24.271 -17.954 18.877 1.00 78.88 351 THR A N 1
ATOM 2743 C CA . THR A 1 351 ? -24.444 -17.566 20.277 1.00 78.88 351 THR A CA 1
ATOM 2744 C C . THR A 1 351 ? -25.711 -16.744 20.474 1.00 78.88 351 THR A C 1
ATOM 2746 O O . THR A 1 351 ? -26.508 -17.057 21.352 1.00 78.88 351 THR A O 1
ATOM 2749 N N . VAL A 1 352 ? -25.925 -15.720 19.647 1.00 77.75 352 VAL A N 1
ATOM 2750 C CA . VAL A 1 352 ? -27.097 -14.835 19.711 1.00 77.75 352 VAL A CA 1
ATOM 2751 C C . VAL A 1 352 ? -28.387 -15.614 19.477 1.00 77.75 352 VAL A C 1
ATOM 2753 O O . VAL A 1 352 ? -29.361 -15.396 20.193 1.00 77.75 352 VAL A O 1
ATOM 2756 N N . MET A 1 353 ? -28.395 -16.554 18.530 1.00 80.12 353 MET A N 1
ATOM 2757 C CA . MET A 1 353 ? -29.566 -17.379 18.240 1.00 80.12 353 MET A CA 1
ATOM 2758 C C . MET A 1 353 ? -29.974 -18.226 19.450 1.00 80.12 353 MET A C 1
ATOM 2760 O O . MET A 1 353 ? -31.115 -18.156 19.900 1.00 80.12 353 MET A O 1
ATOM 2764 N N . TYR A 1 354 ? -29.042 -18.994 20.022 1.00 78.50 354 TYR A N 1
ATOM 2765 C CA . TYR A 1 354 ? -29.336 -19.804 21.208 1.00 78.50 354 TYR A CA 1
ATOM 2766 C C . TYR A 1 354 ? -29.650 -18.942 22.425 1.00 78.50 354 TYR A C 1
ATOM 2768 O O . TYR A 1 354 ? -30.464 -19.320 23.272 1.00 78.50 354 TYR A O 1
ATOM 2776 N N . VAL A 1 355 ? -29.070 -17.746 22.470 1.00 76.81 355 VAL A N 1
ATOM 2777 C CA . VAL A 1 355 ? -29.455 -16.755 23.451 1.00 76.81 355 VAL A CA 1
ATOM 2778 C C . VAL A 1 355 ? -30.916 -16.348 23.320 1.00 76.81 355 VAL A C 1
ATOM 2780 O O . VAL A 1 355 ? -31.654 -16.363 24.300 1.00 76.81 355 VAL A O 1
ATOM 2783 N N . GLY A 1 356 ? -31.376 -16.054 22.109 1.00 73.94 356 GLY A N 1
ATOM 2784 C CA . GLY A 1 356 ? -32.786 -15.768 21.852 1.00 73.94 356 GLY A CA 1
ATOM 2785 C C . GLY A 1 356 ? -33.726 -16.888 22.321 1.00 73.94 356 GLY A C 1
ATOM 2786 O O . GLY A 1 356 ? -34.855 -16.615 22.716 1.00 73.94 356 GLY A O 1
ATOM 2787 N N . LEU A 1 357 ? -33.242 -18.134 22.367 1.00 78.44 357 LEU A N 1
ATOM 2788 C CA . LEU A 1 357 ? -33.973 -19.306 22.865 1.00 78.44 357 LEU A CA 1
ATOM 2789 C C . LEU A 1 357 ? -33.916 -19.482 24.398 1.00 78.44 357 LEU A C 1
ATOM 2791 O O . LEU A 1 357 ? -34.376 -20.500 24.917 1.00 78.44 357 LEU A O 1
ATOM 2795 N N . GLY A 1 358 ? -33.334 -18.529 25.133 1.00 79.69 358 GLY A N 1
ATOM 2796 C CA . GLY A 1 358 ? -33.193 -18.582 26.591 1.00 79.69 358 GLY A CA 1
ATOM 2797 C C . GLY A 1 358 ? -32.121 -19.559 27.092 1.00 79.69 358 GLY A C 1
ATOM 2798 O O . GLY A 1 358 ? -32.123 -19.899 28.275 1.00 79.69 358 GLY A O 1
ATOM 2799 N N . LYS A 1 359 ? -31.227 -20.036 26.213 1.00 81.00 359 LYS A N 1
ATOM 2800 C CA . LYS A 1 359 ? -30.231 -21.078 26.515 1.00 81.00 359 LYS A CA 1
ATOM 2801 C C . LYS A 1 359 ? -28.911 -20.545 27.048 1.00 81.00 359 LYS A C 1
ATOM 2803 O O . LYS A 1 359 ? -28.135 -20.027 26.262 1.00 81.00 359 LYS A O 1
ATOM 2808 N N . THR A 1 360 ? -28.581 -20.752 28.317 1.00 80.38 360 THR A N 1
ATOM 2809 C CA . THR A 1 360 ? -27.336 -20.255 28.949 1.00 80.38 360 THR A CA 1
ATOM 2810 C C . THR A 1 360 ? -26.053 -20.609 28.174 1.00 80.38 360 THR A C 1
ATOM 2812 O O . THR A 1 360 ? -25.799 -21.773 27.862 1.00 80.38 360 THR A O 1
ATOM 2815 N N . VAL A 1 361 ? -25.198 -19.611 27.914 1.00 79.19 361 VAL A N 1
ATOM 2816 C CA . VAL A 1 361 ? -23.942 -19.777 27.154 1.00 79.19 361 VAL A CA 1
ATOM 2817 C C . VAL A 1 361 ? -22.726 -19.696 28.077 1.00 79.19 361 VAL A C 1
ATOM 2819 O O . VAL A 1 361 ? -22.605 -18.767 28.883 1.00 79.19 361 VAL A O 1
ATOM 2822 N N . CYS A 1 362 ? -21.787 -20.627 27.907 1.00 82.81 362 CYS A N 1
ATOM 2823 C CA . CYS A 1 362 ? -20.442 -20.568 28.468 1.00 82.81 362 CYS A CA 1
ATOM 2824 C C . CYS A 1 362 ? -19.393 -20.528 27.351 1.00 82.81 362 CYS A C 1
ATOM 2826 O O . CYS A 1 362 ? -19.398 -21.375 26.461 1.00 82.81 362 CYS A O 1
ATOM 2828 N N . CYS A 1 363 ? -18.480 -19.556 27.399 1.00 79.88 363 CYS A N 1
ATOM 2829 C CA . CYS A 1 363 ? -17.356 -19.470 26.466 1.00 79.88 363 CYS A CA 1
ATOM 2830 C C . CYS A 1 363 ? -16.031 -19.683 27.206 1.00 79.88 363 CYS A C 1
ATOM 2832 O O . CYS A 1 363 ? -15.726 -18.953 28.155 1.00 79.88 363 CYS A O 1
ATOM 2834 N N . VAL A 1 364 ? -15.249 -20.667 26.748 1.00 77.38 364 VAL A N 1
ATOM 2835 C CA . VAL A 1 364 ? -13.975 -21.090 27.344 1.00 77.38 364 VAL A CA 1
ATOM 2836 C C . VAL A 1 364 ? -12.854 -21.002 26.301 1.00 77.38 364 VAL A C 1
ATOM 2838 O O . VAL A 1 364 ? -12.677 -21.881 25.454 1.00 77.38 364 VAL A O 1
ATOM 2841 N N . THR A 1 365 ? -12.051 -19.937 26.376 1.00 76.56 365 THR A N 1
ATOM 2842 C CA . THR A 1 365 ? -10.935 -19.676 25.442 1.00 76.56 365 THR A CA 1
ATOM 2843 C C . THR A 1 365 ? -9.717 -19.054 26.140 1.00 76.56 365 THR A C 1
ATOM 2845 O O . THR A 1 365 ? -9.841 -18.371 27.161 1.00 76.56 365 THR A O 1
ATOM 2848 N N . GLN A 1 366 ? -8.517 -19.247 25.574 1.00 73.50 366 GLN A N 1
ATOM 2849 C CA . GLN A 1 366 ? -7.317 -18.492 25.972 1.00 73.50 366 GLN A CA 1
ATOM 2850 C C . GLN A 1 366 ? -7.328 -17.060 25.437 1.00 73.50 366 GLN A C 1
ATOM 2852 O O . GLN A 1 366 ? -6.658 -16.170 25.977 1.00 73.50 366 GLN A O 1
ATOM 2857 N N . ARG A 1 367 ? -8.088 -16.812 24.367 1.00 76.00 367 ARG A N 1
ATOM 2858 C CA . ARG A 1 367 ? -8.117 -15.539 23.655 1.00 76.00 367 ARG A CA 1
ATOM 2859 C C . ARG A 1 367 ? -8.958 -14.535 24.440 1.00 76.00 367 ARG A C 1
ATOM 2861 O O . ARG A 1 367 ? -10.127 -14.313 24.144 1.00 76.00 367 ARG A O 1
ATOM 2868 N N . ARG A 1 368 ? -8.329 -13.850 25.406 1.00 75.75 368 ARG A N 1
ATOM 2869 C CA . ARG A 1 368 ? -8.925 -12.722 26.164 1.00 75.75 368 ARG A CA 1
ATOM 2870 C C . ARG A 1 368 ? -9.661 -11.727 25.272 1.00 75.75 368 ARG A C 1
ATOM 2872 O O . ARG A 1 368 ? -10.701 -11.208 25.660 1.00 75.75 368 ARG A O 1
ATOM 2879 N N . GLN A 1 369 ? -9.105 -11.460 24.092 1.00 76.75 369 GLN A N 1
ATOM 2880 C CA . GLN A 1 369 ? -9.702 -10.543 23.132 1.00 76.75 369 GLN A CA 1
ATOM 2881 C C . GLN A 1 369 ? -11.024 -11.077 22.569 1.00 76.75 369 GLN A C 1
ATOM 2883 O O . GLN A 1 369 ? -11.961 -10.298 22.467 1.00 76.75 369 GLN A O 1
ATOM 2888 N N . MET A 1 370 ? -11.127 -12.378 22.274 1.00 72.94 370 MET A N 1
ATOM 2889 C CA . MET A 1 370 ? -12.368 -12.987 21.787 1.00 72.94 370 MET A CA 1
ATOM 2890 C C . MET A 1 370 ? -13.468 -12.895 22.843 1.00 72.94 370 MET A C 1
ATOM 2892 O O . MET A 1 370 ? -14.559 -12.441 22.533 1.00 72.94 370 MET A O 1
ATOM 2896 N N . VAL A 1 371 ? -13.157 -13.217 24.105 1.00 75.50 371 VAL A N 1
ATOM 2897 C CA . VAL A 1 371 ? -14.092 -13.032 25.231 1.00 75.50 371 VAL A CA 1
ATOM 2898 C C . VAL A 1 371 ? -14.547 -11.586 25.352 1.00 75.50 371 VAL A C 1
ATOM 2900 O O . VAL A 1 371 ? -15.731 -11.327 25.533 1.00 75.50 371 VAL A O 1
ATOM 2903 N N . LYS A 1 372 ? -13.612 -10.636 25.263 1.00 78.31 372 LYS A N 1
ATOM 2904 C CA . LYS A 1 372 ? -13.936 -9.216 25.383 1.00 78.31 372 LYS A CA 1
ATOM 2905 C C . LYS A 1 372 ? -14.844 -8.760 24.243 1.00 78.31 372 LYS A C 1
ATOM 2907 O O . LYS A 1 372 ? -15.848 -8.121 24.519 1.00 78.31 372 LYS A O 1
ATOM 2912 N N . THR A 1 373 ? -14.507 -9.101 23.001 1.00 78.50 373 THR A N 1
ATOM 2913 C CA . THR A 1 373 ? -15.288 -8.727 21.818 1.00 78.50 373 THR A CA 1
ATOM 2914 C C . THR A 1 373 ? -16.667 -9.383 21.841 1.00 78.50 373 THR A C 1
ATOM 2916 O O . THR A 1 373 ? -17.665 -8.678 21.777 1.00 78.50 373 THR A O 1
ATOM 2919 N N . LEU A 1 374 ? -16.739 -10.703 22.040 1.00 74.12 374 LEU A N 1
ATOM 2920 C CA . LEU A 1 374 ? -18.004 -11.439 22.123 1.00 74.12 374 LEU A CA 1
ATOM 2921 C C . LEU A 1 374 ? -18.863 -10.925 23.289 1.00 74.12 374 LEU A C 1
ATOM 2923 O O . LEU A 1 374 ? -20.044 -10.649 23.116 1.00 74.12 374 LEU A O 1
ATOM 2927 N N . GLY A 1 375 ? -18.258 -10.701 24.458 1.00 76.81 375 GLY A N 1
ATOM 2928 C CA . GLY A 1 375 ? -18.933 -10.136 25.623 1.00 76.81 375 GLY A CA 1
ATOM 2929 C C . GLY A 1 375 ? -19.478 -8.729 25.388 1.00 76.81 375 GLY A C 1
ATOM 2930 O O . GLY A 1 375 ? -20.618 -8.461 25.759 1.00 76.81 375 GLY A O 1
ATOM 2931 N N . GLN A 1 376 ? -18.701 -7.844 24.756 1.00 80.12 376 GLN A N 1
ATOM 2932 C CA . GLN A 1 376 ? -19.135 -6.487 24.408 1.00 80.12 376 GLN A CA 1
ATOM 2933 C C . GLN A 1 376 ? -20.298 -6.504 23.415 1.00 80.12 376 GLN A C 1
ATOM 2935 O O . GLN A 1 376 ? -21.282 -5.810 23.639 1.00 80.12 376 GLN A O 1
ATOM 2940 N N . GLU A 1 377 ? -20.211 -7.332 22.378 1.00 76.56 377 GLU A N 1
ATOM 2941 C CA . GLU A 1 377 ? -21.243 -7.454 21.346 1.00 76.56 377 GLU A CA 1
ATOM 2942 C C . GLU A 1 377 ? -22.543 -8.049 21.885 1.00 76.56 377 GLU A C 1
ATOM 2944 O O . GLU A 1 377 ? -23.621 -7.498 21.671 1.00 76.56 377 GLU A O 1
ATOM 2949 N N . LEU A 1 378 ? -22.464 -9.132 22.663 1.00 73.19 378 LEU A N 1
ATOM 2950 C CA . LEU A 1 378 ? -23.645 -9.687 23.323 1.00 73.19 378 LEU A CA 1
ATOM 2951 C C . LEU A 1 378 ? -24.263 -8.668 24.293 1.00 73.19 378 LEU A C 1
ATOM 2953 O O . LEU A 1 378 ? -25.478 -8.484 24.293 1.00 73.19 378 LEU A O 1
ATOM 2957 N N . THR A 1 379 ? -23.440 -7.947 25.063 1.00 78.12 379 THR A N 1
ATOM 2958 C CA . THR A 1 379 ? -23.929 -6.893 25.968 1.00 78.12 379 THR A CA 1
ATOM 2959 C C . THR A 1 379 ? -24.624 -5.774 25.193 1.00 78.12 379 THR A C 1
ATOM 2961 O O . THR A 1 379 ? -25.699 -5.338 25.598 1.00 78.12 379 THR A O 1
ATOM 2964 N N . ALA A 1 380 ? -24.057 -5.341 24.063 1.00 79.50 380 ALA A N 1
ATOM 2965 C CA . ALA A 1 380 ? -24.663 -4.341 23.187 1.00 79.50 380 ALA A CA 1
ATOM 2966 C C . ALA A 1 380 ? -26.020 -4.807 22.629 1.00 79.50 380 ALA A C 1
ATOM 2968 O O . ALA A 1 380 ? -26.922 -3.996 22.447 1.00 79.50 380 ALA A O 1
ATOM 2969 N N . ARG A 1 381 ? -26.198 -6.122 22.446 1.00 75.06 381 ARG A N 1
ATOM 2970 C CA . ARG A 1 381 ? -27.466 -6.760 22.051 1.00 75.06 381 ARG A CA 1
ATOM 2971 C C . ARG A 1 381 ? -28.403 -7.072 23.232 1.00 75.06 381 ARG A C 1
ATOM 2973 O O . ARG A 1 381 ? -29.403 -7.758 23.049 1.00 75.06 381 ARG A O 1
ATOM 2980 N N . GLY A 1 382 ? -28.099 -6.595 24.443 1.00 78.38 382 GLY A N 1
ATOM 2981 C CA . GLY A 1 382 ? -28.934 -6.779 25.639 1.00 78.38 382 GLY A CA 1
ATOM 2982 C C . GLY A 1 382 ? -28.819 -8.156 26.306 1.00 78.38 382 GLY A C 1
ATOM 2983 O O . GLY A 1 382 ? -29.655 -8.523 27.130 1.00 78.38 382 GLY A O 1
ATOM 2984 N N . ILE A 1 383 ? -27.789 -8.932 25.971 1.00 74.38 383 ILE A N 1
ATOM 2985 C CA . ILE A 1 383 ? -27.608 -10.315 26.415 1.00 74.38 383 ILE A CA 1
ATOM 2986 C C . ILE A 1 383 ? -26.663 -10.336 27.623 1.00 74.38 383 ILE A C 1
ATOM 2988 O O . ILE A 1 383 ? -25.451 -10.178 27.483 1.00 74.38 383 ILE A O 1
ATOM 2992 N N . THR A 1 384 ? -27.206 -10.544 28.825 1.00 69.56 384 THR A N 1
ATOM 2993 C CA . THR A 1 384 ? -26.464 -10.399 30.099 1.00 69.56 384 THR A CA 1
ATOM 2994 C C . THR A 1 384 ? -26.092 -11.711 30.791 1.00 69.56 384 THR A C 1
ATOM 2996 O O . THR A 1 384 ? -25.377 -11.703 31.790 1.00 69.56 384 THR A O 1
ATOM 2999 N N . TRP A 1 385 ? -26.555 -12.851 30.284 1.00 63.16 385 TRP A N 1
ATOM 3000 C CA . TRP A 1 385 ? -26.499 -14.138 30.989 1.00 63.16 385 TRP A CA 1
ATOM 3001 C C . TRP A 1 385 ? -25.424 -15.106 30.467 1.00 63.16 385 TRP A C 1
ATOM 3003 O O . TRP A 1 385 ? -25.374 -16.270 30.867 1.00 63.16 385 TRP A O 1
ATOM 3013 N N . ALA A 1 386 ? -24.536 -14.634 29.592 1.00 63.41 386 ALA A N 1
ATOM 3014 C CA . ALA A 1 386 ? -23.373 -15.397 29.153 1.00 63.41 386 ALA A CA 1
ATOM 3015 C C . ALA A 1 386 ? -22.263 -15.347 30.218 1.00 63.41 386 ALA A C 1
ATOM 3017 O O . ALA A 1 386 ? -21.816 -14.268 30.618 1.00 63.41 386 ALA A O 1
ATOM 3018 N N . LYS A 1 387 ? -21.785 -16.517 30.666 1.00 68.56 387 LYS A N 1
ATOM 3019 C CA . LYS A 1 387 ? -20.595 -16.605 31.523 1.00 68.56 387 LYS A CA 1
ATOM 3020 C C . LYS A 1 387 ? -19.365 -16.772 30.641 1.00 68.56 387 LYS A C 1
ATOM 3022 O O . LYS A 1 387 ? -19.215 -17.772 29.941 1.00 68.56 387 LYS A O 1
ATOM 3027 N N . TYR A 1 388 ? -18.455 -15.816 30.735 1.00 67.94 388 TYR A N 1
ATOM 3028 C CA . TYR A 1 388 ? -17.170 -15.888 30.060 1.00 67.94 388 TYR A CA 1
ATOM 3029 C C . TYR A 1 388 ? -16.077 -16.256 31.046 1.00 67.94 388 TYR A C 1
ATOM 3031 O O . TYR A 1 388 ? -15.912 -15.572 32.058 1.00 67.94 388 TYR A O 1
ATOM 3039 N N . ASP A 1 389 ? -15.309 -17.296 30.733 1.00 65.31 389 ASP A N 1
ATOM 3040 C CA . ASP A 1 389 ? -14.152 -17.666 31.538 1.00 65.31 389 ASP A CA 1
ATOM 3041 C C . ASP A 1 389 ? -12.874 -17.646 30.694 1.00 65.31 389 ASP A C 1
ATOM 3043 O O . ASP A 1 389 ? -12.772 -18.266 29.633 1.00 65.31 389 ASP A O 1
ATOM 3047 N N . VAL A 1 390 ? -11.882 -16.896 31.178 1.00 60.69 390 VAL A N 1
ATOM 3048 C CA . VAL A 1 390 ? -10.544 -16.821 30.588 1.00 60.69 390 VAL A CA 1
ATOM 3049 C C . VAL A 1 390 ? -9.609 -17.584 31.509 1.00 60.69 390 VAL A C 1
ATOM 3051 O O . VAL A 1 390 ? -9.198 -17.101 32.566 1.00 60.69 390 VAL A O 1
ATOM 3054 N N . TYR A 1 391 ? -9.196 -18.766 31.079 1.00 63.03 391 TYR A N 1
ATOM 3055 C CA . TYR A 1 391 ? -8.683 -19.781 31.991 1.00 63.03 391 TYR A CA 1
ATOM 3056 C C . TYR A 1 391 ? -7.186 -19.685 32.333 1.00 63.03 391 TYR A C 1
ATOM 3058 O O . TYR A 1 391 ? -6.547 -20.694 32.629 1.00 63.03 391 TYR A O 1
ATOM 3066 N N . ASN A 1 392 ? -6.593 -18.487 32.409 1.00 52.25 392 ASN A N 1
ATOM 3067 C CA . ASN A 1 392 ? -5.171 -18.356 32.786 1.00 52.25 392 ASN A CA 1
ATOM 3068 C C . ASN A 1 392 ? -4.825 -18.908 34.196 1.00 52.25 392 ASN A C 1
ATOM 3070 O O . ASN A 1 392 ? -3.656 -18.920 34.576 1.00 52.25 392 ASN A O 1
ATOM 3074 N N . ARG A 1 393 ? -5.823 -19.355 34.971 1.00 51.16 393 ARG A N 1
ATOM 3075 C CA . ARG A 1 393 ? -5.690 -19.968 36.296 1.00 51.16 393 ARG A CA 1
ATOM 3076 C C . ARG A 1 393 ? -5.656 -21.493 36.176 1.00 51.16 393 ARG A C 1
ATOM 3078 O O . ARG A 1 393 ? -6.429 -22.082 35.430 1.00 51.16 393 ARG A O 1
ATOM 3085 N N . SER A 1 394 ? -4.765 -22.148 36.906 1.00 50.50 394 SER A N 1
ATOM 3086 C CA . SER A 1 394 ? -4.450 -23.586 36.854 1.00 50.50 394 SER A CA 1
ATOM 3087 C C . SER A 1 394 ? -5.509 -24.530 37.465 1.00 50.50 394 SER A C 1
ATOM 3089 O O . SER A 1 394 ? -5.144 -25.544 38.048 1.00 50.50 394 SER A O 1
ATOM 3091 N N . GLY A 1 395 ? -6.805 -24.217 37.365 1.00 59.50 395 GLY A N 1
ATOM 3092 C CA . GLY A 1 395 ? -7.889 -25.017 37.956 1.00 59.50 395 GLY A CA 1
ATOM 3093 C C . GLY A 1 395 ? -8.766 -25.731 36.925 1.00 59.50 395 GLY A C 1
ATOM 3094 O O . GLY A 1 395 ? -9.013 -25.198 35.842 1.00 59.50 395 GLY A O 1
ATOM 3095 N N . VAL A 1 396 ? -9.264 -26.919 37.276 1.00 60.19 396 VAL A N 1
ATOM 3096 C CA . VAL A 1 396 ? -10.437 -27.517 36.617 1.00 60.19 396 VAL A CA 1
ATOM 3097 C C . VAL A 1 396 ? -11.598 -26.535 36.784 1.00 60.19 396 VAL A C 1
ATOM 3099 O O . VAL A 1 396 ? -11.797 -26.000 37.875 1.00 60.19 396 VAL A O 1
ATOM 3102 N N . ILE A 1 397 ? -12.317 -26.234 35.702 1.00 59.19 397 ILE A N 1
ATOM 3103 C CA . ILE A 1 397 ? -13.528 -25.419 35.797 1.00 59.19 397 ILE A CA 1
ATOM 3104 C C . ILE A 1 397 ? -14.618 -26.374 36.276 1.00 59.19 397 ILE A C 1
ATOM 3106 O O . ILE A 1 397 ? -15.062 -27.222 35.508 1.00 59.19 397 ILE A O 1
ATOM 3110 N N . GLU A 1 398 ? -15.016 -26.277 37.547 1.00 56.41 398 GLU A N 1
ATOM 3111 C CA . GLU A 1 398 ? -16.222 -26.958 38.020 1.00 56.41 398 GLU A CA 1
ATOM 3112 C C . GLU A 1 398 ? -17.419 -26.347 37.290 1.00 56.41 398 GLU A C 1
ATOM 3114 O O . GLU A 1 398 ? -17.890 -25.243 37.581 1.00 56.41 398 GLU A O 1
ATOM 3119 N N . MET A 1 399 ? -17.849 -27.055 36.254 1.00 58.62 399 MET A N 1
ATOM 3120 C CA . MET A 1 399 ? -19.009 -26.709 35.463 1.00 58.62 399 MET A CA 1
ATOM 3121 C C . MET A 1 399 ? -20.248 -26.981 36.312 1.00 58.62 399 MET A C 1
ATOM 3123 O O . MET A 1 399 ? -20.570 -28.125 36.620 1.00 58.62 399 MET A O 1
ATOM 3127 N N . GLY A 1 400 ? -20.943 -25.919 36.721 1.00 57.00 400 GLY A N 1
ATOM 3128 C CA . GLY A 1 400 ? -22.271 -26.069 37.310 1.00 57.00 400 GLY A CA 1
ATOM 3129 C C . GLY A 1 400 ? -23.235 -26.718 36.300 1.00 57.00 400 GLY A C 1
ATOM 3130 O O . GLY A 1 400 ? -23.047 -26.543 35.094 1.00 57.00 400 GLY A O 1
ATOM 3131 N N . PRO A 1 401 ? -24.296 -27.409 36.754 1.00 55.53 401 PRO A N 1
ATOM 3132 C CA . PRO A 1 401 ? -25.226 -28.180 35.911 1.00 55.53 401 PRO A CA 1
ATOM 3133 C C . PRO A 1 401 ? -26.123 -27.334 34.978 1.00 55.53 401 PRO A C 1
ATOM 3135 O O . PRO A 1 401 ? -27.167 -27.800 34.538 1.00 55.53 401 PRO A O 1
ATOM 3138 N N . VAL A 1 402 ? -25.772 -26.072 34.712 1.00 63.28 402 VAL A N 1
ATOM 3139 C CA . VAL A 1 402 ? -26.713 -25.043 34.238 1.00 63.28 402 VAL A CA 1
ATOM 3140 C C . VAL A 1 402 ? -26.405 -24.541 32.823 1.00 63.28 402 VAL A C 1
ATOM 3142 O O . VAL A 1 402 ? -27.215 -23.795 32.291 1.00 63.28 402 VAL A O 1
ATOM 3145 N N . PHE A 1 403 ? -25.283 -24.908 32.191 1.00 69.88 403 PHE A N 1
ATOM 3146 C CA . PHE A 1 403 ? -24.929 -24.390 30.858 1.00 69.88 403 PHE A CA 1
ATOM 3147 C C . PHE A 1 403 ? -25.471 -25.255 29.723 1.00 69.88 403 PHE A C 1
ATOM 3149 O O . PHE A 1 403 ? -25.175 -26.443 29.654 1.00 69.88 403 PHE A O 1
ATOM 3156 N N . GLN A 1 404 ? -26.219 -24.632 28.815 1.00 76.94 404 GLN A N 1
ATOM 3157 C CA . GLN A 1 404 ? -26.849 -25.292 27.673 1.00 76.94 404 GLN A CA 1
ATOM 3158 C C . GLN A 1 404 ? -26.038 -25.134 26.383 1.00 76.94 404 GLN A C 1
ATOM 3160 O O . GLN A 1 404 ? -26.026 -26.034 25.554 1.00 76.94 404 GLN A O 1
ATOM 3165 N N . VAL A 1 405 ? -25.302 -24.038 26.215 1.00 76.75 405 VAL A N 1
ATOM 3166 C CA . VAL A 1 405 ? -24.438 -23.816 25.048 1.00 76.75 405 VAL A CA 1
ATOM 3167 C C . VAL A 1 405 ? -23.006 -23.592 25.485 1.00 76.75 40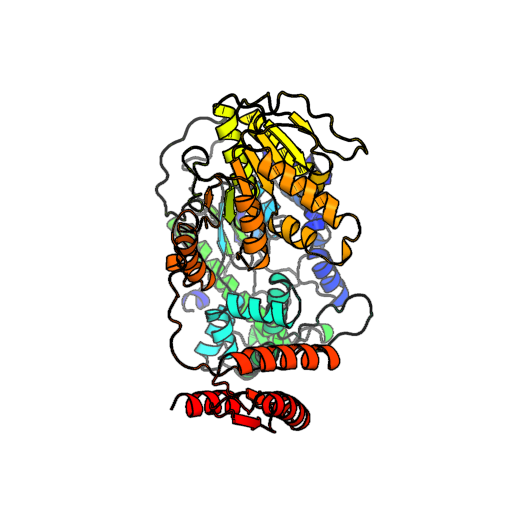5 VAL A C 1
ATOM 3169 O O . VAL A 1 405 ? -22.732 -22.833 26.413 1.00 76.75 405 VAL A O 1
ATOM 3172 N N . MET A 1 406 ? -22.085 -24.241 24.788 1.00 78.62 406 MET A N 1
ATOM 3173 C CA . MET A 1 406 ? -20.667 -24.229 25.094 1.00 78.62 406 MET A CA 1
ATOM 3174 C C . MET A 1 406 ? -19.857 -23.804 23.864 1.00 78.62 406 MET A C 1
ATOM 3176 O O . MET A 1 406 ? -19.981 -24.381 22.789 1.00 78.62 406 MET A O 1
ATOM 3180 N N . ILE A 1 407 ? -18.997 -22.802 24.024 1.00 76.75 407 ILE A N 1
ATOM 3181 C CA . ILE A 1 407 ? -18.089 -22.317 22.978 1.00 76.75 407 ILE A CA 1
ATOM 3182 C C . ILE A 1 407 ? -16.668 -22.590 23.438 1.00 76.75 407 ILE A C 1
ATOM 3184 O O . ILE A 1 407 ? -16.248 -22.071 24.476 1.00 76.75 407 ILE A O 1
ATOM 3188 N N . ILE A 1 408 ? -15.927 -23.387 22.674 1.00 72.94 408 ILE A N 1
ATOM 3189 C CA . ILE A 1 408 ? -14.611 -23.872 23.083 1.00 72.94 408 ILE A CA 1
ATOM 3190 C C . ILE A 1 408 ? -13.551 -23.551 22.037 1.00 72.94 408 ILE A C 1
ATOM 3192 O O . ILE A 1 408 ? -13.755 -23.672 20.830 1.00 72.94 408 ILE A O 1
ATOM 3196 N N . ASP A 1 409 ? -12.380 -23.201 22.550 1.00 72.12 409 ASP A N 1
ATOM 3197 C CA . ASP A 1 409 ? -11.122 -23.216 21.810 1.00 72.12 409 ASP A CA 1
ATOM 3198 C C . ASP A 1 409 ? -10.403 -24.556 22.061 1.00 72.12 409 ASP A C 1
ATOM 3200 O O . ASP A 1 409 ? -10.539 -25.139 23.145 1.00 72.12 409 ASP A O 1
ATOM 3204 N N . TYR A 1 410 ? -9.626 -25.050 21.093 1.00 67.06 410 TYR A N 1
ATOM 3205 C CA . TYR A 1 410 ? -8.997 -26.377 21.141 1.00 67.06 410 TYR A CA 1
ATOM 3206 C C . TYR A 1 410 ? -8.135 -26.602 22.388 1.00 67.06 410 TYR A C 1
ATOM 3208 O O . TYR A 1 410 ? -8.071 -27.702 22.941 1.00 67.06 410 TYR A O 1
ATOM 3216 N N . GLU A 1 411 ? -7.480 -25.546 22.863 1.00 65.44 411 GLU A N 1
ATOM 3217 C CA . GLU A 1 411 ? -6.556 -25.599 23.997 1.00 65.44 411 GLU A CA 1
ATOM 3218 C C . GLU A 1 411 ? -7.277 -25.873 25.333 1.00 65.44 411 GLU A C 1
ATOM 3220 O O . GLU A 1 411 ? -6.637 -26.217 26.333 1.00 65.44 411 GLU A O 1
ATOM 3225 N N . SER A 1 412 ? -8.607 -25.732 25.352 1.00 66.69 412 SER A N 1
ATOM 3226 C CA . SER A 1 412 ? -9.460 -25.780 26.543 1.00 66.69 412 SER A CA 1
ATOM 3227 C C . SER A 1 412 ? -10.046 -27.167 26.842 1.00 66.69 412 SER A C 1
ATOM 3229 O O . SER A 1 412 ? -10.622 -27.354 27.914 1.00 66.69 412 SER A O 1
ATOM 3231 N N . LEU A 1 413 ? -9.913 -28.135 25.926 1.00 66.94 413 LEU A N 1
ATOM 3232 C CA . LEU A 1 413 ? -10.693 -29.384 25.928 1.00 66.94 413 LEU A CA 1
ATOM 3233 C C . LEU A 1 413 ? -10.595 -30.215 27.208 1.00 66.94 413 LEU A C 1
ATOM 3235 O O . LEU A 1 413 ? -11.601 -30.681 27.729 1.00 66.94 413 LEU A O 1
ATOM 3239 N N . TRP A 1 414 ? -9.391 -30.355 27.755 1.00 66.94 414 TRP A N 1
ATOM 3240 C CA . TRP A 1 414 ? -9.126 -31.193 28.928 1.00 66.94 414 TRP A CA 1
ATOM 3241 C C . TRP A 1 414 ? -9.785 -30.695 30.226 1.00 66.94 414 TRP A C 1
ATOM 3243 O O . TRP A 1 414 ? -9.797 -31.415 31.223 1.00 66.94 414 TRP A O 1
ATOM 3253 N N . ARG A 1 415 ? -10.300 -29.458 30.246 1.00 65.25 415 ARG A N 1
ATOM 3254 C CA . ARG A 1 415 ? -10.964 -28.870 31.422 1.00 65.25 415 ARG A CA 1
ATOM 3255 C C . ARG A 1 415 ? -12.457 -29.153 31.485 1.00 65.25 415 ARG A C 1
ATOM 3257 O O . ARG A 1 415 ? -13.078 -28.828 32.493 1.00 65.25 415 ARG A O 1
ATOM 3264 N N . LEU A 1 416 ? -13.020 -29.722 30.427 1.00 66.81 416 LEU A N 1
ATOM 3265 C CA . LEU A 1 416 ? -14.434 -30.039 30.340 1.00 66.81 416 LEU A CA 1
ATOM 3266 C C . LEU A 1 416 ? -14.619 -31.472 30.829 1.00 66.81 416 LEU A C 1
ATOM 3268 O O . LEU A 1 416 ? -14.293 -32.426 30.132 1.00 66.81 416 LEU A O 1
ATOM 3272 N N . GLN A 1 417 ? -15.100 -31.615 32.060 1.00 65.38 417 GLN A N 1
ATOM 3273 C CA . GLN A 1 417 ? -15.459 -32.904 32.641 1.00 65.38 417 GLN A CA 1
ATOM 3274 C C . GLN A 1 417 ? -16.899 -32.817 33.155 1.00 65.38 417 GLN A C 1
ATOM 3276 O O . GLN A 1 417 ? -17.240 -31.871 33.859 1.00 65.38 417 GLN A O 1
ATOM 3281 N N . ASN A 1 418 ? -17.722 -33.816 32.821 1.00 67.69 418 ASN A N 1
ATOM 3282 C CA . ASN A 1 418 ? -19.045 -34.072 33.415 1.00 67.69 418 ASN A CA 1
ATOM 3283 C C . ASN A 1 418 ? -20.131 -32.974 33.235 1.00 67.69 418 ASN A C 1
ATOM 3285 O O . ASN A 1 418 ? -20.505 -32.302 34.190 1.00 67.69 418 ASN A O 1
ATOM 3289 N N . GLY A 1 419 ? -20.730 -32.858 32.044 1.00 71.19 419 GLY A N 1
ATOM 3290 C CA . GLY A 1 419 ? -21.931 -32.048 31.776 1.00 71.19 419 GLY A CA 1
ATOM 3291 C C . GLY A 1 419 ? -22.706 -32.512 30.533 1.00 71.19 419 GLY A C 1
ATOM 3292 O O . GLY A 1 419 ? -22.161 -33.229 29.710 1.00 71.19 419 GLY A O 1
ATOM 3293 N N . LYS A 1 420 ? -23.976 -32.128 30.385 1.00 80.81 420 LYS A N 1
ATOM 3294 C CA . LYS A 1 420 ? -24.731 -32.308 29.133 1.00 80.81 420 LYS A CA 1
ATOM 3295 C C . LYS A 1 420 ? -24.920 -30.938 28.483 1.00 80.81 420 LYS A C 1
ATOM 3297 O O . LYS A 1 420 ? -25.263 -29.996 29.191 1.00 80.81 420 LYS A O 1
ATOM 3302 N N . TYR A 1 421 ? -24.708 -30.837 27.175 1.00 85.06 421 TYR A N 1
ATOM 3303 C CA . TYR A 1 421 ? -24.822 -29.589 26.421 1.00 85.06 421 TYR A CA 1
ATOM 3304 C C . TYR A 1 421 ? -25.884 -29.718 25.327 1.00 85.06 421 TYR A C 1
ATOM 3306 O O . TYR A 1 421 ? -26.043 -30.780 24.740 1.00 85.06 421 TYR A O 1
ATOM 3314 N N . ASP A 1 422 ? -26.576 -28.634 25.003 1.00 84.25 422 ASP A N 1
ATOM 3315 C CA . ASP A 1 422 ? -27.458 -28.566 23.836 1.00 84.25 422 ASP A CA 1
ATOM 3316 C C . ASP A 1 422 ? -26.636 -28.290 22.562 1.00 84.25 422 ASP A C 1
ATOM 3318 O O . ASP A 1 422 ? -26.893 -28.873 21.513 1.00 84.25 422 ASP A O 1
ATOM 3322 N N . LEU A 1 423 ? -25.606 -27.437 22.653 1.00 85.31 423 LEU A N 1
ATOM 3323 C CA . LEU A 1 423 ? -24.704 -27.107 21.543 1.00 85.31 423 LEU A CA 1
ATOM 3324 C C . LEU A 1 423 ? -23.257 -26.950 22.022 1.00 85.31 423 LEU A C 1
ATOM 3326 O O . LEU A 1 423 ? -23.003 -26.245 23.000 1.00 85.31 423 LEU A O 1
ATOM 3330 N N . VAL A 1 424 ? -22.308 -27.513 21.272 1.00 88.19 424 VAL A N 1
ATOM 3331 C CA . VAL A 1 424 ? -20.882 -27.182 21.375 1.00 88.19 424 VAL A CA 1
ATOM 3332 C C . VAL A 1 424 ? -20.352 -26.593 20.068 1.00 88.19 424 VAL A C 1
ATOM 3334 O O . VAL A 1 424 ? -20.499 -27.198 19.010 1.00 88.19 424 VAL A O 1
ATOM 3337 N N . ILE A 1 425 ? -19.683 -25.440 20.139 1.00 87.75 425 ILE A N 1
ATOM 3338 C CA . ILE A 1 425 ? -18.970 -24.820 19.012 1.00 87.75 425 ILE A CA 1
ATOM 3339 C C . ILE A 1 425 ? -17.461 -24.979 19.227 1.00 87.75 425 ILE A C 1
ATOM 3341 O O . ILE A 1 425 ? -16.933 -24.467 20.212 1.00 87.75 425 ILE A O 1
ATOM 3345 N N . SER A 1 426 ? -16.774 -25.672 18.316 1.00 87.50 426 SER A N 1
ATOM 3346 C CA . SER A 1 426 ? -15.316 -25.859 18.318 1.00 87.50 426 SER A CA 1
ATOM 3347 C C . SER A 1 426 ? -14.650 -24.964 17.272 1.00 87.50 426 SER A C 1
ATOM 3349 O O . SER A 1 426 ? -14.818 -25.207 16.076 1.00 87.50 426 SER A O 1
ATOM 3351 N N . ASP A 1 427 ? -13.875 -23.967 17.704 1.00 83.94 427 ASP A N 1
ATOM 3352 C CA . ASP A 1 427 ? -13.016 -23.178 16.806 1.00 83.94 427 ASP A CA 1
ATOM 3353 C C . ASP A 1 427 ? -11.711 -23.936 16.494 1.00 83.94 427 ASP A C 1
ATOM 3355 O O . ASP A 1 427 ? -11.152 -24.623 17.350 1.00 83.94 427 ASP A O 1
ATOM 3359 N N . GLU A 1 428 ? -11.222 -23.810 15.259 1.00 82.44 428 GLU A N 1
ATOM 3360 C CA . GLU A 1 428 ? -9.991 -24.445 14.759 1.00 82.44 428 GLU A CA 1
ATOM 3361 C C . GLU A 1 428 ? -10.008 -25.973 14.892 1.00 82.44 428 GLU A C 1
ATOM 3363 O O . GLU A 1 428 ? -9.026 -26.600 15.305 1.00 82.44 428 GLU A O 1
ATOM 3368 N N . TYR A 1 429 ? -11.127 -26.602 14.521 1.00 83.25 429 TYR A N 1
ATOM 3369 C CA . TYR A 1 429 ? -11.284 -28.047 14.691 1.00 83.25 429 TYR A CA 1
ATOM 3370 C C . TYR A 1 429 ? -10.211 -28.858 13.946 1.00 83.25 429 TYR A C 1
ATOM 3372 O O . TYR A 1 429 ? -9.836 -29.943 14.397 1.00 83.25 429 TYR A O 1
ATOM 3380 N N . ARG A 1 430 ? -9.647 -28.350 12.839 1.00 82.69 430 ARG A N 1
ATOM 3381 C CA . ARG A 1 430 ? -8.548 -29.040 12.156 1.00 82.69 430 ARG A CA 1
ATOM 3382 C C . ARG A 1 430 ? -7.289 -29.055 13.007 1.00 82.69 430 ARG A C 1
ATOM 3384 O O . ARG A 1 430 ? -6.586 -30.067 13.023 1.00 82.69 430 ARG A O 1
ATOM 3391 N N . SER A 1 431 ? -7.014 -27.978 13.739 1.00 80.38 431 SER A N 1
ATOM 3392 C CA . SER A 1 431 ? -5.936 -27.944 14.729 1.00 80.38 431 SER A CA 1
ATOM 3393 C C . SER A 1 431 ? -6.191 -28.972 15.833 1.00 80.38 431 SER A C 1
ATOM 3395 O O . SER A 1 431 ? -5.252 -29.679 16.200 1.00 80.38 431 SER A O 1
ATOM 3397 N N . ILE A 1 432 ? -7.448 -29.147 16.279 1.00 77.06 432 ILE A N 1
ATOM 3398 C CA . ILE A 1 432 ? -7.839 -30.210 17.229 1.00 77.06 432 ILE A CA 1
ATOM 3399 C C . ILE A 1 432 ? -7.488 -31.585 16.651 1.00 77.06 432 ILE A C 1
ATOM 3401 O O . ILE A 1 432 ? -6.710 -32.325 17.250 1.00 77.06 432 ILE A O 1
ATOM 3405 N N . ILE A 1 433 ? -7.999 -31.918 15.464 1.00 80.44 433 ILE A N 1
ATOM 3406 C CA . ILE A 1 433 ? -7.803 -33.234 14.832 1.00 80.44 433 ILE A CA 1
ATOM 3407 C C . ILE A 1 433 ? -6.323 -33.499 14.532 1.00 80.44 433 ILE A C 1
ATOM 3409 O O . ILE A 1 433 ? -5.806 -34.582 14.810 1.00 80.44 433 ILE A O 1
ATOM 3413 N N . THR A 1 434 ? -5.598 -32.497 14.041 1.00 79.44 434 THR A N 1
ATOM 3414 C CA . THR A 1 434 ? -4.158 -32.608 13.770 1.00 79.44 434 THR A CA 1
ATOM 3415 C C . THR A 1 434 ? -3.372 -32.829 15.061 1.00 79.44 434 THR A C 1
ATOM 3417 O O . THR A 1 434 ? -2.479 -33.678 15.110 1.00 79.44 434 THR A O 1
ATOM 3420 N N . ALA A 1 435 ? -3.718 -32.116 16.137 1.00 74.50 435 ALA A N 1
ATOM 3421 C CA . ALA A 1 435 ? -3.101 -32.298 17.445 1.00 74.50 435 ALA A CA 1
ATOM 3422 C C . ALA A 1 435 ? -3.421 -33.678 18.038 1.00 74.50 435 ALA A C 1
ATOM 3424 O O . ALA A 1 435 ? -2.529 -34.303 18.620 1.00 74.50 435 ALA A O 1
ATOM 3425 N N . MET A 1 436 ? -4.648 -34.176 17.852 1.00 74.94 436 MET A N 1
ATOM 3426 C CA . MET A 1 436 ? -5.040 -35.532 18.238 1.00 74.94 436 MET A CA 1
ATOM 3427 C C . MET A 1 436 ? -4.257 -36.588 17.462 1.00 74.94 436 MET A C 1
ATOM 3429 O O . MET A 1 436 ? -3.962 -37.629 18.029 1.00 74.94 436 MET A O 1
ATOM 3433 N N . ASN A 1 437 ? -3.848 -36.330 16.217 1.00 71.69 437 ASN A N 1
ATOM 3434 C CA . ASN A 1 437 ? -3.100 -37.289 15.398 1.00 71.69 437 ASN A CA 1
ATOM 3435 C C . ASN A 1 437 ? -1.569 -37.134 15.458 1.00 71.69 437 ASN A C 1
ATOM 3437 O O . ASN A 1 437 ? -0.842 -38.043 15.045 1.00 71.69 437 ASN A O 1
ATOM 3441 N N . SER A 1 438 ? -1.053 -36.042 16.030 1.00 73.69 438 SER A N 1
ATOM 3442 C CA . SER A 1 438 ? 0.388 -35.790 16.127 1.00 73.69 438 SER A CA 1
ATOM 3443 C C . SER A 1 438 ? 1.123 -36.805 17.017 1.00 73.69 438 SER A C 1
ATOM 3445 O O . SER A 1 438 ? 0.750 -37.057 18.165 1.00 73.69 438 SER A O 1
ATOM 3447 N N . ARG A 1 439 ? 2.257 -37.326 16.521 1.00 56.84 439 ARG A N 1
ATOM 3448 C CA . ARG A 1 439 ? 3.170 -38.205 17.281 1.00 56.84 439 ARG A CA 1
ATOM 3449 C C . ARG A 1 439 ? 3.859 -37.493 18.451 1.00 56.84 439 ARG A C 1
ATOM 3451 O O . ARG A 1 439 ? 4.309 -38.161 19.376 1.00 56.84 439 ARG A O 1
ATOM 3458 N N . THR A 1 440 ? 3.945 -36.161 18.434 1.00 62.88 440 THR A N 1
ATOM 3459 C CA . THR A 1 440 ? 4.642 -35.384 19.476 1.00 62.88 440 THR A CA 1
ATOM 3460 C C . THR A 1 440 ? 3.826 -35.211 20.757 1.00 62.88 440 THR A C 1
ATOM 3462 O O . THR A 1 440 ? 4.385 -34.791 21.765 1.00 62.88 440 THR A O 1
ATOM 3465 N N . ASN A 1 441 ? 2.529 -35.546 20.746 1.00 59.66 441 ASN A N 1
ATOM 3466 C CA . ASN A 1 441 ? 1.635 -35.340 21.891 1.00 59.66 441 ASN A CA 1
ATOM 3467 C C . ASN A 1 441 ? 1.637 -36.472 22.935 1.00 59.66 441 ASN A C 1
ATOM 3469 O O . ASN A 1 441 ? 0.970 -36.340 23.962 1.00 59.66 441 ASN A O 1
ATOM 3473 N N . GLY A 1 442 ? 2.420 -37.539 22.726 1.00 68.12 442 GLY A N 1
ATOM 3474 C CA . GLY A 1 442 ? 2.730 -38.557 23.741 1.00 68.12 442 GLY A CA 1
ATOM 3475 C C . GLY A 1 442 ? 1.527 -39.003 24.587 1.00 68.12 442 GLY A C 1
ATOM 3476 O O . GLY A 1 442 ? 0.482 -39.371 24.053 1.00 68.12 442 GLY A O 1
ATOM 3477 N N . SER A 1 443 ? 1.670 -38.929 25.916 1.00 58.88 443 SER A N 1
ATOM 3478 C CA . SER A 1 443 ? 0.658 -39.328 26.911 1.00 58.88 443 SER A CA 1
ATOM 3479 C C . SER A 1 443 ? -0.604 -38.457 26.945 1.00 58.88 443 SER A C 1
ATOM 3481 O O . SER A 1 443 ? -1.601 -38.867 27.530 1.00 58.88 443 SER A O 1
ATOM 3483 N N . ARG A 1 444 ? -0.599 -37.273 26.315 1.00 65.06 444 ARG A N 1
ATOM 3484 C CA . ARG A 1 444 ? -1.779 -36.392 26.234 1.00 65.06 444 ARG A CA 1
ATOM 3485 C C . ARG A 1 444 ? -2.673 -36.699 25.036 1.00 65.06 444 ARG A C 1
ATOM 3487 O O . ARG A 1 444 ? -3.773 -36.166 24.964 1.00 65.06 444 ARG A O 1
ATOM 3494 N N . LYS A 1 445 ? -2.220 -37.552 24.109 1.00 65.31 445 LYS A N 1
ATOM 3495 C CA . LYS A 1 445 ? -2.984 -37.937 22.915 1.00 65.31 445 LYS A CA 1
ATOM 3496 C C . LYS A 1 445 ? -4.303 -38.621 23.289 1.00 65.31 445 LYS A C 1
ATOM 3498 O O . LYS A 1 445 ? -5.346 -38.194 22.813 1.00 65.31 445 LYS A O 1
ATOM 3503 N N . ALA A 1 446 ? -4.231 -39.623 24.170 1.00 70.00 446 ALA A N 1
ATOM 3504 C CA . ALA A 1 446 ? -5.407 -40.316 24.694 1.00 70.00 446 ALA A CA 1
ATOM 3505 C C . ALA A 1 446 ? -6.323 -39.334 25.432 1.00 70.00 446 ALA A C 1
ATOM 3507 O O . ALA A 1 446 ? -7.474 -39.199 25.063 1.00 70.00 446 ALA A O 1
ATOM 3508 N N . LEU A 1 447 ? -5.769 -38.523 26.342 1.00 73.44 447 LEU A N 1
ATOM 3509 C CA . LEU A 1 447 ? -6.549 -37.540 27.100 1.00 73.44 447 LEU A CA 1
ATOM 3510 C C . LEU A 1 447 ? -7.303 -36.540 26.206 1.00 73.44 447 LEU A C 1
ATOM 3512 O O . LEU A 1 447 ? -8.475 -36.283 26.439 1.00 73.44 447 LEU A O 1
ATOM 3516 N N . ASN A 1 448 ? -6.654 -35.969 25.188 1.00 73.75 448 ASN A N 1
ATOM 3517 C CA . ASN A 1 448 ? -7.307 -35.001 24.304 1.00 73.75 448 ASN A CA 1
ATOM 3518 C C . ASN A 1 448 ? -8.375 -35.657 23.423 1.00 73.75 448 ASN A C 1
ATOM 3520 O O . ASN A 1 448 ? -9.418 -35.047 23.204 1.00 73.75 448 ASN A O 1
ATOM 3524 N N . TYR A 1 449 ? -8.115 -36.872 22.930 1.00 81.06 449 TYR A N 1
ATOM 3525 C CA . TYR A 1 449 ? -9.093 -37.633 22.158 1.00 81.06 449 TYR A CA 1
ATOM 3526 C C . TYR A 1 449 ? -10.293 -38.013 23.029 1.00 81.06 449 TYR A C 1
ATOM 3528 O O . TYR A 1 449 ? -11.417 -37.709 22.652 1.00 81.06 449 TYR A O 1
ATOM 3536 N N . ASP A 1 450 ? -10.057 -38.552 24.227 1.00 81.19 450 ASP A N 1
ATOM 3537 C CA . ASP A 1 450 ? -11.098 -38.928 25.186 1.00 81.19 450 ASP A CA 1
ATOM 3538 C C . ASP A 1 450 ? -11.936 -37.710 25.600 1.00 81.19 450 ASP A C 1
ATOM 3540 O O . ASP A 1 450 ? -13.160 -37.788 25.645 1.00 81.19 450 ASP A O 1
ATOM 3544 N N . CYS A 1 451 ? -11.308 -36.555 25.854 1.00 78.94 451 CYS A N 1
ATOM 3545 C CA . CYS A 1 451 ? -12.029 -35.320 26.169 1.00 78.94 451 CYS A CA 1
ATOM 3546 C C . CYS A 1 451 ? -12.855 -34.805 24.984 1.00 78.94 451 CYS A C 1
ATOM 3548 O O . CYS A 1 451 ? -13.963 -34.313 25.187 1.00 78.94 451 CYS A O 1
ATOM 3550 N N . TYR A 1 452 ? -12.342 -34.901 23.755 1.00 83.19 452 TYR A N 1
ATOM 3551 C CA . TYR A 1 452 ? -13.083 -34.461 22.572 1.00 83.19 452 TYR A CA 1
ATOM 3552 C C . TYR A 1 452 ? -14.240 -35.407 22.234 1.00 83.19 452 TYR A C 1
ATOM 3554 O O . TYR A 1 452 ? -15.343 -34.957 21.935 1.00 83.19 452 TYR A O 1
ATOM 3562 N N . GLU A 1 453 ? -14.016 -36.713 22.365 1.00 85.31 453 GLU A N 1
ATOM 3563 C CA . GLU A 1 453 ? -15.040 -37.749 22.252 1.00 85.31 453 GLU A CA 1
ATOM 3564 C C . GLU A 1 453 ? -16.151 -37.546 23.284 1.00 85.31 453 GLU A C 1
ATOM 3566 O O . GLU A 1 453 ? -17.331 -37.522 22.930 1.00 85.31 453 GLU A O 1
ATOM 3571 N N . GLN A 1 454 ? -15.788 -37.347 24.553 1.00 82.38 454 GLN A N 1
ATOM 3572 C CA . GLN A 1 454 ? -16.738 -37.014 25.613 1.00 82.38 454 GLN A CA 1
ATOM 3573 C C . GLN A 1 454 ? -17.543 -35.771 25.243 1.00 82.38 454 GLN A C 1
ATOM 3575 O O . GLN A 1 454 ? -18.765 -35.780 25.290 1.00 82.38 454 GLN A O 1
ATOM 3580 N N . LEU A 1 455 ? -16.883 -34.716 24.778 1.00 82.19 455 LEU A N 1
ATOM 3581 C CA . LEU A 1 455 ? -17.559 -33.482 24.414 1.00 82.19 455 LEU A CA 1
ATOM 3582 C C . LEU A 1 455 ? -18.569 -33.647 23.265 1.00 82.19 455 LEU A C 1
ATOM 3584 O O . LEU A 1 455 ? -19.674 -33.117 23.361 1.00 82.19 455 LEU A O 1
ATOM 3588 N N . ILE A 1 456 ? -18.231 -34.417 22.228 1.00 83.06 456 ILE A N 1
ATOM 3589 C CA . ILE A 1 456 ? -19.141 -34.700 21.104 1.00 83.06 456 ILE A CA 1
ATOM 3590 C C . ILE A 1 456 ? -20.306 -35.605 21.523 1.00 83.06 456 ILE A C 1
ATOM 3592 O O . ILE A 1 456 ? -21.423 -35.466 21.017 1.00 83.06 456 ILE A O 1
ATOM 3596 N N . THR A 1 457 ? -20.058 -36.545 22.433 1.00 82.56 457 THR A N 1
ATOM 3597 C CA . THR A 1 457 ? -21.085 -37.466 22.947 1.00 82.56 457 THR A CA 1
ATOM 3598 C C . THR A 1 457 ? -22.001 -36.814 23.982 1.00 82.56 457 THR A C 1
ATOM 3600 O O . THR A 1 457 ? -23.143 -37.237 24.137 1.00 82.56 457 THR A O 1
ATOM 3603 N N . MET A 1 458 ? -21.533 -35.766 24.659 1.00 82.81 458 MET A N 1
ATOM 3604 C CA . MET A 1 458 ? -22.259 -35.057 25.716 1.00 82.81 458 MET A CA 1
ATOM 3605 C C . MET A 1 458 ? -23.083 -33.870 25.209 1.00 82.81 458 MET A C 1
ATOM 3607 O O . MET A 1 458 ? -23.836 -33.282 25.986 1.00 82.81 458 MET A O 1
ATOM 3611 N N . SER A 1 459 ? -22.949 -33.502 23.937 1.00 87.06 459 SER A N 1
ATOM 3612 C CA . SER A 1 459 ? -23.677 -32.399 23.314 1.00 87.06 459 SER A CA 1
ATOM 3613 C C . SER A 1 459 ? -24.806 -32.895 22.413 1.00 87.06 459 SER A C 1
ATOM 3615 O O . SER A 1 459 ? -24.626 -33.869 21.696 1.00 87.06 459 SER A O 1
ATOM 3617 N N . ASP A 1 460 ? -25.958 -32.228 22.376 1.00 85.88 460 ASP A N 1
ATOM 3618 C CA . ASP A 1 460 ? -27.029 -32.571 21.432 1.00 85.88 460 ASP A CA 1
ATOM 3619 C C . ASP A 1 460 ? -26.670 -32.098 20.004 1.00 85.88 460 ASP A C 1
ATOM 3621 O O . ASP A 1 460 ? -26.977 -32.790 19.039 1.00 85.88 460 ASP A O 1
ATOM 3625 N N . LYS A 1 461 ? -25.915 -31.002 19.842 1.00 86.88 461 LYS A N 1
ATOM 3626 C CA . LYS A 1 461 ? -25.330 -30.574 18.556 1.00 86.88 461 LYS A CA 1
ATOM 3627 C C . LYS A 1 461 ? -23.866 -30.150 18.680 1.00 86.88 461 LYS A C 1
ATOM 3629 O O . LYS A 1 461 ? -23.447 -29.604 19.699 1.00 86.88 461 LYS A O 1
ATOM 3634 N N . ASN A 1 462 ? -23.098 -30.333 17.607 1.00 88.31 462 ASN A N 1
ATOM 3635 C CA . ASN A 1 462 ? -21.708 -29.895 17.481 1.00 88.31 462 ASN A CA 1
ATOM 3636 C C . ASN A 1 462 ? -21.515 -29.075 16.207 1.00 88.31 462 ASN A C 1
ATOM 3638 O O . ASN A 1 462 ? -21.874 -29.523 15.121 1.00 88.31 462 ASN A O 1
ATOM 3642 N N . VAL A 1 463 ? -20.894 -27.905 16.327 1.00 87.38 463 VAL A N 1
ATOM 3643 C CA . VAL A 1 463 ? -20.502 -27.053 15.201 1.00 87.38 463 VAL A CA 1
ATOM 3644 C C . VAL A 1 463 ? -18.983 -26.922 15.192 1.00 87.38 463 VAL A C 1
ATOM 3646 O O . VAL A 1 463 ? -18.383 -26.448 16.153 1.00 87.38 463 VAL A O 1
ATOM 3649 N N . LEU A 1 464 ? -18.351 -27.362 14.111 1.00 88.31 464 LEU A N 1
ATOM 3650 C CA . LEU A 1 464 ? -16.905 -27.406 13.931 1.00 88.31 464 LEU A CA 1
ATOM 3651 C C . LEU A 1 464 ? -16.495 -26.313 12.941 1.00 88.31 464 LEU A C 1
ATOM 3653 O O . LEU A 1 464 ? -16.765 -26.425 11.747 1.00 88.31 464 LEU A O 1
ATOM 3657 N N . LEU A 1 465 ? -15.870 -25.243 13.432 1.00 86.38 465 LEU A N 1
ATOM 3658 C CA . LEU A 1 465 ? -15.492 -24.077 12.633 1.00 86.38 465 LEU A CA 1
ATOM 3659 C C . LEU A 1 465 ? -14.015 -24.147 12.233 1.00 86.38 465 LEU A C 1
ATOM 3661 O O . LEU A 1 465 ? -13.142 -24.363 13.075 1.00 86.38 465 LEU A O 1
ATOM 3665 N N . ASP A 1 466 ? -13.713 -23.912 10.956 1.00 87.00 466 ASP A N 1
ATOM 3666 C CA . ASP A 1 466 ? -12.338 -23.692 10.495 1.00 87.00 466 ASP A CA 1
ATOM 3667 C C . ASP A 1 466 ? -12.282 -22.656 9.365 1.00 87.00 466 ASP A C 1
ATOM 3669 O O . ASP A 1 466 ? -13.253 -22.449 8.638 1.00 87.00 466 ASP A O 1
ATOM 3673 N N . ALA A 1 467 ? -11.136 -21.989 9.223 1.00 78.25 467 ALA A N 1
ATOM 3674 C CA . ALA A 1 467 ? -10.928 -20.946 8.224 1.00 78.25 467 ALA A CA 1
ATOM 3675 C C . ALA A 1 467 ? -10.751 -21.541 6.823 1.00 78.25 467 ALA A C 1
ATOM 3677 O O . ALA A 1 467 ? -11.164 -20.942 5.832 1.00 78.25 467 ALA A O 1
ATOM 3678 N N . MET A 1 468 ? -10.130 -22.722 6.747 1.00 70.69 468 MET A N 1
ATOM 3679 C CA . MET A 1 468 ? -9.889 -23.446 5.503 1.00 70.69 468 MET A CA 1
ATOM 3680 C C . MET A 1 468 ? -10.039 -24.944 5.756 1.00 70.69 468 MET A C 1
ATOM 3682 O O . MET A 1 468 ? -9.090 -25.619 6.165 1.00 70.69 468 MET A O 1
ATOM 3686 N N . SER A 1 469 ? -11.232 -25.482 5.502 1.00 61.66 469 SER A N 1
ATOM 3687 C CA . SER A 1 469 ? -11.456 -26.923 5.623 1.00 61.66 469 SER A CA 1
ATOM 3688 C C . SER A 1 469 ? -11.466 -27.597 4.253 1.00 61.66 469 SER A C 1
ATOM 3690 O O . SER A 1 469 ? -12.452 -27.585 3.525 1.00 61.66 469 SER A O 1
ATOM 3692 N N . SER A 1 470 ? -10.344 -28.234 3.913 1.00 65.44 470 SER A N 1
ATOM 3693 C CA . SER A 1 470 ? -10.403 -29.448 3.104 1.00 65.44 470 SER A CA 1
ATOM 3694 C C . SER A 1 470 ? -10.602 -30.625 4.058 1.00 65.44 470 SER A C 1
ATOM 3696 O O . SER A 1 470 ? -9.841 -30.789 5.012 1.00 65.44 470 SER A O 1
ATOM 3698 N N . ILE A 1 471 ? -11.646 -31.425 3.833 1.00 67.25 471 ILE A N 1
ATOM 3699 C CA . ILE A 1 471 ? -11.896 -32.652 4.600 1.00 67.25 471 ILE A CA 1
ATOM 3700 C C . ILE A 1 471 ? -10.972 -33.730 4.044 1.00 67.25 471 ILE A C 1
ATOM 3702 O O . ILE A 1 471 ? -11.318 -34.464 3.114 1.00 67.25 471 ILE A O 1
ATOM 3706 N N . ASP A 1 472 ? -9.766 -33.801 4.592 1.00 77.44 472 ASP A N 1
ATOM 3707 C CA . ASP A 1 472 ? -8.872 -34.918 4.315 1.00 77.44 472 ASP A CA 1
ATOM 3708 C C . ASP A 1 472 ? -9.364 -36.211 4.997 1.00 77.44 472 ASP A C 1
ATOM 3710 O O . ASP A 1 472 ? -10.335 -36.224 5.763 1.00 77.44 472 ASP A O 1
ATOM 3714 N N . SER A 1 473 ? -8.717 -37.334 4.675 1.00 76.00 473 SER A N 1
ATOM 3715 C CA . SER A 1 473 ? -9.077 -38.636 5.244 1.00 76.00 473 SER A CA 1
ATOM 3716 C C . SER A 1 473 ? -8.969 -38.640 6.767 1.00 76.00 473 SER A C 1
ATOM 3718 O O . SER A 1 473 ? -9.804 -39.234 7.429 1.00 76.00 473 SER A O 1
ATOM 3720 N N . SER A 1 474 ? -8.014 -37.903 7.344 1.00 76.25 474 SER A N 1
ATOM 3721 C CA . SER A 1 474 ? -7.835 -37.854 8.795 1.00 76.25 474 SER A CA 1
ATOM 3722 C C . SER A 1 474 ? -9.028 -37.207 9.494 1.00 76.25 474 SER A C 1
ATOM 3724 O O . SER A 1 474 ? -9.485 -37.724 10.515 1.00 76.25 474 SER A O 1
ATOM 3726 N N . VAL A 1 475 ? -9.537 -36.097 8.953 1.00 78.06 475 VAL A N 1
ATOM 3727 C CA . VAL A 1 475 ? -10.750 -35.448 9.465 1.00 78.06 475 VAL A CA 1
ATOM 3728 C C . VAL A 1 475 ? -11.954 -36.373 9.321 1.00 78.06 475 VAL A C 1
ATOM 3730 O O . VAL A 1 475 ? -12.696 -36.571 10.279 1.00 78.06 475 VAL A O 1
ATOM 3733 N N . ARG A 1 476 ? -12.123 -36.977 8.143 1.00 77.69 476 ARG A N 1
ATOM 3734 C CA . ARG A 1 476 ? -13.246 -37.871 7.842 1.00 77.69 476 ARG A CA 1
ATOM 3735 C C . ARG A 1 476 ? -13.299 -39.082 8.761 1.00 77.69 476 ARG A C 1
ATOM 3737 O O . ARG A 1 476 ? -14.359 -39.361 9.313 1.00 77.69 476 ARG A O 1
ATOM 3744 N N . ASP A 1 477 ? -12.177 -39.773 8.926 1.00 81.50 477 ASP A N 1
ATOM 3745 C CA . ASP A 1 477 ? -12.085 -40.977 9.750 1.00 81.50 477 ASP A CA 1
ATOM 3746 C C . ASP A 1 477 ? -12.413 -40.635 11.207 1.00 81.50 477 ASP A C 1
ATOM 3748 O O . ASP A 1 477 ? -13.206 -41.318 11.845 1.00 81.50 477 ASP A O 1
ATOM 3752 N N . THR A 1 478 ? -11.905 -39.497 11.694 1.00 81.56 478 THR A N 1
ATOM 3753 C CA . THR A 1 478 ? -12.179 -39.008 13.052 1.00 81.56 478 THR A CA 1
ATOM 3754 C C . THR A 1 478 ? -13.665 -38.684 13.258 1.00 81.56 478 THR A C 1
ATOM 3756 O O . THR A 1 478 ? -14.256 -39.092 14.254 1.00 81.56 478 THR A O 1
ATOM 3759 N N . LEU A 1 479 ? -14.296 -37.977 12.313 1.00 81.00 479 LEU A N 1
ATOM 3760 C CA . LEU A 1 479 ? -15.727 -37.658 12.390 1.00 81.00 479 LEU A CA 1
ATOM 3761 C C . LEU A 1 479 ? -16.607 -38.906 12.260 1.00 81.00 479 LEU A C 1
ATOM 3763 O O . LEU A 1 479 ? -17.637 -38.991 12.923 1.00 81.00 479 LEU A O 1
ATOM 3767 N N . SER A 1 480 ? -16.196 -39.871 11.436 1.00 79.62 480 SER A N 1
ATOM 3768 C CA . SER A 1 480 ? -16.902 -41.145 11.263 1.00 79.62 480 SER A CA 1
ATOM 3769 C C . SER A 1 480 ? -16.841 -41.987 12.535 1.00 79.62 480 SER A C 1
ATOM 3771 O O . SER A 1 480 ? -17.861 -42.532 12.949 1.00 79.62 480 SER A O 1
ATOM 3773 N N . ASP A 1 481 ? -15.683 -42.027 13.199 1.00 83.44 481 ASP A N 1
ATOM 3774 C CA . ASP A 1 481 ? -15.522 -42.659 14.512 1.00 83.44 481 ASP A CA 1
ATOM 3775 C C . ASP A 1 481 ? -16.471 -42.040 15.546 1.00 83.44 481 ASP A C 1
ATOM 3777 O O . ASP A 1 481 ? -17.168 -42.757 16.267 1.00 83.44 481 ASP A O 1
ATOM 3781 N N . PHE A 1 482 ? -16.551 -40.706 15.602 1.00 82.44 482 PHE A N 1
ATOM 3782 C CA . PHE A 1 482 ? -17.463 -40.021 16.521 1.00 82.44 482 PHE A CA 1
ATOM 3783 C C . PHE A 1 482 ? -18.937 -40.261 16.190 1.00 82.44 482 PHE A C 1
ATOM 3785 O O . PHE A 1 482 ? -19.742 -40.457 17.101 1.00 82.44 482 PHE A O 1
ATOM 3792 N N . ALA A 1 483 ? -19.288 -40.299 14.904 1.00 78.81 483 ALA A N 1
ATOM 3793 C CA . ALA A 1 483 ? -20.636 -40.628 14.459 1.00 78.81 483 ALA A CA 1
ATOM 3794 C C . ALA A 1 483 ? -21.027 -42.054 14.859 1.00 78.81 483 ALA A C 1
ATOM 3796 O O . ALA A 1 483 ? -22.100 -42.262 15.410 1.00 78.81 483 ALA A O 1
ATOM 3797 N N . ALA A 1 484 ? -20.140 -43.030 14.649 1.00 79.50 484 ALA A N 1
ATOM 3798 C CA . ALA A 1 484 ? -20.396 -44.433 14.968 1.00 79.50 484 ALA A CA 1
ATOM 3799 C C . ALA A 1 484 ? -20.627 -44.665 16.471 1.00 79.50 484 ALA A C 1
ATOM 3801 O O . ALA A 1 484 ? -21.440 -45.502 16.862 1.00 79.50 484 ALA A O 1
ATOM 3802 N N . LYS A 1 485 ? -19.932 -43.902 17.321 1.00 80.44 485 LYS A N 1
ATOM 3803 C CA . LYS A 1 485 ? -20.058 -43.971 18.785 1.00 80.44 485 LYS A CA 1
ATOM 3804 C C . LYS A 1 485 ? -21.366 -43.385 19.310 1.00 80.44 485 LYS A C 1
ATOM 3806 O O . LYS A 1 485 ? -21.806 -43.728 20.406 1.00 80.44 485 LYS A O 1
ATOM 3811 N N . ARG A 1 486 ? -22.017 -42.530 18.528 1.00 79.44 486 ARG A N 1
ATOM 3812 C CA . ARG A 1 486 ? -23.304 -41.932 18.854 1.00 79.44 486 ARG A CA 1
ATOM 3813 C C . ARG A 1 486 ? -24.344 -42.607 17.974 1.00 79.44 486 ARG A C 1
ATOM 3815 O O . ARG A 1 486 ? -24.530 -42.199 16.840 1.00 79.44 486 ARG A O 1
ATOM 3822 N N . ALA A 1 487 ? -24.999 -43.646 18.500 1.00 62.38 487 ALA A N 1
ATOM 3823 C CA . ALA A 1 487 ? -25.813 -44.643 17.775 1.00 62.38 487 ALA A CA 1
ATOM 3824 C C . ALA A 1 487 ? -26.972 -44.118 16.878 1.00 62.38 487 ALA A C 1
ATOM 3826 O O . ALA A 1 487 ? -27.766 -44.905 16.370 1.00 62.38 487 ALA A O 1
ATOM 3827 N N . SER A 1 488 ? -27.075 -42.809 16.665 1.00 64.38 488 SER A N 1
ATOM 3828 C CA . SER A 1 488 ? -28.047 -42.119 15.820 1.00 64.38 488 SER A CA 1
ATOM 3829 C C . SER A 1 488 ? -27.518 -40.803 15.218 1.00 64.38 488 SER A C 1
ATOM 3831 O O . SER A 1 488 ? -28.325 -40.000 14.757 1.00 64.38 488 SER A O 1
ATOM 3833 N N . ALA A 1 489 ? -26.207 -40.528 15.265 1.00 69.62 489 ALA A N 1
ATOM 3834 C CA . ALA A 1 489 ? -25.673 -39.230 14.859 1.00 69.62 489 ALA A CA 1
ATOM 3835 C C . ALA A 1 489 ? -25.705 -39.028 13.342 1.00 69.62 489 ALA A C 1
ATOM 3837 O O . ALA A 1 489 ? -25.136 -39.806 12.576 1.00 69.62 489 ALA A O 1
ATOM 3838 N N . ARG A 1 490 ? -26.304 -37.918 12.916 1.00 72.81 490 ARG A N 1
ATOM 3839 C CA . ARG A 1 490 ? -26.272 -37.437 11.535 1.00 72.81 490 ARG A CA 1
ATOM 3840 C C . ARG A 1 490 ? -25.144 -36.425 11.379 1.00 72.81 490 ARG A C 1
ATOM 3842 O O . ARG A 1 490 ? -25.140 -35.388 12.041 1.00 72.81 490 ARG A O 1
ATOM 3849 N N . VAL A 1 491 ? -24.181 -36.716 10.508 1.00 68.81 491 VAL A N 1
ATOM 3850 C CA . VAL A 1 491 ? -23.027 -35.840 10.257 1.00 68.81 491 VAL A CA 1
ATOM 3851 C C . VAL A 1 491 ? -23.199 -35.103 8.939 1.00 68.81 491 VAL A C 1
ATOM 3853 O O . VAL A 1 491 ? -23.382 -35.721 7.896 1.00 68.81 491 VAL A O 1
ATOM 3856 N N . VAL A 1 492 ? -23.068 -33.778 8.973 1.00 70.56 492 VAL A N 1
ATOM 3857 C CA . VAL A 1 492 ? -22.967 -32.924 7.786 1.00 70.56 492 VAL A CA 1
ATOM 3858 C C . VAL A 1 492 ? -21.572 -32.310 7.766 1.00 70.56 492 VAL A C 1
ATOM 3860 O O . VAL A 1 492 ? -21.248 -31.412 8.543 1.00 70.56 492 VAL A O 1
ATOM 3863 N N . ALA A 1 493 ? -20.715 -32.831 6.887 1.00 57.53 493 ALA A N 1
ATOM 3864 C CA . ALA A 1 493 ? -19.280 -32.578 6.982 1.00 57.53 493 ALA A CA 1
ATOM 3865 C C . ALA A 1 493 ? -18.776 -31.329 6.245 1.00 57.53 493 ALA A C 1
ATOM 3867 O O . ALA A 1 493 ? -17.619 -30.986 6.450 1.00 57.53 493 ALA A O 1
ATOM 3868 N N . CYS A 1 494 ? -19.568 -30.630 5.420 1.00 58.03 494 CYS A N 1
ATOM 3869 C CA . CYS A 1 494 ? -19.111 -29.355 4.848 1.00 58.03 494 CYS A CA 1
ATOM 3870 C C . CYS A 1 494 ? -20.244 -28.434 4.412 1.00 58.03 494 CYS A C 1
ATOM 3872 O O . CYS A 1 494 ? -20.931 -28.706 3.423 1.00 58.03 494 CYS A O 1
ATOM 3874 N N . ILE A 1 495 ? -20.351 -27.293 5.084 1.00 59.00 495 ILE A N 1
ATOM 3875 C CA . ILE A 1 495 ? -21.049 -26.122 4.565 1.00 59.00 495 ILE A CA 1
ATOM 3876 C C . ILE A 1 495 ? -19.971 -25.101 4.224 1.00 59.00 495 ILE A C 1
ATOM 3878 O O . ILE A 1 495 ? -19.381 -24.461 5.098 1.00 59.00 495 ILE A O 1
ATOM 3882 N N . SER A 1 496 ? -19.658 -25.013 2.933 1.00 53.50 496 SER A N 1
ATOM 3883 C CA . SER A 1 496 ? -18.896 -23.891 2.401 1.00 53.50 496 SER A CA 1
ATOM 3884 C C . SER A 1 496 ? -19.850 -22.710 2.287 1.00 53.50 496 SER A C 1
ATOM 3886 O O . SER A 1 496 ? -20.862 -22.819 1.598 1.00 53.50 496 SER A O 1
ATOM 3888 N N . MET A 1 497 ? -19.544 -21.579 2.926 1.00 52.78 497 MET A N 1
ATOM 3889 C CA . MET A 1 497 ? -20.341 -20.351 2.767 1.00 52.78 497 MET A CA 1
ATOM 3890 C C . MET A 1 497 ? -20.113 -19.659 1.406 1.00 52.78 497 MET A C 1
ATOM 3892 O O . MET A 1 497 ? -20.451 -18.496 1.222 1.00 52.78 497 MET A O 1
ATOM 3896 N N . ALA A 1 498 ? -19.540 -20.361 0.426 1.00 42.81 498 ALA A N 1
ATOM 3897 C CA . ALA A 1 498 ? -19.212 -19.821 -0.882 1.00 42.81 498 ALA A CA 1
ATOM 3898 C C . ALA A 1 498 ? -20.441 -19.776 -1.801 1.00 42.81 498 ALA A C 1
ATOM 3900 O O . ALA A 1 498 ? -20.577 -20.608 -2.695 1.00 42.81 498 ALA A O 1
ATOM 3901 N N . LYS A 1 499 ? -21.322 -18.788 -1.616 1.00 35.50 499 LYS A N 1
ATOM 3902 C CA . LYS A 1 499 ? -22.347 -18.480 -2.627 1.00 35.50 499 LYS A CA 1
ATOM 3903 C C . LYS A 1 499 ? -21.838 -17.580 -3.768 1.00 35.50 499 LYS A C 1
ATOM 3905 O O . LYS A 1 499 ? -22.546 -17.414 -4.748 1.00 35.50 499 LYS A O 1
ATOM 3910 N N . GLU A 1 500 ? -20.589 -17.102 -3.721 1.00 38.59 500 GLU A N 1
ATOM 3911 C CA . GLU A 1 500 ? -19.997 -16.273 -4.794 1.00 38.59 500 GLU A CA 1
ATOM 3912 C C . GLU A 1 500 ? -18.827 -16.905 -5.581 1.00 38.59 500 GLU A C 1
ATOM 3914 O O . GLU A 1 500 ? -18.296 -16.299 -6.515 1.00 38.59 500 GLU A O 1
ATOM 3919 N N . ALA A 1 501 ? -18.392 -18.126 -5.261 1.00 38.06 501 ALA A N 1
ATOM 3920 C CA . ALA A 1 501 ? -17.192 -18.695 -5.888 1.00 38.06 501 ALA A CA 1
ATOM 3921 C C . ALA A 1 501 ? -17.428 -19.375 -7.251 1.00 38.06 501 ALA A C 1
ATOM 3923 O O . ALA A 1 501 ? -16.472 -19.570 -8.004 1.00 38.06 501 ALA A O 1
ATOM 3924 N N . GLU A 1 502 ? -18.675 -19.697 -7.617 1.00 36.00 502 GLU A N 1
ATOM 3925 C CA . GLU A 1 502 ? -18.988 -20.309 -8.923 1.00 36.00 502 GLU A CA 1
ATOM 3926 C C . GLU A 1 502 ? -18.684 -19.374 -10.110 1.00 36.00 502 GLU A C 1
ATOM 3928 O O . GLU A 1 502 ? -18.431 -19.852 -11.212 1.00 36.00 502 GLU A O 1
ATOM 3933 N N . GLY A 1 503 ? -18.598 -18.057 -9.885 1.00 37.28 503 GLY A N 1
ATOM 3934 C CA . GLY A 1 503 ? -18.216 -17.086 -10.916 1.00 37.28 503 GLY A CA 1
ATOM 3935 C C . GLY A 1 503 ? -16.707 -16.865 -11.086 1.00 37.28 503 GLY A C 1
ATOM 3936 O O . GLY A 1 503 ? -16.300 -16.243 -12.064 1.00 37.28 503 GLY A O 1
ATOM 3937 N N . ARG A 1 504 ? -15.860 -17.340 -10.156 1.00 39.59 504 ARG A N 1
ATOM 3938 C CA . ARG A 1 504 ? -14.430 -16.957 -10.092 1.00 39.59 504 ARG A CA 1
ATOM 3939 C C . ARG A 1 504 ? -13.447 -18.052 -10.520 1.00 39.59 504 ARG A C 1
ATOM 3941 O O . ARG A 1 504 ? -12.245 -17.815 -10.519 1.00 39.59 504 ARG A O 1
ATOM 3948 N N . GLY A 1 505 ? -13.934 -19.232 -10.914 1.00 35.94 505 GLY A N 1
ATOM 3949 C CA . GLY A 1 505 ? -13.078 -20.308 -11.431 1.00 35.94 505 GLY A CA 1
ATOM 3950 C C . GLY A 1 505 ? -12.104 -20.897 -10.400 1.00 35.94 505 GLY A C 1
ATOM 3951 O O . GLY A 1 505 ? -11.076 -21.452 -10.783 1.00 35.94 505 GLY A O 1
ATOM 3952 N N . ASP A 1 506 ? -12.406 -20.791 -9.102 1.00 43.66 506 ASP A N 1
ATOM 3953 C CA . ASP A 1 506 ? -11.547 -21.335 -8.050 1.00 43.66 506 ASP A CA 1
ATOM 3954 C C . ASP A 1 506 ? -11.723 -22.863 -7.946 1.00 43.66 506 ASP A C 1
ATOM 3956 O O . ASP A 1 506 ? -12.773 -23.380 -7.544 1.00 43.66 506 ASP A O 1
ATOM 3960 N N . TYR A 1 507 ? -10.669 -23.599 -8.317 1.00 36.97 507 TYR A N 1
ATOM 3961 C CA . TYR A 1 507 ? -10.621 -25.068 -8.408 1.00 36.97 507 TYR A CA 1
ATOM 3962 C C . TYR A 1 507 ? -11.009 -25.778 -7.094 1.00 36.97 507 TYR A C 1
ATOM 3964 O O . TYR A 1 507 ? -11.578 -26.869 -7.107 1.00 36.97 507 TYR A O 1
ATOM 3972 N N . HIS A 1 508 ? -10.762 -25.142 -5.946 1.00 44.12 508 HIS A N 1
ATOM 3973 C CA . HIS A 1 508 ? -11.062 -25.700 -4.623 1.00 44.12 508 HIS A CA 1
ATOM 3974 C C . HIS A 1 508 ? -12.563 -25.750 -4.290 1.00 44.12 508 HIS A C 1
ATOM 3976 O O . HIS A 1 508 ? -12.990 -26.566 -3.473 1.00 44.12 508 HIS A O 1
ATOM 3982 N N . THR A 1 509 ? -13.380 -24.929 -4.949 1.00 44.34 509 THR A N 1
ATOM 3983 C CA . THR A 1 509 ? -14.822 -24.818 -4.679 1.00 44.34 509 THR A CA 1
ATOM 3984 C C . THR A 1 509 ? -15.660 -25.816 -5.471 1.00 44.34 509 THR A C 1
ATOM 3986 O O . THR A 1 509 ? -16.624 -26.357 -4.935 1.00 44.34 509 THR A O 1
ATOM 3989 N N . ALA A 1 510 ? -15.242 -26.162 -6.692 1.00 40.31 510 ALA A N 1
ATOM 3990 C CA . ALA A 1 510 ? -15.889 -27.210 -7.483 1.00 40.31 510 ALA A CA 1
ATOM 3991 C C . ALA A 1 510 ? -15.737 -28.603 -6.838 1.00 40.31 510 ALA A C 1
ATOM 3993 O O . ALA A 1 510 ? -16.672 -29.405 -6.867 1.00 40.31 510 ALA A O 1
ATOM 3994 N N . GLU A 1 511 ? -14.594 -28.881 -6.197 1.00 39.09 511 GLU A N 1
ATOM 3995 C CA . GLU A 1 511 ? -14.442 -30.077 -5.363 1.00 39.09 511 GLU A CA 1
ATOM 3996 C C . GLU A 1 511 ? -15.342 -30.012 -4.125 1.00 39.09 511 GLU A C 1
ATOM 3998 O O . GLU A 1 511 ? -16.074 -30.967 -3.874 1.00 39.09 511 GLU A O 1
ATOM 4003 N N . ALA A 1 512 ? -15.352 -28.902 -3.379 1.00 38.81 512 ALA A N 1
ATOM 4004 C CA . ALA A 1 512 ? -16.167 -28.766 -2.169 1.00 38.81 512 ALA A CA 1
ATOM 4005 C C . ALA A 1 512 ? -17.663 -29.041 -2.431 1.00 38.81 512 ALA A C 1
ATOM 4007 O O . ALA A 1 512 ? -18.265 -29.837 -1.711 1.00 38.81 512 ALA A O 1
ATOM 4008 N N . THR A 1 513 ? -18.235 -28.497 -3.512 1.00 38.91 513 THR A N 1
ATOM 4009 C CA . THR A 1 513 ? -19.636 -28.736 -3.914 1.00 38.91 513 THR A CA 1
ATOM 4010 C C . THR A 1 513 ? -19.893 -30.192 -4.326 1.00 38.91 513 THR A C 1
ATOM 4012 O O . THR A 1 513 ? -20.951 -30.755 -4.028 1.00 38.91 513 THR A O 1
ATOM 4015 N N . LYS A 1 514 ? -18.915 -30.846 -4.968 1.00 36.97 514 LYS A N 1
ATOM 4016 C CA . LYS A 1 514 ? -18.977 -32.275 -5.323 1.00 36.97 514 LYS A CA 1
ATOM 4017 C C . LYS A 1 514 ? -18.942 -33.172 -4.075 1.00 36.97 514 LYS A C 1
ATOM 4019 O O . LYS A 1 514 ? -19.619 -34.197 -4.042 1.00 36.97 514 LYS A O 1
ATOM 4024 N N . TRP A 1 515 ? -18.216 -32.759 -3.034 1.00 39.44 515 TRP A N 1
ATOM 4025 C CA . TRP A 1 515 ? -18.089 -33.478 -1.762 1.00 39.44 515 TRP A CA 1
ATOM 4026 C C . TRP A 1 515 ? -19.275 -33.260 -0.811 1.00 39.44 515 TRP A C 1
ATOM 4028 O O . TRP A 1 515 ? -19.674 -34.208 -0.136 1.00 39.44 515 TRP A O 1
ATOM 4038 N N . THR A 1 516 ? -19.910 -32.081 -0.807 1.00 36.66 516 THR A N 1
ATOM 4039 C CA . THR A 1 516 ? -21.136 -31.821 -0.025 1.00 36.66 516 THR A CA 1
ATOM 4040 C C . THR A 1 516 ? -22.273 -32.784 -0.395 1.00 36.66 516 THR A C 1
ATOM 4042 O O . THR A 1 516 ? -23.031 -33.195 0.480 1.00 36.66 516 THR A O 1
ATOM 4045 N N . ARG A 1 517 ? -22.356 -33.235 -1.658 1.00 34.31 517 ARG A N 1
ATOM 4046 C CA . ARG A 1 517 ? -23.327 -34.265 -2.082 1.00 34.31 517 ARG A CA 1
ATOM 4047 C C . ARG A 1 517 ? -22.956 -35.690 -1.659 1.00 34.31 517 ARG A C 1
ATOM 4049 O O . ARG A 1 517 ? -23.854 -36.494 -1.459 1.00 34.31 517 ARG A O 1
ATOM 4056 N N . ALA A 1 518 ? -21.671 -36.004 -1.493 1.00 36.31 518 ALA A N 1
ATOM 4057 C CA . ALA A 1 518 ? -21.210 -37.355 -1.152 1.00 36.31 518 ALA A CA 1
ATOM 4058 C C . ALA A 1 518 ? -21.401 -37.720 0.334 1.00 36.31 518 ALA A C 1
ATOM 4060 O O . ALA A 1 518 ? -21.398 -38.895 0.684 1.00 36.31 518 ALA A O 1
ATOM 4061 N N . VAL A 1 519 ? -21.554 -36.728 1.216 1.00 38.50 519 VAL A N 1
ATOM 4062 C CA . VAL A 1 519 ? -21.658 -36.946 2.672 1.00 38.50 519 VAL A CA 1
ATOM 4063 C C . VAL A 1 519 ? -23.108 -37.097 3.152 1.00 38.50 519 VAL A C 1
ATOM 4065 O O . VAL A 1 519 ? -23.338 -37.639 4.229 1.00 38.50 519 VAL A O 1
ATOM 4068 N N . LEU A 1 520 ? -24.099 -36.710 2.343 1.00 34.22 520 LEU A N 1
ATOM 4069 C CA . LEU A 1 520 ? -25.519 -36.845 2.696 1.00 34.22 520 LEU A CA 1
ATOM 4070 C C . LEU A 1 520 ? -26.026 -38.303 2.737 1.00 34.22 520 LEU A C 1
ATOM 4072 O O . LEU A 1 520 ? -27.143 -38.526 3.189 1.00 34.22 520 LEU A O 1
ATOM 4076 N N . ASP A 1 521 ? -25.211 -39.284 2.337 1.00 34.91 521 ASP A N 1
ATOM 4077 C CA . ASP A 1 521 ? -25.623 -40.689 2.170 1.00 34.91 521 ASP A CA 1
ATOM 4078 C C . ASP A 1 521 ? -25.067 -41.666 3.233 1.00 34.91 521 ASP A C 1
ATOM 4080 O O . ASP A 1 521 ? -25.172 -42.884 3.089 1.00 34.91 521 ASP A O 1
ATOM 4084 N N . VAL A 1 522 ? -24.476 -41.178 4.334 1.00 37.00 522 VAL A N 1
ATOM 4085 C CA . VAL A 1 522 ? -23.825 -42.064 5.332 1.00 37.00 522 VAL A CA 1
ATOM 4086 C C . VAL A 1 522 ? -24.802 -42.666 6.361 1.00 37.00 522 VAL A C 1
ATOM 4088 O O . VAL A 1 522 ? -24.418 -43.527 7.146 1.00 37.00 522 VAL A O 1
ATOM 4091 N N . SER A 1 523 ? -26.094 -42.329 6.333 1.00 35.47 523 SER A N 1
ATOM 4092 C CA . SER A 1 523 ? -27.080 -42.882 7.282 1.00 35.47 523 SER A CA 1
ATOM 4093 C C . SER A 1 523 ? -28.064 -43.898 6.689 1.00 35.47 523 SER A C 1
ATOM 4095 O O . SER A 1 523 ? -29.166 -44.048 7.215 1.00 35.47 523 SER A O 1
ATOM 4097 N N . GLY A 1 524 ? -27.679 -44.637 5.641 1.00 39.28 524 GLY A N 1
ATOM 4098 C CA . GLY A 1 524 ? -28.421 -45.841 5.251 1.00 39.28 524 GLY A CA 1
ATOM 4099 C C . GLY A 1 524 ? -28.309 -46.263 3.791 1.00 39.28 524 GLY A C 1
ATOM 4100 O O . GLY A 1 524 ? -29.287 -46.166 3.062 1.00 39.28 524 GLY A O 1
ATOM 4101 N N . ALA A 1 525 ? -27.178 -46.843 3.384 1.00 26.38 525 ALA A N 1
ATOM 4102 C CA . ALA A 1 525 ? -27.146 -47.744 2.234 1.00 26.38 525 ALA A CA 1
ATOM 4103 C C . ALA A 1 525 ? -25.972 -48.726 2.324 1.00 26.38 525 ALA A C 1
ATOM 4105 O O . ALA A 1 525 ? -24.832 -48.370 2.613 1.00 26.38 525 ALA A O 1
ATOM 4106 N N . ILE A 1 526 ? -26.298 -49.989 2.061 1.00 30.33 526 ILE A N 1
ATOM 4107 C CA . ILE A 1 526 ? -25.392 -51.094 1.755 1.00 30.33 526 ILE A CA 1
ATOM 4108 C C . ILE A 1 526 ? -24.309 -50.621 0.775 1.00 30.33 526 ILE A C 1
ATOM 4110 O O . ILE A 1 526 ? -24.631 -49.980 -0.224 1.00 30.33 526 ILE A O 1
ATOM 4114 N N . LEU A 1 527 ? -23.052 -50.989 1.049 1.00 30.25 527 LEU A N 1
ATOM 4115 C CA . LEU A 1 527 ? -21.923 -50.916 0.117 1.00 30.25 527 LEU A CA 1
ATOM 4116 C C . LEU A 1 527 ? -22.345 -51.455 -1.261 1.00 30.25 527 LEU A C 1
ATOM 4118 O O . LEU A 1 527 ? -22.342 -52.664 -1.485 1.00 30.25 527 LEU A O 1
ATOM 4122 N N . LYS A 1 528 ? -22.711 -50.569 -2.188 1.00 23.86 528 LYS A N 1
ATOM 4123 C CA . LYS A 1 528 ? -22.639 -50.870 -3.615 1.00 23.86 528 LYS A CA 1
ATOM 4124 C C . LYS A 1 528 ? -21.248 -50.476 -4.073 1.00 23.86 528 LYS A C 1
ATOM 4126 O O . LYS A 1 528 ? -20.841 -49.327 -3.910 1.00 23.86 528 LYS A O 1
ATOM 4131 N N . GLU A 1 529 ? -20.528 -51.466 -4.588 1.00 28.14 529 GLU A N 1
ATOM 4132 C CA . GLU A 1 529 ? -19.263 -51.295 -5.290 1.00 28.14 529 GLU A CA 1
ATOM 4133 C C . GLU A 1 529 ? -19.367 -50.114 -6.256 1.00 28.14 529 GLU A C 1
ATOM 4135 O O . GLU A 1 529 ? -20.203 -50.088 -7.159 1.00 28.14 529 GLU A O 1
ATOM 4140 N N . VAL A 1 530 ? -18.523 -49.111 -6.031 1.00 24.94 530 VAL A N 1
ATOM 4141 C CA . VAL A 1 530 ? -18.240 -48.094 -7.035 1.00 24.94 530 VAL A CA 1
ATOM 4142 C C . VAL A 1 530 ? -17.352 -48.783 -8.065 1.00 24.94 530 VAL A C 1
ATOM 4144 O O . VAL A 1 530 ? -16.202 -49.100 -7.763 1.00 24.94 530 VAL A O 1
ATOM 4147 N N . GLU A 1 531 ? -17.888 -49.061 -9.253 1.00 27.84 531 GLU A N 1
ATOM 4148 C CA . GLU A 1 531 ? -17.083 -49.467 -10.405 1.00 27.84 531 GLU A CA 1
ATOM 4149 C C . GLU A 1 531 ? -16.103 -48.331 -10.733 1.00 27.84 531 GLU A C 1
ATOM 4151 O O . GLU A 1 531 ? -16.494 -47.240 -11.153 1.00 27.84 531 GLU A O 1
ATOM 4156 N N . TRP A 1 532 ? -14.813 -48.566 -10.491 1.00 33.62 532 TRP A N 1
ATOM 4157 C CA . TRP A 1 532 ? -13.745 -47.661 -10.904 1.00 33.62 532 TRP A CA 1
ATOM 4158 C C . TRP A 1 532 ? -13.292 -48.049 -12.313 1.00 33.62 532 TRP A C 1
ATOM 4160 O O . TRP A 1 532 ? -12.825 -49.164 -12.531 1.00 33.62 532 TRP A O 1
ATOM 4170 N N . GLY A 1 533 ? -13.448 -47.121 -13.259 1.00 34.19 533 GLY A N 1
ATOM 4171 C CA . GLY A 1 533 ? -12.996 -47.272 -14.642 1.00 34.19 533 GLY A CA 1
ATOM 4172 C C . GLY A 1 533 ? -11.469 -47.249 -14.815 1.00 34.19 533 GLY A C 1
ATOM 4173 O O . GLY A 1 533 ? -10.763 -46.685 -13.982 1.00 34.19 533 GLY A O 1
ATOM 4174 N N . GLU A 1 534 ? -11.061 -47.882 -15.923 1.00 36.38 534 GLU A N 1
ATOM 4175 C CA . GLU A 1 534 ? -9.797 -47.988 -16.691 1.00 36.38 534 GLU A CA 1
ATOM 4176 C C . GLU A 1 534 ? -8.397 -47.690 -16.078 1.00 36.38 534 GLU A C 1
ATOM 4178 O O . GLU A 1 534 ? -8.248 -46.885 -15.155 1.00 36.38 534 GLU A O 1
ATOM 4183 N N . PRO A 1 535 ? -7.326 -48.349 -16.593 1.00 38.31 535 PRO A N 1
ATOM 4184 C CA . PRO A 1 535 ? -5.975 -48.313 -16.015 1.00 38.31 535 PRO A CA 1
ATOM 4185 C C . PRO A 1 535 ? -5.372 -46.901 -15.979 1.00 38.31 535 PRO A C 1
ATOM 4187 O O . PRO A 1 535 ? -5.482 -46.152 -16.945 1.00 38.31 535 PRO A O 1
ATOM 4190 N N . LYS A 1 536 ? -4.661 -46.548 -14.896 1.00 44.06 536 LYS A N 1
ATOM 4191 C CA . LYS A 1 536 ? -3.974 -45.249 -14.751 1.00 44.06 536 LYS A CA 1
ATOM 4192 C C . LYS A 1 536 ? -2.458 -45.401 -14.639 1.00 44.06 536 LYS A C 1
ATOM 4194 O O . LYS A 1 536 ? -1.966 -46.219 -13.860 1.00 44.06 536 LYS A O 1
ATOM 4199 N N . LEU A 1 537 ? -1.724 -44.557 -15.367 1.00 39.22 537 LEU A N 1
ATOM 4200 C CA . LEU A 1 537 ? -0.281 -44.369 -15.201 1.00 39.22 537 LEU A CA 1
ATOM 4201 C C . LEU A 1 537 ? -0.008 -43.519 -13.949 1.00 39.22 537 LEU A C 1
ATOM 4203 O O . LEU A 1 537 ? -0.648 -42.489 -13.735 1.00 39.22 537 LEU A O 1
ATOM 4207 N N . HIS A 1 538 ? 0.942 -43.938 -13.109 1.00 47.97 538 HIS A N 1
ATOM 4208 C CA . HIS A 1 538 ? 1.329 -43.200 -11.904 1.00 47.97 538 HIS A CA 1
ATOM 4209 C C . HIS A 1 538 ? 2.755 -42.646 -12.044 1.00 47.97 538 HIS A C 1
ATOM 4211 O O . HIS A 1 538 ? 3.736 -43.382 -11.946 1.00 47.97 538 HIS A O 1
ATOM 4217 N N . LEU A 1 539 ? 2.871 -41.328 -12.233 1.00 40.28 539 LEU A N 1
ATOM 4218 C CA . LEU A 1 539 ? 4.143 -40.595 -12.255 1.00 40.28 539 LEU A CA 1
ATOM 4219 C C . LEU A 1 539 ? 4.595 -40.256 -10.825 1.00 40.28 539 LEU A C 1
ATOM 4221 O O . LEU A 1 539 ? 3.864 -39.608 -10.074 1.00 40.28 539 LEU A O 1
ATOM 4225 N N . ILE A 1 540 ? 5.808 -40.670 -10.436 1.00 46.62 540 ILE A N 1
ATOM 4226 C CA . ILE A 1 540 ? 6.344 -40.442 -9.082 1.00 46.62 540 ILE A CA 1
ATOM 4227 C C . ILE A 1 540 ? 7.599 -39.563 -9.148 1.00 46.62 540 ILE A C 1
ATOM 4229 O O . ILE A 1 540 ? 8.626 -39.950 -9.703 1.00 46.62 540 ILE A O 1
ATOM 4233 N N . ARG A 1 541 ? 7.521 -38.370 -8.542 1.00 44.22 541 ARG A N 1
ATOM 4234 C CA . ARG A 1 541 ? 8.597 -37.366 -8.496 1.00 44.22 541 ARG A CA 1
ATOM 4235 C C . ARG A 1 541 ? 9.421 -37.465 -7.209 1.00 44.22 541 ARG A C 1
ATOM 4237 O O . ARG A 1 541 ? 8.903 -37.774 -6.138 1.00 44.22 541 ARG A O 1
ATOM 4244 N N . ARG A 1 542 ? 10.713 -37.151 -7.308 1.00 38.03 542 ARG A N 1
ATOM 4245 C CA . ARG A 1 542 ? 11.690 -37.247 -6.218 1.00 38.03 542 ARG A CA 1
ATOM 4246 C C . ARG A 1 542 ? 11.896 -35.900 -5.508 1.00 38.03 542 ARG A C 1
ATOM 4248 O O . ARG A 1 542 ? 12.679 -35.095 -5.988 1.00 38.03 542 ARG A O 1
ATOM 4255 N N . ASP A 1 543 ? 11.259 -35.697 -4.350 1.00 39.88 543 ASP A N 1
ATOM 4256 C CA . ASP A 1 543 ? 11.493 -34.524 -3.471 1.00 39.88 543 ASP A CA 1
ATOM 4257 C C . ASP A 1 543 ? 11.756 -34.888 -1.985 1.00 39.88 543 ASP A C 1
ATOM 4259 O O . ASP A 1 543 ? 11.701 -34.033 -1.101 1.00 39.88 543 ASP A O 1
ATOM 4263 N N . VAL A 1 544 ? 12.085 -36.150 -1.663 1.00 38.28 544 VAL A N 1
ATOM 4264 C CA . VAL A 1 544 ? 12.274 -36.616 -0.268 1.00 38.28 544 VAL A CA 1
ATOM 4265 C C . VAL A 1 544 ? 13.675 -37.204 -0.041 1.00 38.28 544 VAL A C 1
ATOM 4267 O O . VAL A 1 544 ? 14.287 -37.769 -0.949 1.00 38.28 544 VAL A O 1
ATOM 4270 N N . LYS A 1 545 ? 14.207 -37.056 1.185 1.00 43.53 545 LYS A N 1
ATOM 4271 C CA . LYS A 1 545 ? 15.500 -37.621 1.611 1.00 43.53 545 LYS A CA 1
ATOM 4272 C C . LYS A 1 545 ? 15.553 -39.136 1.362 1.00 43.53 545 LYS A C 1
ATOM 4274 O O . LYS A 1 545 ? 14.583 -39.854 1.581 1.00 43.53 545 LYS A O 1
ATOM 4279 N N . HIS A 1 546 ? 16.734 -39.592 0.943 1.00 48.03 546 HIS A N 1
ATOM 4280 C CA . HIS A 1 546 ? 17.008 -40.874 0.282 1.00 48.03 546 HIS A CA 1
ATOM 4281 C C . HIS A 1 546 ? 16.378 -42.136 0.905 1.00 48.03 546 HIS A C 1
ATOM 4283 O O . HIS A 1 546 ? 16.007 -43.026 0.156 1.00 48.03 546 HIS A O 1
ATOM 4289 N N . ALA A 1 547 ? 16.253 -42.234 2.231 1.00 49.19 547 ALA A N 1
ATOM 4290 C CA . ALA A 1 547 ? 15.765 -43.453 2.889 1.00 49.19 547 ALA A CA 1
ATOM 4291 C C . ALA A 1 547 ? 14.229 -43.533 2.994 1.00 49.19 547 ALA A C 1
ATOM 4293 O O . ALA A 1 547 ? 13.662 -44.622 2.932 1.00 49.19 547 ALA A O 1
ATOM 4294 N N . ASP A 1 548 ? 13.549 -42.390 3.119 1.00 48.06 548 ASP A N 1
ATOM 4295 C CA . ASP A 1 548 ? 12.093 -42.346 3.306 1.00 48.06 548 ASP A CA 1
ATOM 4296 C C . ASP A 1 548 ? 11.347 -42.481 1.969 1.00 48.06 548 ASP A C 1
ATOM 4298 O O . ASP A 1 548 ? 10.255 -43.050 1.913 1.00 48.06 548 ASP A O 1
ATOM 4302 N N . PHE A 1 549 ? 11.964 -42.004 0.879 1.00 56.12 549 PHE A N 1
ATOM 4303 C CA . PHE A 1 549 ? 11.436 -42.133 -0.481 1.00 56.12 549 PHE A CA 1
ATOM 4304 C C . PHE A 1 549 ? 11.365 -43.598 -0.924 1.00 56.12 549 PHE A C 1
ATOM 4306 O O . PHE A 1 549 ? 10.318 -44.048 -1.387 1.00 56.12 549 PHE A O 1
ATOM 4313 N N . ASP A 1 550 ? 12.445 -44.353 -0.708 1.00 55.56 550 ASP A N 1
ATOM 4314 C CA . ASP A 1 550 ? 12.521 -45.759 -1.101 1.00 55.56 550 ASP A CA 1
ATOM 4315 C C . ASP A 1 550 ? 11.464 -46.583 -0.342 1.00 55.56 550 ASP A C 1
ATOM 4317 O O . ASP A 1 550 ? 10.751 -47.385 -0.934 1.00 55.56 550 ASP A O 1
ATOM 4321 N N . HIS A 1 551 ? 11.248 -46.328 0.952 1.00 56.06 551 HIS A N 1
ATOM 4322 C CA . HIS A 1 551 ? 10.272 -47.091 1.736 1.00 56.06 551 HIS A CA 1
ATOM 4323 C C . HIS A 1 551 ? 8.806 -46.807 1.357 1.00 56.06 551 HIS A C 1
ATOM 4325 O O . HIS A 1 551 ? 7.974 -47.722 1.392 1.00 56.06 551 HIS A O 1
ATOM 4331 N N . ALA A 1 552 ? 8.480 -45.558 1.008 1.00 54.19 552 ALA A N 1
ATOM 4332 C CA . ALA A 1 552 ? 7.144 -45.157 0.563 1.00 54.19 552 ALA A CA 1
ATOM 4333 C C . ALA A 1 552 ? 6.843 -45.664 -0.855 1.00 54.19 552 ALA A C 1
ATOM 4335 O O . ALA A 1 552 ? 5.779 -46.243 -1.086 1.00 54.19 552 ALA A O 1
ATOM 4336 N N . LEU A 1 553 ? 7.812 -45.534 -1.769 1.00 60.41 553 LEU A N 1
ATOM 4337 C CA . LEU A 1 553 ? 7.725 -46.041 -3.137 1.00 60.41 553 LEU A CA 1
ATOM 4338 C C . LEU A 1 553 ? 7.500 -47.557 -3.156 1.00 60.41 553 LEU A C 1
ATOM 4340 O O . LEU A 1 553 ? 6.617 -48.039 -3.861 1.00 60.41 553 LEU A O 1
ATOM 4344 N N . MET A 1 554 ? 8.233 -48.307 -2.328 1.00 62.28 554 MET A N 1
ATOM 4345 C CA . MET A 1 554 ? 8.112 -49.767 -2.266 1.00 62.28 554 MET A CA 1
ATOM 4346 C C . MET A 1 554 ? 6.753 -50.221 -1.712 1.00 62.28 554 MET A C 1
ATOM 4348 O O . MET A 1 554 ? 6.191 -51.197 -2.206 1.00 62.28 554 MET A O 1
ATOM 4352 N N . ARG A 1 555 ? 6.170 -49.500 -0.739 1.00 60.72 555 ARG A N 1
ATOM 4353 C CA . ARG A 1 555 ? 4.800 -49.781 -0.260 1.00 60.72 555 ARG A CA 1
ATOM 4354 C C . ARG A 1 555 ? 3.753 -49.501 -1.331 1.00 60.72 555 ARG A C 1
ATOM 4356 O O . ARG A 1 555 ? 2.857 -50.318 -1.518 1.00 60.72 555 ARG A O 1
ATOM 4363 N N . MET A 1 556 ? 3.880 -48.379 -2.038 1.00 58.09 556 MET A N 1
ATOM 4364 C CA . MET A 1 556 ? 2.969 -48.030 -3.129 1.00 58.09 556 MET A CA 1
ATOM 4365 C C . MET A 1 556 ? 3.042 -49.052 -4.264 1.00 58.09 556 MET A C 1
ATOM 4367 O O . MET A 1 556 ? 2.001 -49.513 -4.718 1.00 58.09 556 MET A O 1
ATOM 4371 N N . CYS A 1 557 ? 4.246 -49.469 -4.669 1.00 59.66 557 CYS A N 1
ATOM 4372 C CA . CYS A 1 557 ? 4.426 -50.495 -5.697 1.00 59.66 557 CYS A CA 1
ATOM 4373 C C . CYS A 1 557 ? 3.839 -51.846 -5.262 1.00 59.66 557 CYS A C 1
ATOM 4375 O O . CYS A 1 557 ? 3.167 -52.494 -6.056 1.00 59.66 557 CYS A O 1
ATOM 4377 N N . ALA A 1 558 ? 4.021 -52.251 -3.999 1.00 61.75 558 ALA A N 1
ATOM 4378 C CA . ALA A 1 558 ? 3.448 -53.492 -3.476 1.00 61.75 558 ALA A CA 1
ATOM 4379 C C . ALA A 1 558 ? 1.910 -53.463 -3.425 1.00 61.75 558 ALA A C 1
ATOM 4381 O O . ALA A 1 558 ? 1.260 -54.454 -3.754 1.00 61.75 558 ALA A O 1
ATOM 4382 N N . ASP A 1 559 ? 1.306 -52.337 -3.038 1.00 60.34 559 ASP A N 1
ATOM 4383 C CA . ASP A 1 559 ? -0.154 -52.198 -3.033 1.00 60.34 559 ASP A CA 1
ATOM 4384 C C . ASP A 1 559 ? -0.741 -52.075 -4.440 1.00 60.34 559 ASP A C 1
ATOM 4386 O O . ASP A 1 559 ? -1.839 -52.575 -4.685 1.00 60.34 559 ASP A O 1
ATOM 4390 N N . ALA A 1 560 ? -0.011 -51.469 -5.374 1.00 58.69 560 ALA A N 1
ATOM 4391 C CA . ALA A 1 560 ? -0.421 -51.362 -6.766 1.00 58.69 560 ALA A CA 1
ATOM 4392 C C . ALA A 1 560 ? -0.280 -52.715 -7.501 1.00 58.69 560 ALA A C 1
ATOM 4394 O O . ALA A 1 560 ? -1.186 -53.111 -8.231 1.00 58.69 560 ALA A O 1
ATOM 4395 N N . ALA A 1 561 ? 0.772 -53.497 -7.223 1.00 56.31 561 ALA A N 1
ATOM 4396 C CA . ALA A 1 561 ? 0.951 -54.853 -7.755 1.00 56.31 561 ALA A CA 1
ATOM 4397 C C . ALA A 1 561 ? -0.193 -55.803 -7.353 1.00 56.31 561 ALA A C 1
ATOM 4399 O O . ALA A 1 561 ? -0.653 -56.605 -8.166 1.00 56.31 561 ALA A O 1
ATOM 4400 N N . LYS A 1 562 ? -0.736 -55.663 -6.134 1.00 60.28 562 LYS A N 1
ATOM 4401 C CA . LYS A 1 562 ? -1.935 -56.407 -5.700 1.00 60.28 562 LYS A CA 1
ATOM 4402 C C . LYS A 1 562 ? -3.186 -56.079 -6.523 1.00 60.28 562 LYS A C 1
ATOM 4404 O O . LYS A 1 562 ? -4.115 -56.881 -6.537 1.00 60.28 562 LYS A O 1
ATOM 4409 N N . ARG A 1 563 ? -3.235 -54.913 -7.176 1.00 60.16 563 ARG A N 1
ATOM 4410 C CA . ARG A 1 563 ? -4.434 -54.369 -7.838 1.00 60.16 563 ARG A CA 1
ATOM 4411 C C . ARG A 1 563 ? -4.504 -54.635 -9.348 1.00 60.16 563 ARG A C 1
ATOM 4413 O O . ARG A 1 563 ? -5.531 -54.321 -9.928 1.00 60.16 563 ARG A O 1
ATOM 4420 N N . ARG A 1 564 ? -3.491 -55.313 -9.917 1.00 56.22 564 ARG A N 1
ATOM 4421 C CA . ARG A 1 564 ? -3.336 -55.725 -11.333 1.00 56.22 564 ARG A CA 1
ATOM 4422 C C . ARG A 1 564 ? -3.339 -54.542 -12.327 1.00 56.22 564 ARG A C 1
ATOM 4424 O O . ARG A 1 564 ? -4.302 -53.798 -12.411 1.00 56.22 564 ARG A O 1
ATOM 4431 N N . HIS A 1 565 ? -2.270 -54.457 -13.129 1.00 53.91 565 HIS A N 1
ATOM 4432 C CA . HIS A 1 565 ? -1.973 -53.447 -14.170 1.00 53.91 565 HIS A CA 1
ATOM 4433 C C . HIS A 1 565 ? -1.452 -52.096 -13.659 1.00 53.91 565 HIS A C 1
ATOM 4435 O O . HIS A 1 565 ? -2.214 -51.186 -13.348 1.00 53.91 565 HIS A O 1
ATOM 4441 N N . VAL A 1 566 ? -0.122 -51.957 -13.604 1.00 56.91 566 VAL A N 1
ATOM 4442 C CA . VAL A 1 566 ? 0.559 -50.715 -13.205 1.00 56.91 566 VAL A CA 1
ATOM 4443 C C . VAL A 1 566 ? 1.807 -50.524 -14.065 1.00 56.91 566 VAL A C 1
ATOM 4445 O O . VAL A 1 566 ? 2.612 -51.445 -14.188 1.00 56.91 566 VAL A O 1
ATOM 4448 N N . GLY A 1 567 ? 1.978 -49.330 -14.634 1.00 54.66 567 GLY A N 1
ATOM 4449 C CA . GLY A 1 567 ? 3.246 -48.864 -15.200 1.00 54.66 567 GLY A CA 1
ATOM 4450 C C . GLY A 1 567 ? 3.950 -47.931 -14.213 1.00 54.66 567 GLY A C 1
ATOM 4451 O O . GLY A 1 567 ? 3.299 -47.064 -13.626 1.00 54.66 567 GLY A O 1
ATOM 4452 N N . VAL A 1 568 ? 5.259 -48.107 -14.005 1.00 60.53 568 VAL A N 1
ATOM 4453 C CA . VAL A 1 568 ? 6.063 -47.242 -13.119 1.00 60.53 568 VAL A CA 1
ATOM 4454 C C . VAL A 1 568 ? 7.221 -46.628 -13.906 1.00 60.53 568 VAL A C 1
ATOM 4456 O O . VAL A 1 568 ? 8.078 -47.346 -14.425 1.00 60.53 568 VAL A O 1
ATOM 4459 N N . ALA A 1 569 ? 7.274 -45.296 -13.962 1.00 56.28 569 ALA A N 1
ATOM 4460 C CA . ALA A 1 569 ? 8.389 -44.553 -14.547 1.00 56.28 569 ALA A CA 1
ATOM 4461 C C . ALA A 1 569 ? 9.405 -44.161 -13.460 1.00 56.28 569 ALA A C 1
ATOM 4463 O O . ALA A 1 569 ? 9.042 -43.582 -12.434 1.00 56.28 569 ALA A O 1
ATOM 4464 N N . CYS A 1 570 ? 10.684 -44.474 -13.676 1.00 66.12 570 CYS A N 1
ATOM 4465 C CA . CYS A 1 570 ? 11.767 -44.206 -12.728 1.00 66.12 570 CYS A CA 1
ATOM 4466 C C . CYS A 1 570 ? 12.803 -43.241 -13.323 1.00 66.12 570 CYS A C 1
ATOM 4468 O O . CYS A 1 570 ? 13.279 -43.434 -14.436 1.00 66.12 570 CYS A O 1
ATOM 4470 N N . CYS A 1 571 ? 13.231 -42.246 -12.542 1.00 50.72 571 CYS A N 1
ATOM 4471 C CA . CYS A 1 571 ? 14.244 -41.259 -12.948 1.00 50.72 571 CYS A CA 1
ATOM 4472 C C . CYS A 1 571 ? 15.696 -41.691 -12.653 1.00 50.72 571 CYS A C 1
ATOM 4474 O O . CYS A 1 571 ? 16.613 -40.875 -12.697 1.00 50.72 571 CYS A O 1
ATOM 4476 N N . SER A 1 572 ? 15.920 -42.934 -12.207 1.00 69.56 572 SER A N 1
ATOM 4477 C CA . SER A 1 572 ? 17.270 -43.478 -12.038 1.00 69.56 572 SER A CA 1
ATOM 4478 C C . SER A 1 572 ? 17.282 -45.001 -12.128 1.00 69.56 572 SER A C 1
ATOM 4480 O O . SER A 1 572 ? 16.380 -45.666 -11.609 1.00 69.56 572 SER A O 1
ATOM 4482 N N . LYS A 1 573 ? 18.352 -45.552 -12.711 1.00 65.44 573 LYS A N 1
ATOM 4483 C CA . LYS A 1 573 ? 18.580 -46.999 -12.839 1.00 65.44 573 LYS A CA 1
ATOM 4484 C C . LYS A 1 573 ? 18.474 -47.750 -11.506 1.00 65.44 573 LYS A C 1
ATOM 4486 O O . LYS A 1 573 ? 17.823 -48.783 -11.436 1.00 65.44 573 LYS A O 1
ATOM 4491 N N . ARG A 1 574 ? 19.029 -47.194 -10.422 1.00 68.38 574 ARG A N 1
ATOM 4492 C CA . ARG A 1 574 ? 18.990 -47.818 -9.085 1.00 68.38 574 ARG A CA 1
ATOM 4493 C C . ARG A 1 574 ? 17.566 -47.925 -8.524 1.00 68.38 574 ARG A C 1
ATOM 4495 O O . ARG A 1 574 ? 17.231 -48.921 -7.893 1.00 68.38 574 ARG A O 1
ATOM 4502 N N . THR A 1 575 ? 16.732 -46.905 -8.740 1.00 64.81 575 THR A N 1
ATOM 4503 C CA . THR A 1 575 ? 15.314 -46.938 -8.341 1.00 64.81 575 THR A CA 1
ATOM 4504 C C . THR A 1 575 ? 14.542 -47.944 -9.188 1.00 64.81 575 THR A C 1
ATOM 4506 O O . THR A 1 575 ? 13.744 -48.701 -8.645 1.00 64.81 575 THR A O 1
ATOM 4509 N N . ALA A 1 576 ? 14.828 -48.004 -10.490 1.00 65.81 576 ALA A N 1
ATOM 4510 C CA . ALA A 1 576 ? 14.209 -48.965 -11.395 1.00 65.81 576 ALA A CA 1
ATOM 4511 C C . ALA A 1 576 ? 14.535 -50.417 -11.014 1.00 65.81 576 ALA A C 1
ATOM 4513 O O . ALA A 1 576 ? 13.634 -51.243 -10.967 1.00 65.81 576 ALA A O 1
ATOM 4514 N N . GLU A 1 577 ? 15.790 -50.717 -10.667 1.00 69.38 577 GLU A N 1
ATOM 4515 C CA . GLU A 1 577 ? 16.215 -52.046 -10.201 1.00 69.38 577 GLU A CA 1
ATOM 4516 C C . GLU A 1 577 ? 15.521 -52.448 -8.887 1.00 69.38 577 GLU A C 1
ATOM 4518 O O . GLU A 1 577 ? 15.076 -53.587 -8.741 1.00 69.38 577 GLU A O 1
ATOM 4523 N N . ALA A 1 578 ? 15.368 -51.512 -7.943 1.00 69.56 578 ALA A N 1
ATOM 4524 C CA . ALA A 1 578 ? 14.649 -51.758 -6.692 1.00 69.56 578 ALA A CA 1
ATOM 4525 C C . ALA A 1 578 ? 13.149 -52.018 -6.926 1.00 69.56 578 ALA A C 1
ATOM 4527 O O . ALA A 1 578 ? 12.587 -52.955 -6.357 1.00 69.56 578 ALA A O 1
ATOM 4528 N N . VAL A 1 579 ? 12.516 -51.221 -7.792 1.00 66.00 579 VAL A N 1
ATOM 4529 C CA . VAL A 1 579 ? 11.105 -51.376 -8.172 1.00 66.00 579 VAL A CA 1
ATOM 4530 C C . VAL A 1 579 ? 10.888 -52.694 -8.920 1.00 66.00 579 VAL A C 1
ATOM 4532 O O . VAL A 1 579 ? 9.989 -53.446 -8.555 1.00 66.00 579 VAL A O 1
ATOM 4535 N N . ALA A 1 580 ? 11.746 -53.029 -9.887 1.00 66.88 580 ALA A N 1
ATOM 4536 C CA . ALA A 1 580 ? 11.698 -54.298 -10.613 1.00 66.88 580 ALA A CA 1
ATOM 4537 C C . ALA A 1 580 ? 11.819 -55.505 -9.669 1.00 66.88 580 ALA A C 1
ATOM 4539 O O . ALA A 1 580 ? 11.019 -56.429 -9.763 1.00 66.88 580 ALA A O 1
ATOM 4540 N N . SER A 1 581 ? 12.736 -55.465 -8.693 1.00 69.31 581 SER A N 1
ATOM 4541 C CA . SER A 1 581 ? 12.888 -56.548 -7.712 1.00 69.31 581 SER A CA 1
ATOM 4542 C C . SER A 1 581 ? 11.634 -56.771 -6.863 1.00 69.31 581 SER A C 1
ATOM 4544 O O . SER A 1 581 ? 11.317 -57.913 -6.535 1.00 69.31 581 SER A O 1
ATOM 4546 N N . VAL A 1 582 ? 10.912 -55.703 -6.505 1.00 66.69 582 VAL A N 1
ATOM 4547 C CA . VAL A 1 582 ? 9.635 -55.831 -5.788 1.00 66.69 582 VAL A CA 1
ATOM 4548 C C . VAL A 1 582 ? 8.561 -56.382 -6.704 1.00 66.69 582 VAL A 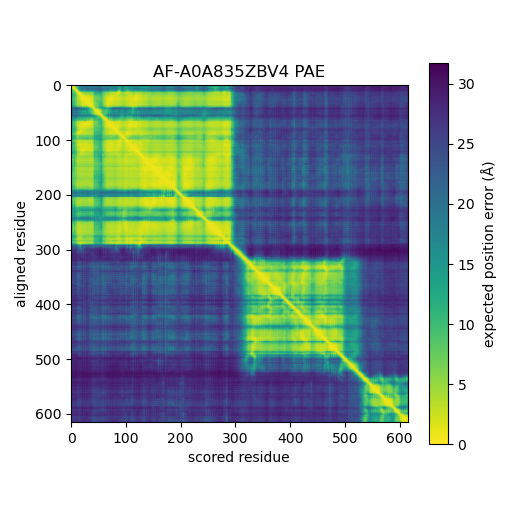C 1
ATOM 4550 O O . VAL A 1 582 ? 7.825 -57.265 -6.286 1.00 66.69 582 VAL A O 1
ATOM 4553 N N . LEU A 1 583 ? 8.478 -55.911 -7.945 1.00 66.38 583 LEU A N 1
ATOM 4554 C CA . LEU A 1 583 ? 7.476 -56.375 -8.902 1.00 66.38 583 LEU A CA 1
ATOM 4555 C C . LEU A 1 583 ? 7.660 -57.857 -9.267 1.00 66.38 583 LEU A C 1
ATOM 4557 O O . LEU A 1 583 ? 6.666 -58.579 -9.330 1.00 66.38 583 LEU A O 1
ATOM 4561 N N . ASP A 1 584 ? 8.900 -58.338 -9.388 1.00 67.06 584 ASP A N 1
ATOM 4562 C CA . ASP A 1 584 ? 9.218 -59.758 -9.608 1.00 67.06 584 ASP A CA 1
ATOM 4563 C C . ASP A 1 584 ? 8.687 -60.663 -8.486 1.00 67.06 584 ASP A C 1
ATOM 4565 O O . ASP A 1 584 ? 8.242 -61.781 -8.749 1.00 67.06 584 ASP A O 1
ATOM 4569 N N . GLN A 1 585 ? 8.639 -60.178 -7.237 1.00 67.56 585 GLN A N 1
ATOM 4570 C CA . GLN A 1 585 ? 8.039 -60.927 -6.120 1.00 67.56 585 GLN A CA 1
ATOM 4571 C C . GLN A 1 585 ? 6.522 -61.127 -6.282 1.00 67.56 585 GLN A C 1
ATOM 4573 O O . GLN A 1 585 ? 5.952 -62.006 -5.635 1.00 67.56 585 GLN A O 1
ATOM 4578 N N . TYR A 1 586 ? 5.869 -60.347 -7.151 1.00 61.94 586 TYR A N 1
ATOM 4579 C CA . TYR A 1 586 ? 4.429 -60.399 -7.419 1.00 61.94 586 TYR A CA 1
ATOM 4580 C C . TYR A 1 586 ? 4.083 -60.864 -8.849 1.00 61.94 586 TYR A C 1
ATOM 4582 O O . TYR A 1 586 ? 2.902 -61.004 -9.170 1.00 61.94 586 TYR A O 1
ATOM 4590 N N . ALA A 1 587 ? 5.081 -61.179 -9.686 1.00 54.91 587 ALA A N 1
ATOM 4591 C CA . ALA A 1 587 ? 4.925 -61.545 -11.102 1.00 54.91 587 ALA A CA 1
ATOM 4592 C C . ALA A 1 587 ? 4.188 -62.882 -11.359 1.00 54.91 587 ALA A C 1
ATOM 4594 O O . ALA A 1 587 ? 3.898 -63.225 -12.502 1.00 54.91 587 ALA A O 1
ATOM 4595 N N . GLY A 1 588 ? 3.819 -63.628 -10.310 1.00 53.69 588 GLY A N 1
ATOM 4596 C CA . GLY A 1 588 ? 2.925 -64.789 -10.419 1.00 53.69 588 GLY A CA 1
ATOM 4597 C C . GLY A 1 588 ? 1.467 -64.440 -10.769 1.00 53.69 588 GLY A C 1
ATOM 4598 O O . GLY A 1 588 ? 0.679 -65.340 -11.055 1.00 53.69 588 GLY A O 1
ATOM 4599 N N . ALA A 1 589 ? 1.087 -63.157 -10.751 1.00 51.59 589 ALA A N 1
ATOM 4600 C CA . ALA A 1 589 ? -0.225 -62.686 -11.187 1.00 51.59 589 ALA A CA 1
ATOM 4601 C C . ALA A 1 589 ? -0.181 -62.289 -12.674 1.00 51.59 589 ALA A C 1
ATOM 4603 O O . ALA A 1 589 ? 0.626 -61.463 -13.079 1.00 51.59 589 ALA A O 1
ATOM 4604 N N . SER A 1 590 ? -1.067 -62.868 -13.483 1.00 41.00 590 SER A N 1
ATOM 4605 C CA . SER A 1 590 ? -1.114 -62.828 -14.955 1.00 41.00 590 SER A CA 1
ATOM 4606 C C . SER A 1 590 ? -1.440 -61.461 -15.601 1.00 41.00 590 SER A C 1
ATOM 4608 O O . SER A 1 590 ? -2.252 -61.394 -16.521 1.00 41.00 590 SER A O 1
ATOM 4610 N N . GLY A 1 591 ? -0.836 -60.365 -15.142 1.00 51.69 591 GLY A N 1
ATOM 4611 C CA . GLY A 1 591 ? -0.948 -59.034 -15.744 1.00 51.69 591 GLY A CA 1
ATOM 4612 C C . GLY A 1 591 ? 0.438 -58.431 -15.950 1.00 51.69 591 GLY A C 1
ATOM 4613 O O . GLY A 1 591 ? 1.213 -58.345 -15.003 1.00 51.69 591 GLY A O 1
ATOM 4614 N N . GLY A 1 592 ? 0.759 -58.040 -17.185 1.00 48.81 592 GLY A N 1
ATOM 4615 C CA . GLY A 1 592 ? 2.061 -57.463 -17.526 1.00 48.81 592 GLY A CA 1
ATOM 4616 C C . GLY A 1 592 ? 2.357 -56.193 -16.725 1.00 48.81 592 GLY A C 1
ATOM 4617 O O . GLY A 1 592 ? 1.477 -55.353 -16.530 1.00 48.81 592 GLY A O 1
ATOM 4618 N N . VAL A 1 593 ? 3.603 -56.062 -16.271 1.00 52.53 593 VAL A N 1
ATOM 4619 C CA . VAL A 1 593 ? 4.118 -54.874 -15.587 1.00 52.53 593 VAL A CA 1
ATOM 4620 C C . VAL A 1 593 ? 5.265 -54.306 -16.416 1.00 52.53 593 VAL A C 1
ATOM 4622 O O . VAL A 1 593 ? 6.204 -55.027 -16.750 1.00 52.53 593 VAL A O 1
ATOM 4625 N N . GLY A 1 594 ? 5.180 -53.021 -16.762 1.00 52.34 594 GLY A N 1
ATOM 4626 C CA . GLY A 1 594 ? 6.222 -52.295 -17.486 1.00 52.34 594 GLY A CA 1
ATOM 4627 C C . GLY A 1 594 ? 6.942 -51.308 -16.570 1.00 52.34 594 GLY A C 1
ATOM 4628 O O . GLY A 1 594 ? 6.298 -50.521 -15.874 1.00 52.34 594 GLY A O 1
ATOM 4629 N N . VAL A 1 595 ? 8.275 -51.330 -16.583 1.00 51.88 595 VAL A N 1
ATOM 4630 C CA . VAL A 1 595 ? 9.119 -50.317 -15.931 1.00 51.88 595 VAL A CA 1
ATOM 4631 C C . VAL A 1 595 ? 9.852 -49.546 -17.021 1.00 51.88 595 VAL A C 1
ATOM 4633 O O . VAL A 1 595 ? 10.523 -50.154 -17.853 1.00 51.88 595 VAL A O 1
ATOM 4636 N N . TRP A 1 596 ? 9.730 -48.219 -17.019 1.00 53.22 596 TRP A N 1
ATOM 4637 C CA . TRP A 1 596 ? 10.432 -47.343 -17.964 1.00 53.22 596 TRP A CA 1
ATOM 4638 C C . TRP A 1 596 ? 11.392 -46.403 -17.237 1.00 53.22 596 TRP A C 1
ATOM 4640 O O . TRP A 1 596 ? 11.094 -45.904 -16.149 1.00 53.22 596 TRP A O 1
ATOM 4650 N N . ILE A 1 597 ? 12.566 -46.182 -17.832 1.00 53.94 597 ILE A N 1
ATOM 4651 C CA . ILE A 1 597 ? 13.664 -45.402 -17.252 1.00 53.94 597 ILE A CA 1
ATOM 4652 C C . ILE A 1 597 ? 13.960 -44.227 -18.185 1.00 53.94 597 ILE A C 1
ATOM 4654 O O . ILE A 1 597 ? 14.297 -44.452 -19.344 1.00 53.94 597 ILE A O 1
ATOM 4658 N N . SER A 1 598 ? 13.859 -42.992 -17.683 1.00 53.12 598 SER A N 1
ATOM 4659 C CA . SER A 1 598 ? 14.388 -41.801 -18.369 1.00 53.12 598 SER A CA 1
ATOM 4660 C C . SER A 1 598 ? 15.663 -41.343 -17.661 1.00 53.12 598 SER A C 1
ATOM 4662 O O . SER A 1 598 ? 15.665 -41.140 -16.443 1.00 53.12 598 SER A O 1
ATOM 4664 N N . ASP A 1 599 ? 16.746 -41.194 -18.427 1.00 45.56 599 ASP A N 1
ATOM 4665 C CA . ASP A 1 599 ? 18.061 -40.768 -17.932 1.00 45.56 599 ASP A CA 1
ATOM 4666 C C . ASP A 1 599 ? 18.214 -39.234 -17.853 1.00 45.56 599 ASP A C 1
ATOM 4668 O O . ASP A 1 599 ? 19.179 -38.746 -17.264 1.00 45.56 599 ASP A O 1
ATOM 4672 N N . SER A 1 600 ? 17.289 -38.447 -18.419 1.00 51.44 600 SER A N 1
ATOM 4673 C CA . SER A 1 600 ? 17.512 -37.009 -18.649 1.00 51.44 600 SER A CA 1
ATOM 4674 C C . SER A 1 600 ? 16.998 -36.093 -17.529 1.00 51.44 600 SER A C 1
ATOM 4676 O O . SER A 1 600 ? 17.455 -34.956 -17.404 1.00 51.44 600 SER A O 1
ATOM 4678 N N . GLY A 1 601 ? 16.042 -36.549 -16.711 1.00 52.72 601 GLY A N 1
ATOM 4679 C CA . GLY A 1 601 ? 15.356 -35.698 -15.729 1.00 52.72 601 GLY A CA 1
ATOM 4680 C C . GLY A 1 601 ? 14.647 -34.477 -16.339 1.00 52.72 601 GLY A C 1
ATOM 4681 O O . GLY A 1 601 ? 14.294 -33.557 -15.595 1.00 52.72 601 GLY A O 1
ATOM 4682 N N . ASN A 1 602 ? 14.468 -34.442 -17.665 1.00 50.12 602 ASN A N 1
ATOM 4683 C CA . ASN A 1 602 ? 13.877 -33.323 -18.383 1.00 50.12 602 ASN A CA 1
ATOM 4684 C C . ASN A 1 602 ? 12.342 -33.413 -18.362 1.00 50.12 602 ASN A C 1
ATOM 4686 O O . ASN A 1 602 ? 11.770 -34.482 -18.554 1.00 50.12 602 ASN A O 1
ATOM 4690 N N . HIS A 1 603 ? 11.683 -32.285 -18.096 1.00 47.84 603 HIS A N 1
ATOM 4691 C CA . HIS A 1 603 ? 10.231 -32.205 -17.901 1.00 47.84 603 HIS A CA 1
ATOM 4692 C C . HIS A 1 603 ? 9.457 -32.477 -19.195 1.00 47.84 603 HIS A C 1
ATOM 4694 O O . HIS A 1 603 ? 8.435 -33.154 -19.161 1.00 47.84 603 HIS A O 1
ATOM 4700 N N . ASP A 1 604 ? 9.981 -31.995 -20.321 1.00 54.81 604 ASP A N 1
ATOM 4701 C CA . ASP A 1 604 ? 9.309 -32.080 -21.620 1.00 54.81 604 ASP A CA 1
ATOM 4702 C C . ASP A 1 604 ? 9.206 -33.542 -22.104 1.00 54.81 604 ASP A C 1
ATOM 4704 O O . ASP A 1 604 ? 8.181 -33.950 -22.638 1.00 54.81 604 ASP A O 1
ATOM 4708 N N . GLU A 1 605 ? 10.197 -34.388 -21.786 1.00 56.69 605 GLU A N 1
ATOM 4709 C CA . GLU A 1 605 ? 10.154 -35.823 -22.116 1.00 56.69 605 GLU A CA 1
ATOM 4710 C C . GLU A 1 605 ? 9.084 -36.591 -21.321 1.00 56.69 605 GLU A C 1
ATOM 4712 O O . GLU A 1 605 ? 8.582 -37.607 -21.793 1.00 56.69 605 GLU A O 1
ATOM 4717 N N . LEU A 1 606 ? 8.725 -36.138 -20.112 1.00 51.81 606 LEU A N 1
ATOM 4718 C CA . LEU A 1 606 ? 7.709 -36.805 -19.288 1.00 51.81 606 LEU A CA 1
ATOM 4719 C C . LEU A 1 606 ? 6.285 -36.538 -19.790 1.00 51.81 606 LEU A C 1
ATOM 4721 O O . LEU A 1 606 ? 5.431 -37.415 -19.662 1.00 51.81 606 LEU A O 1
ATOM 4725 N N . GLU A 1 607 ? 6.031 -35.358 -20.360 1.00 53.94 607 GLU A N 1
ATOM 4726 C CA . GLU A 1 607 ? 4.740 -35.028 -20.978 1.00 53.94 607 GLU A CA 1
ATOM 4727 C C . GLU A 1 607 ? 4.553 -35.782 -22.302 1.00 53.94 607 GLU A C 1
ATOM 4729 O O . GLU A 1 607 ? 3.497 -36.381 -22.516 1.00 53.94 607 GLU A O 1
ATOM 4734 N N . ASP A 1 608 ? 5.605 -35.868 -23.122 1.00 58.19 608 ASP A N 1
ATOM 4735 C CA . ASP A 1 608 ? 5.610 -36.678 -24.348 1.00 58.19 608 ASP A CA 1
ATOM 4736 C C . ASP A 1 608 ? 5.386 -38.174 -24.049 1.00 58.19 608 ASP A C 1
ATOM 4738 O O . ASP A 1 608 ? 4.693 -38.877 -24.788 1.00 58.19 608 ASP A O 1
ATOM 4742 N N . LEU A 1 609 ? 5.927 -38.669 -22.930 1.00 53.31 609 LEU A N 1
ATOM 4743 C CA . LEU A 1 609 ? 5.752 -40.056 -22.487 1.00 53.31 609 LEU A CA 1
ATOM 4744 C C . LEU A 1 609 ? 4.334 -40.373 -22.015 1.00 53.31 609 LEU A C 1
ATOM 4746 O O . LEU A 1 609 ? 3.831 -41.458 -22.305 1.00 53.31 609 LEU A O 1
ATOM 4750 N N . GLN A 1 610 ? 3.688 -39.454 -21.295 1.00 53.47 610 GLN A N 1
ATOM 4751 C CA . GLN A 1 610 ? 2.284 -39.615 -20.914 1.00 53.47 610 GLN A CA 1
ATOM 4752 C C . GLN A 1 610 ? 1.401 -39.660 -22.168 1.00 53.47 610 GLN A C 1
ATOM 4754 O O . GLN A 1 610 ? 0.565 -40.550 -22.291 1.00 53.47 610 GLN A O 1
ATOM 4759 N N . ALA A 1 611 ? 1.656 -38.772 -23.134 1.00 58.53 611 ALA A N 1
ATOM 4760 C CA . ALA A 1 611 ? 0.926 -38.744 -24.398 1.00 58.53 611 ALA A CA 1
ATOM 4761 C C . ALA A 1 611 ? 1.094 -40.038 -25.221 1.00 58.53 611 ALA A C 1
ATOM 4763 O O . ALA A 1 611 ? 0.144 -40.471 -25.868 1.00 58.53 611 ALA A O 1
ATOM 4764 N N . ALA A 1 612 ? 2.272 -40.671 -25.183 1.00 55.72 612 ALA A N 1
ATOM 4765 C CA . ALA A 1 612 ? 2.526 -41.951 -25.848 1.00 55.72 612 ALA A CA 1
ATOM 4766 C C . ALA A 1 612 ? 1.902 -43.164 -25.134 1.00 55.72 612 ALA A C 1
ATOM 4768 O O . ALA A 1 612 ? 1.658 -44.172 -25.784 1.00 55.72 612 ALA A O 1
ATOM 4769 N N . TRP A 1 613 ? 1.680 -43.096 -23.816 1.00 53.25 613 TRP A N 1
ATOM 4770 C CA . TRP A 1 613 ? 0.970 -44.134 -23.055 1.00 53.25 613 TRP A CA 1
ATOM 4771 C C . TRP A 1 613 ? -0.549 -44.050 -23.232 1.00 53.25 613 TRP A C 1
ATOM 4773 O O . TRP A 1 613 ? -1.235 -45.068 -23.182 1.00 53.25 613 TRP A O 1
ATOM 4783 N N . ASP A 1 614 ? -1.071 -42.833 -23.390 1.00 55.62 614 ASP A N 1
ATOM 4784 C CA . ASP A 1 614 ? -2.499 -42.591 -23.598 1.00 55.62 614 ASP A CA 1
ATOM 4785 C C . ASP A 1 614 ? -2.963 -42.975 -25.026 1.00 55.62 614 ASP A C 1
ATOM 4787 O O . ASP A 1 614 ? -4.167 -43.127 -25.246 1.00 55.62 614 ASP A O 1
ATOM 4791 N N . GLN A 1 615 ? -2.030 -43.133 -25.981 1.00 54.16 615 GLN A N 1
ATOM 4792 C CA . GLN A 1 615 ? -2.249 -43.750 -27.304 1.00 54.16 615 GLN A CA 1
ATOM 4793 C C . GLN A 1 615 ? -2.156 -45.274 -27.238 1.00 54.16 615 GLN A C 1
ATOM 4795 O O . GLN A 1 615 ? -2.982 -45.921 -27.925 1.00 54.16 615 GLN A O 1
#